Protein AF-A0A4U0Y0H0-F1 (afdb_monomer)

Solvent-accessible surface area (backbone atoms only — not comparable to full-atom values): 25071 Å² total; per-residue (Å²): 141,85,79,77,91,76,64,92,86,55,101,66,90,78,73,56,75,73,53,54,53,46,65,57,45,62,73,44,48,62,54,52,51,36,52,50,53,32,52,56,50,48,59,68,74,64,64,71,63,59,15,42,41,82,53,53,55,90,64,85,64,69,62,78,61,72,84,45,70,86,64,71,52,63,54,74,55,43,58,45,100,88,66,47,85,26,68,43,83,56,40,39,38,34,30,39,39,43,47,31,28,63,39,47,38,83,74,84,54,80,47,88,76,12,49,66,68,36,55,42,23,36,40,29,31,51,45,73,47,70,85,79,75,44,78,43,34,35,54,54,42,36,76,82,28,30,42,32,25,49,29,39,50,45,43,29,34,56,29,92,85,41,96,57,45,43,81,88,29,75,39,35,59,8,70,7,32,40,39,42,31,32,60,55,75,70,61,82,90,48,49,71,61,41,53,22,42,39,50,40,23,22,67,75,63,77,30,94,84,34,55,24,67,51,73,52,60,42,58,64,49,70,43,74,64,58,40,59,76,58,62,56,50,76,45,61,36,33,56,92,92,45,62,53,62,22,40,42,45,51,81,59,47,58,66,73,55,50,52,50,51,32,58,62,46,68,57,86,58,58,69,44,46,30,36,54,55,81,86,61,77,77,86,68,74,89,51,49,81,52,57,92,78,73,44,92,70,79,58,19,58,53,45,73,42,49,56,35,35,44,49,55,54,39,72,69,44,56,97,89,44,64,95,72,60,63,66,71,35,71,65,46,30,33,33,28,42,24,55,52,60,61,52,75,74,75,48,56,66,51,73,60,88,95,47,58,35,34,39,53,37,39,86,83,81,67,76,50,52,56,32,36,62,91,76,18,39,61,72,88,68,76,77,80,79,84,58,96,84,68,87,81,80,83,88,77,88,81,88,90,46,32,43,40,28,43,80,77,59,78,75,54,53,58,54,56,52,62,56,74,68,52,80,77,76,82,82,132

Radius of gyration: 27.37 Å; Cα contacts (8 Å, |Δi|>4): 681; chains: 1; bounding box: 68×59×104 Å

Mean predicted aligned error: 12.41 Å

Secondary structure (DSSP, 8-state):
-------TTS------HHHHHHHHHHHHHHHHHHHHHHHHHHHHHT-PPTTEEEES--SS-TTTTTT-GGGSSTTTT-B-TTSPBP-EEEEEEE-SBTTS--EE-SS--EETTEETTSS-EEEEEEEEPSSS--EEEEE--TTT-GGGGG-EEEEEEE-TTSTT--TT-HHHHTT-EEEEEEE-PPPGGGHHHHHHHHHHHHHHTT-TTPPPEEEEEEESS--HHHHHHTT--EEEEEBTTB--EEEE-GGGS-HHHHHHHHHHHT--SEEEEEEEPSSSPPP--SSSPPHHHH-----B---EEEHHHHHHHHHHS-TTS-SS--GGGG--SEEEESSPTTGGGG-SEEEETTEEEE--------SGGGS-TTT------------TT---------------B----HHHHHHHHHHHTSPPPPP-

Organism: NCBI:txid331657

Foldseek 3Di:
DDPDPDPPPDRDDDDDDVVVVVVVVVVCVLVVVLVVLLVVVCVVVVPDQFQWDWFADPDDFLCPCLVPCVQVDAQPVPADPVRHFDKDFSWFWADLEAQEAIGTHPDWDQDLAATPSHHQKFKWFWDWDDPVTDTATETDHCVNFLQNLQWDKIWIAGDPPGPRRDCPGQQNVLRHKIKIKGFFQDDCVVDPSSVSQLVSQCVVVVHNPGGRMDIFIFRNHGDPVSCVVLVWDWHWYDDPPDTATWIWRVSRDDPVNVVRVCVSRVPDGDMGMTGGDPVDQDDDPDLDDDCVQQHDFSWYAAFEEESLQQVVVLVPDPPLDDVDQRPCLVVGRTYIGRHHHPPLQPAQWDDDPPDIWGQSGHDDDDCSSQRDSVPSDRRPDPPPDDDDPDDDDPPDDDDHHGGITGDDDPVSVVSVVVVVPDDDDDDD

InterPro domains:
  IPR005302 Molybdenum cofactor sulfurase, C-terminal [PF03473] (294-388)
  IPR005302 Molybdenum cofactor sulfurase, C-terminal [PS51340] (266-428)
  IPR005303 Molybdenum cofactor sulfurase, middle domain [PF03476] (87-155)
  IPR011037 Pyruvate kinase-like, insert domain superfamily [SSF50800] (87-395)

Structure (mmCIF, N/CA/C/O backbone):
data_AF-A0A4U0Y0H0-F1
#
_entry.id   AF-A0A4U0Y0H0-F1
#
loop_
_atom_site.group_PDB
_atom_site.id
_atom_site.type_symbol
_atom_site.label_atom_id
_atom_site.label_alt_id
_atom_site.label_comp_id
_atom_site.label_asym_id
_atom_site.label_entity_id
_atom_site.label_seq_id
_atom_site.pdbx_PDB_ins_code
_atom_site.Cartn_x
_atom_site.Cartn_y
_atom_site.Cartn_z
_atom_site.occupancy
_atom_site.B_iso_or_equiv
_atom_site.auth_seq_id
_atom_site.auth_comp_id
_atom_site.auth_asym_id
_atom_site.auth_atom_id
_atom_site.pdbx_PDB_model_num
ATOM 1 N N . MET A 1 1 ? 20.384 8.726 63.652 1.00 42.34 1 MET A N 1
ATOM 2 C CA . MET A 1 1 ? 21.421 9.766 63.826 1.00 42.34 1 MET A CA 1
ATOM 3 C C . MET A 1 1 ? 22.746 9.148 63.409 1.00 42.34 1 MET A C 1
ATOM 5 O O . MET A 1 1 ? 23.097 8.113 63.955 1.00 42.34 1 MET A O 1
ATOM 9 N N . GLY A 1 2 ? 23.376 9.667 62.354 1.00 55.09 2 GLY A N 1
ATOM 10 C CA . GLY A 1 2 ? 24.455 8.973 61.629 1.00 55.09 2 GLY A CA 1
ATOM 11 C C . GLY A 1 2 ? 24.537 9.399 60.160 1.00 55.09 2 GLY A C 1
ATOM 12 O O . GLY A 1 2 ? 24.740 8.566 59.284 1.00 55.09 2 GLY A O 1
ATOM 13 N N . LEU A 1 3 ? 24.283 10.683 59.889 1.00 50.47 3 LEU A N 1
ATOM 14 C CA . LEU A 1 3 ? 24.430 11.266 58.559 1.00 50.47 3 LEU A CA 1
ATOM 15 C C . LEU A 1 3 ? 25.906 11.627 58.355 1.00 50.47 3 LEU A C 1
ATOM 17 O O . LEU A 1 3 ? 26.461 12.328 59.192 1.00 50.47 3 LEU A O 1
ATOM 21 N N . PHE A 1 4 ? 26.488 11.166 57.245 1.00 45.59 4 PHE A N 1
ATOM 22 C CA . PHE A 1 4 ? 27.805 11.540 56.709 1.00 45.59 4 PHE A CA 1
ATOM 23 C C . PHE A 1 4 ? 28.993 11.530 57.690 1.00 45.59 4 PHE A C 1
ATOM 25 O O . PHE A 1 4 ? 29.256 12.492 58.407 1.00 45.59 4 PHE A O 1
ATOM 32 N N . LYS A 1 5 ? 29.836 10.493 57.592 1.00 48.47 5 LYS A N 1
ATOM 33 C CA . LYS A 1 5 ? 31.235 10.605 58.024 1.00 48.47 5 LYS A CA 1
ATOM 34 C C . LYS A 1 5 ? 32.015 11.350 56.931 1.00 48.47 5 LYS A C 1
ATOM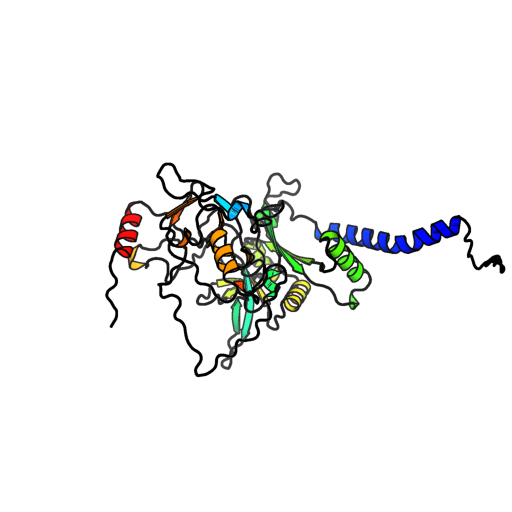 36 O O . LYS A 1 5 ? 32.388 10.759 55.923 1.00 48.47 5 LYS A O 1
ATOM 41 N N . MET A 1 6 ? 32.187 12.661 57.097 1.00 42.88 6 MET A N 1
ATOM 42 C CA . MET A 1 6 ? 33.067 13.476 56.253 1.00 42.88 6 MET A CA 1
ATOM 43 C C . MET A 1 6 ? 34.504 13.397 56.780 1.00 42.88 6 MET A C 1
ATOM 45 O O . MET A 1 6 ? 34.844 14.084 57.740 1.00 42.88 6 MET A O 1
ATOM 49 N N . ASP A 1 7 ? 35.357 12.602 56.131 1.00 45.88 7 ASP A N 1
ATOM 50 C CA . ASP A 1 7 ? 36.807 12.676 56.339 1.00 45.88 7 ASP A CA 1
ATOM 51 C C . ASP A 1 7 ? 37.369 13.889 55.577 1.00 45.88 7 ASP A C 1
ATOM 53 O O . ASP A 1 7 ? 37.647 13.844 54.380 1.00 45.88 7 ASP A O 1
ATOM 57 N N . LEU A 1 8 ? 37.521 15.009 56.288 1.00 45.78 8 LEU A N 1
ATOM 58 C CA . LEU A 1 8 ? 37.798 16.347 55.739 1.00 45.78 8 LEU A CA 1
ATOM 59 C C . LEU A 1 8 ? 39.234 16.557 55.192 1.00 45.78 8 LEU A C 1
ATOM 61 O O . LEU A 1 8 ? 39.684 17.692 55.069 1.00 45.78 8 LEU A O 1
ATOM 65 N N . ILE A 1 9 ? 39.988 15.490 54.903 1.00 51.12 9 ILE A N 1
ATOM 66 C CA . ILE A 1 9 ? 41.430 15.564 54.572 1.00 51.12 9 ILE A CA 1
ATOM 67 C C . ILE A 1 9 ? 41.729 15.154 53.117 1.00 51.12 9 ILE A C 1
ATOM 69 O O . ILE A 1 9 ? 42.721 15.592 52.536 1.00 51.12 9 ILE A O 1
ATOM 73 N N . ARG A 1 10 ? 40.852 14.370 52.481 1.00 50.75 10 ARG A N 1
ATOM 74 C CA . ARG A 1 10 ? 40.837 14.126 51.028 1.00 50.75 10 ARG A CA 1
ATOM 75 C C . ARG A 1 10 ? 39.374 14.036 50.614 1.00 50.75 10 ARG A C 1
ATOM 77 O O . ARG A 1 10 ? 38.662 13.219 51.182 1.00 50.75 10 ARG A O 1
ATOM 84 N N . GLY A 1 11 ? 38.928 14.887 49.687 1.00 50.62 11 GLY A N 1
ATOM 85 C CA . GLY A 1 11 ? 37.514 15.071 49.320 1.00 50.62 11 GLY A CA 1
ATOM 86 C C . GLY A 1 11 ? 36.878 13.878 48.597 1.00 50.62 11 GLY A C 1
ATOM 87 O O . GLY A 1 11 ? 36.464 13.997 47.448 1.00 50.62 11 GLY A O 1
ATOM 88 N N . THR A 1 12 ? 36.806 12.731 49.268 1.00 57.09 12 THR A N 1
ATOM 89 C CA . THR A 1 12 ? 36.421 11.440 48.705 1.00 57.09 12 THR A CA 1
ATOM 90 C C . THR A 1 12 ? 35.229 10.897 49.489 1.00 57.09 12 THR A C 1
ATOM 92 O O . THR A 1 12 ? 35.370 10.427 50.615 1.00 57.09 12 THR A O 1
ATOM 95 N N . LEU A 1 13 ? 34.033 10.961 48.900 1.00 55.50 13 LEU A N 1
ATOM 96 C CA . LEU A 1 13 ? 32.820 10.383 49.484 1.00 55.50 13 LEU A CA 1
ATOM 97 C C . LEU A 1 13 ? 32.899 8.849 49.463 1.00 55.50 13 LEU A C 1
ATOM 99 O O . LEU A 1 13 ? 32.596 8.211 48.455 1.00 55.50 13 LEU A O 1
ATOM 103 N N . VAL A 1 14 ? 33.284 8.253 50.591 1.00 62.38 14 VAL A N 1
ATOM 104 C CA . VAL A 1 14 ? 33.223 6.800 50.797 1.00 62.38 14 VAL A CA 1
ATOM 105 C C . VAL A 1 14 ? 31.806 6.431 51.239 1.00 62.38 14 VAL A C 1
ATOM 107 O O . VAL A 1 14 ? 31.470 6.492 52.422 1.00 62.38 14 VAL A O 1
ATOM 110 N N . LEU A 1 15 ? 30.946 6.065 50.283 1.00 63.53 15 LEU A N 1
ATOM 111 C CA . LEU A 1 15 ? 29.671 5.424 50.616 1.00 63.53 15 LEU A CA 1
ATOM 112 C C . LEU A 1 15 ? 29.944 4.033 51.209 1.00 63.53 15 LEU A C 1
ATOM 114 O O . LEU A 1 15 ? 30.923 3.379 50.856 1.00 63.53 15 LEU A O 1
ATOM 118 N N . SER A 1 16 ? 29.089 3.553 52.114 1.00 70.19 16 SER A N 1
ATOM 119 C CA . SER A 1 16 ? 29.212 2.181 52.621 1.00 70.19 16 SER A CA 1
ATOM 120 C C . SER A 1 16 ? 28.490 1.179 51.697 1.00 70.19 16 SER A C 1
ATOM 122 O O . SER A 1 16 ? 27.573 1.573 50.968 1.00 70.19 16 SER A O 1
ATOM 124 N N . PRO A 1 17 ? 28.870 -0.118 51.698 1.00 73.88 17 PRO A N 1
ATOM 125 C CA . PRO A 1 17 ? 28.434 -1.102 50.698 1.00 73.88 17 PRO A CA 1
ATOM 126 C C . PRO A 1 17 ? 26.934 -1.140 50.337 1.00 73.88 17 PRO A C 1
ATOM 128 O O . PRO A 1 17 ? 26.636 -1.154 49.140 1.00 73.88 17 PRO A O 1
ATOM 131 N N . PRO A 1 18 ? 25.966 -1.094 51.282 1.00 73.81 18 PRO A N 1
ATOM 132 C CA . PRO A 1 18 ? 24.545 -1.119 50.914 1.00 73.81 18 PRO A CA 1
ATOM 133 C C . PRO A 1 18 ? 24.091 0.131 50.141 1.00 73.81 18 PRO A C 1
ATOM 135 O O . PRO A 1 18 ? 23.157 0.053 49.343 1.00 73.81 18 PRO A O 1
ATOM 138 N N . TYR A 1 19 ? 24.761 1.275 50.316 1.00 75.00 19 TYR A N 1
ATOM 139 C CA . TYR A 1 19 ? 24.414 2.513 49.615 1.00 75.00 19 TYR A CA 1
ATOM 140 C C . TYR A 1 19 ? 24.946 2.540 48.179 1.00 75.00 19 TYR A C 1
ATOM 142 O O . TYR A 1 19 ? 24.303 3.148 47.329 1.00 75.00 19 TYR A O 1
ATOM 150 N N . TYR A 1 20 ? 26.044 1.836 47.868 1.00 76.12 20 TYR A N 1
ATOM 151 C CA . TYR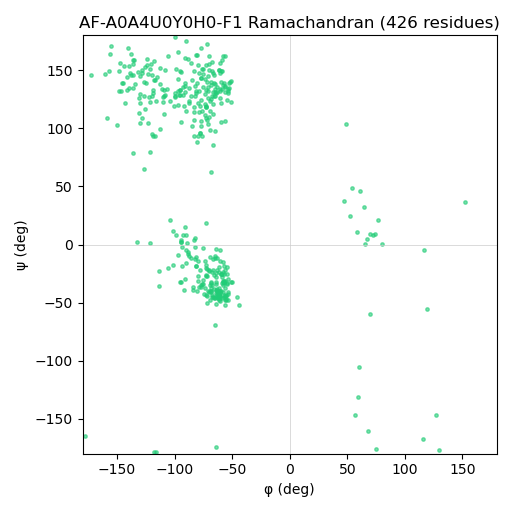 A 1 20 ? 26.448 1.609 46.473 1.00 76.12 20 TYR A CA 1
ATOM 152 C C . TYR A 1 20 ? 25.411 0.768 45.722 1.00 76.12 20 TYR A C 1
ATOM 154 O O . TYR A 1 20 ? 25.057 1.104 44.593 1.00 76.12 20 TYR A O 1
ATOM 162 N N . LEU A 1 21 ? 24.869 -0.278 46.362 1.00 74.00 21 LEU A N 1
ATOM 163 C CA . LEU A 1 21 ? 23.792 -1.079 45.775 1.00 74.00 21 LEU A CA 1
ATOM 164 C C . LEU A 1 21 ? 22.536 -0.229 45.533 1.00 74.00 21 LEU A C 1
ATOM 166 O O . LEU A 1 21 ? 21.979 -0.253 44.441 1.00 74.00 21 LEU A O 1
ATOM 170 N N . MET A 1 22 ? 22.130 0.584 46.514 1.00 76.12 22 MET A N 1
ATOM 171 C CA . MET A 1 22 ? 21.000 1.512 46.366 1.00 76.12 22 MET A CA 1
ATOM 172 C C . MET A 1 22 ? 21.241 2.538 45.246 1.00 76.12 22 MET A C 1
ATOM 174 O O . MET A 1 22 ? 20.361 2.746 44.415 1.00 76.12 22 MET A O 1
ATOM 178 N N . ALA A 1 23 ? 22.437 3.131 45.168 1.00 77.12 23 ALA A N 1
ATOM 179 C CA . ALA A 1 23 ? 22.804 4.090 44.124 1.00 77.12 23 ALA A CA 1
ATOM 180 C C . ALA A 1 23 ? 22.816 3.479 42.709 1.00 77.12 23 ALA A C 1
ATOM 182 O O . ALA A 1 23 ? 22.556 4.193 41.743 1.00 77.12 23 ALA A O 1
ATOM 183 N N . LEU A 1 24 ? 23.064 2.170 42.580 1.00 76.94 24 LEU A N 1
ATOM 184 C CA . LEU A 1 24 ? 22.928 1.423 41.324 1.00 76.94 24 LEU A CA 1
ATOM 185 C C . LEU A 1 24 ? 21.473 1.026 41.024 1.00 76.94 24 LEU A C 1
ATOM 187 O O . LEU A 1 24 ? 21.036 1.121 39.880 1.00 76.94 24 LEU A O 1
ATOM 191 N N . CYS A 1 25 ? 20.694 0.608 42.025 1.00 76.75 25 CYS A N 1
ATOM 192 C CA . CYS A 1 25 ? 19.321 0.135 41.825 1.00 76.75 25 CYS A CA 1
ATOM 193 C C . CYS A 1 25 ? 18.299 1.262 41.596 1.00 76.75 25 CYS A C 1
ATOM 195 O O . CYS A 1 25 ? 17.388 1.094 40.786 1.00 76.75 25 CYS A O 1
ATOM 197 N N . ILE A 1 26 ? 18.444 2.413 42.262 1.00 82.19 26 ILE A N 1
ATOM 198 C CA . ILE A 1 26 ? 17.537 3.568 42.124 1.00 82.19 26 ILE A CA 1
ATOM 199 C C . ILE A 1 26 ? 17.403 4.061 40.665 1.00 82.19 26 ILE A C 1
ATOM 201 O O . ILE A 1 26 ? 16.264 4.212 40.222 1.00 82.19 26 ILE A O 1
ATOM 205 N N . PRO A 1 27 ? 18.481 4.270 39.876 1.00 81.44 27 PRO A N 1
ATOM 206 C CA . PRO A 1 27 ? 18.356 4.664 38.468 1.00 81.44 27 PRO A CA 1
ATOM 207 C C . PRO A 1 27 ? 17.881 3.529 37.545 1.00 81.44 27 PRO A C 1
ATOM 209 O O . PRO A 1 27 ? 17.348 3.807 36.472 1.00 81.44 27 PRO A O 1
ATOM 212 N N . LEU A 1 28 ? 18.023 2.260 37.945 1.00 84.12 28 LEU A N 1
ATOM 213 C CA . LEU A 1 28 ? 17.515 1.115 37.179 1.00 84.12 28 LEU A CA 1
ATOM 214 C C . LEU A 1 28 ? 16.007 0.900 37.372 1.00 84.12 28 LEU A C 1
ATOM 216 O O . LEU A 1 28 ? 15.330 0.477 36.437 1.00 84.12 28 LEU A O 1
ATOM 220 N N . LEU A 1 29 ? 15.456 1.226 38.545 1.00 85.31 29 LEU A N 1
ATOM 221 C CA . LEU A 1 29 ? 14.033 1.061 38.854 1.00 85.31 29 LEU A CA 1
ATOM 222 C C . LEU A 1 29 ? 13.076 1.723 37.833 1.00 85.31 29 LEU A C 1
ATOM 224 O O . LEU A 1 29 ? 12.177 1.023 37.361 1.00 85.31 29 LEU A O 1
ATOM 228 N N . PRO A 1 30 ? 13.242 2.994 37.403 1.00 82.69 30 PRO A N 1
ATOM 229 C CA . PRO A 1 30 ? 12.393 3.568 36.358 1.00 82.69 30 PRO A CA 1
ATOM 230 C C . PRO A 1 30 ? 12.557 2.859 35.005 1.00 82.69 30 PRO A C 1
ATOM 232 O O . PRO A 1 30 ? 11.576 2.725 34.281 1.00 82.69 30 PRO A O 1
ATOM 235 N N . ILE A 1 31 ? 13.747 2.345 34.671 1.00 82.75 31 ILE A N 1
ATOM 236 C CA . ILE A 1 31 ? 13.968 1.573 33.436 1.00 82.75 31 ILE A CA 1
ATOM 237 C C . ILE A 1 31 ? 13.206 0.241 33.501 1.00 82.75 31 ILE A C 1
ATOM 239 O O . ILE A 1 31 ? 12.519 -0.115 32.546 1.00 82.75 31 ILE A O 1
ATOM 243 N N . VAL A 1 32 ? 13.252 -0.460 34.638 1.00 85.31 32 VAL A N 1
ATOM 244 C CA . VAL A 1 32 ? 12.475 -1.691 34.868 1.00 85.31 32 VAL A CA 1
ATOM 245 C C . VAL A 1 32 ? 10.971 -1.415 34.786 1.00 85.31 32 VAL A C 1
ATOM 247 O O . VAL A 1 32 ? 10.258 -2.156 34.115 1.00 85.31 32 VAL A O 1
ATOM 250 N N . VAL A 1 33 ? 10.481 -0.322 35.383 1.00 86.19 33 VAL A N 1
ATOM 251 C CA . VAL A 1 33 ? 9.067 0.083 35.276 1.00 86.19 33 VAL A CA 1
ATOM 252 C C . VAL A 1 33 ? 8.676 0.372 33.823 1.00 86.19 33 VAL A C 1
ATOM 254 O O . VAL A 1 33 ? 7.633 -0.102 33.378 1.00 86.19 33 VAL A O 1
ATOM 257 N N . LEU A 1 34 ? 9.511 1.079 33.053 1.00 82.69 34 LEU A N 1
ATOM 258 C CA . LEU A 1 34 ? 9.264 1.322 31.626 1.00 82.69 34 LEU A CA 1
ATOM 259 C C . LEU A 1 34 ? 9.235 0.012 30.821 1.00 82.69 34 LEU A C 1
ATOM 261 O O . LEU A 1 34 ? 8.354 -0.144 29.981 1.00 82.69 34 LEU A O 1
ATOM 265 N N . ILE A 1 35 ? 10.129 -0.944 31.107 1.00 81.38 35 ILE A N 1
ATOM 266 C CA . ILE A 1 35 ? 10.142 -2.280 30.482 1.00 81.38 35 ILE A CA 1
ATOM 267 C C . ILE A 1 35 ? 8.869 -3.069 30.820 1.00 81.38 35 ILE A C 1
ATOM 269 O O . ILE A 1 35 ? 8.286 -3.686 29.931 1.00 81.38 35 ILE A O 1
ATOM 273 N N . VAL A 1 36 ? 8.404 -3.038 32.073 1.00 83.44 36 VAL A N 1
ATOM 274 C CA . VAL A 1 36 ? 7.173 -3.730 32.493 1.00 83.44 36 VAL A CA 1
ATOM 275 C C . VAL A 1 36 ? 5.935 -3.094 31.856 1.00 83.44 36 VAL A C 1
ATOM 277 O O . VAL A 1 36 ? 5.096 -3.814 31.320 1.00 83.44 36 VAL A O 1
ATOM 280 N N . LEU A 1 37 ? 5.829 -1.761 31.845 1.00 80.12 37 LEU A N 1
ATOM 281 C CA . LEU A 1 37 ? 4.726 -1.052 31.183 1.00 80.12 37 LEU A CA 1
ATOM 282 C C . LEU A 1 37 ? 4.693 -1.333 29.674 1.00 80.12 37 LEU A C 1
ATOM 284 O O . LEU A 1 37 ? 3.629 -1.604 29.124 1.00 80.12 37 LEU A O 1
ATOM 288 N N . GLU A 1 38 ? 5.854 -1.330 29.020 1.00 75.88 38 GLU A N 1
ATOM 289 C CA . GLU A 1 38 ? 6.020 -1.722 27.616 1.00 75.88 38 GLU A CA 1
ATOM 290 C C . GLU A 1 38 ? 5.653 -3.199 27.381 1.00 75.88 38 GLU A C 1
ATOM 292 O O . GLU A 1 38 ? 5.023 -3.516 26.376 1.00 75.88 38 GLU A O 1
ATOM 297 N N . TYR A 1 39 ? 5.983 -4.113 28.298 1.00 76.50 39 TYR A N 1
ATOM 298 C CA . TYR A 1 39 ? 5.595 -5.524 28.199 1.00 76.50 39 TYR A CA 1
ATOM 299 C C . TYR A 1 39 ? 4.072 -5.715 28.286 1.00 76.50 39 TYR A C 1
ATOM 301 O O . TYR A 1 39 ? 3.495 -6.432 27.465 1.00 76.50 39 TYR A O 1
ATOM 309 N N . VAL A 1 40 ? 3.406 -5.040 29.232 1.00 75.88 40 VAL A N 1
ATOM 310 C CA . VAL A 1 40 ? 1.935 -5.053 29.332 1.00 75.88 40 VAL A CA 1
ATOM 311 C C . VAL A 1 40 ? 1.309 -4.462 28.068 1.00 75.88 40 VAL A C 1
ATOM 313 O O . VAL A 1 40 ? 0.449 -5.097 27.459 1.00 75.88 40 VAL A O 1
ATOM 316 N N . HIS A 1 41 ? 1.798 -3.307 27.613 1.00 70.06 41 HIS A N 1
ATOM 317 C CA . HIS A 1 41 ? 1.285 -2.635 26.422 1.00 70.06 41 HIS A CA 1
ATOM 318 C C . HIS A 1 41 ? 1.467 -3.474 25.144 1.00 70.06 41 HIS A C 1
ATOM 320 O O . HIS A 1 41 ? 0.531 -3.608 24.357 1.00 70.06 41 HIS A O 1
ATOM 326 N N . ARG A 1 42 ? 2.620 -4.141 24.971 1.00 64.88 42 ARG A N 1
ATOM 327 C CA . ARG A 1 42 ? 2.834 -5.116 23.883 1.00 64.88 42 ARG A CA 1
ATOM 328 C C . ARG A 1 42 ? 1.791 -6.221 23.887 1.00 64.88 42 ARG A C 1
ATOM 330 O O . ARG A 1 42 ? 1.317 -6.595 22.820 1.00 64.88 42 ARG A O 1
ATOM 337 N N . ARG A 1 43 ? 1.453 -6.761 25.062 1.00 64.88 43 ARG A N 1
ATOM 338 C CA . ARG A 1 43 ? 0.493 -7.864 25.179 1.00 64.88 43 ARG A CA 1
ATOM 339 C C . ARG A 1 43 ? -0.909 -7.452 24.723 1.00 64.88 43 ARG A C 1
ATOM 341 O O . ARG A 1 43 ? -1.601 -8.274 24.134 1.00 64.88 43 ARG A O 1
ATOM 348 N N . GLU A 1 44 ? -1.295 -6.197 24.948 1.00 63.16 44 GLU A N 1
ATOM 349 C CA . GLU A 1 44 ? -2.551 -5.618 24.454 1.00 63.16 44 GLU A CA 1
ATOM 350 C C . GLU A 1 44 ? -2.514 -5.372 22.933 1.00 63.16 44 GLU A C 1
ATOM 352 O O . GLU A 1 44 ? -3.453 -5.734 22.224 1.00 63.16 44 GLU A O 1
ATOM 357 N N . GLU A 1 45 ? -1.419 -4.818 22.399 1.00 62.56 45 GLU A N 1
ATOM 358 C CA . GLU A 1 45 ? -1.279 -4.536 20.960 1.00 62.56 45 GLU A CA 1
ATOM 359 C C . GLU A 1 45 ? -1.164 -5.804 20.089 1.00 62.56 45 GLU A C 1
ATOM 361 O O . GLU A 1 45 ? -1.650 -5.829 18.956 1.00 62.56 45 GLU A O 1
ATOM 366 N N . GLN A 1 46 ? -0.519 -6.862 20.597 1.00 60.41 46 GLN A N 1
ATOM 367 C CA . GLN A 1 46 ? -0.142 -8.057 19.825 1.00 60.41 46 GLN A CA 1
ATOM 368 C C . GLN A 1 46 ? -1.194 -9.179 19.793 1.00 60.41 46 GLN A C 1
ATOM 370 O O . GLN A 1 46 ? -0.901 -10.261 19.282 1.00 60.41 46 GLN A O 1
ATOM 375 N N . VAL A 1 47 ? -2.416 -8.969 20.299 1.00 73.75 47 VAL A N 1
ATOM 376 C CA . VAL A 1 47 ? -3.471 -10.003 20.263 1.00 73.75 47 VAL A CA 1
ATOM 377 C C . VAL A 1 47 ? -3.869 -10.306 18.815 1.00 73.75 47 VAL A C 1
ATOM 379 O O . VAL A 1 47 ? -4.670 -9.575 18.232 1.00 73.75 47 VAL A O 1
ATOM 382 N N . ALA A 1 48 ? -3.320 -11.370 18.227 1.00 84.62 48 ALA A N 1
ATOM 383 C CA . ALA A 1 48 ? -3.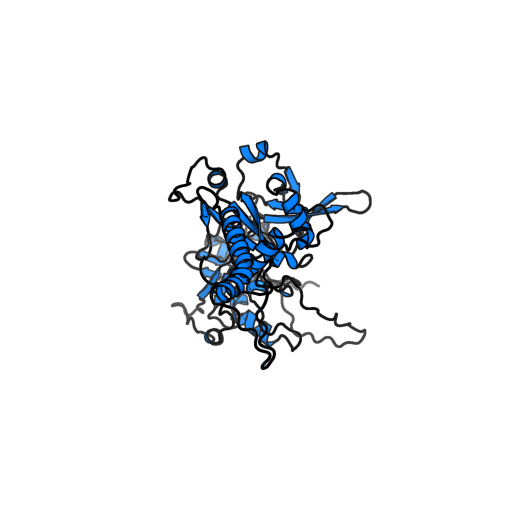607 -11.784 16.853 1.00 84.62 48 ALA A CA 1
ATOM 384 C C . ALA A 1 48 ? -5.129 -11.887 16.585 1.00 84.62 48 ALA A C 1
ATOM 386 O O . ALA A 1 48 ? -5.868 -12.339 17.464 1.00 84.62 48 ALA A O 1
ATOM 387 N N . PRO A 1 49 ? -5.628 -11.481 15.400 1.00 90.94 49 PRO A N 1
ATOM 388 C CA . PRO A 1 49 ? -7.016 -11.715 15.010 1.00 90.94 49 PRO A CA 1
ATOM 389 C C . PRO A 1 49 ? -7.371 -13.206 15.109 1.00 90.94 49 PRO A C 1
ATOM 391 O O . PRO A 1 49 ? -6.695 -14.055 14.525 1.00 90.94 49 PRO A O 1
ATOM 394 N N . ALA A 1 50 ? -8.419 -13.522 15.876 1.00 91.00 50 ALA A N 1
ATOM 395 C CA . ALA A 1 50 ? -8.816 -14.899 16.162 1.00 91.00 50 ALA A CA 1
ATOM 396 C C . ALA A 1 50 ? -9.128 -15.676 14.873 1.00 91.00 50 ALA A C 1
ATOM 398 O O . ALA A 1 50 ? -9.823 -15.175 13.987 1.00 91.00 50 ALA A O 1
ATOM 399 N N . GLY A 1 51 ? -8.596 -16.894 14.771 1.00 92.44 51 GLY A N 1
ATOM 400 C CA . GLY A 1 51 ? -8.750 -17.756 13.600 1.00 92.44 51 GLY A CA 1
ATOM 401 C C . GLY A 1 51 ? -7.962 -17.326 12.360 1.00 92.44 51 GLY A C 1
ATOM 402 O O . GLY A 1 51 ? -8.147 -17.925 11.302 1.00 92.44 51 GLY A O 1
ATOM 403 N N . CYS A 1 52 ? -7.077 -16.329 12.462 1.00 94.12 52 CYS A N 1
ATOM 404 C CA . CYS A 1 52 ? -6.242 -15.873 11.353 1.00 94.12 52 CYS A CA 1
ATOM 405 C C . CYS A 1 52 ? -4.742 -16.049 11.619 1.00 94.12 52 CYS A C 1
ATOM 407 O O . CYS A 1 52 ? -4.277 -16.080 12.758 1.00 94.12 52 CYS A O 1
ATOM 409 N N . ARG A 1 53 ? -3.974 -16.089 10.528 1.00 93.50 53 ARG A N 1
ATOM 410 C CA . ARG A 1 53 ? -2.508 -16.017 10.497 1.00 93.50 53 ARG A CA 1
ATOM 411 C C . ARG A 1 53 ? -2.062 -14.808 9.666 1.00 93.50 53 ARG A C 1
ATOM 413 O O . ARG A 1 53 ? -2.804 -14.402 8.765 1.00 93.50 53 ARG A O 1
ATOM 420 N N . PRO A 1 54 ? -0.860 -14.255 9.888 1.00 92.88 54 PRO A N 1
ATOM 421 C CA . PRO A 1 54 ? -0.351 -13.198 9.028 1.00 92.88 54 PRO A CA 1
ATOM 422 C C . PRO A 1 54 ? -0.074 -13.737 7.612 1.00 92.88 54 PRO A C 1
ATOM 424 O O . PRO A 1 54 ? 0.285 -14.904 7.411 1.00 92.88 54 PRO A O 1
ATOM 427 N N . PHE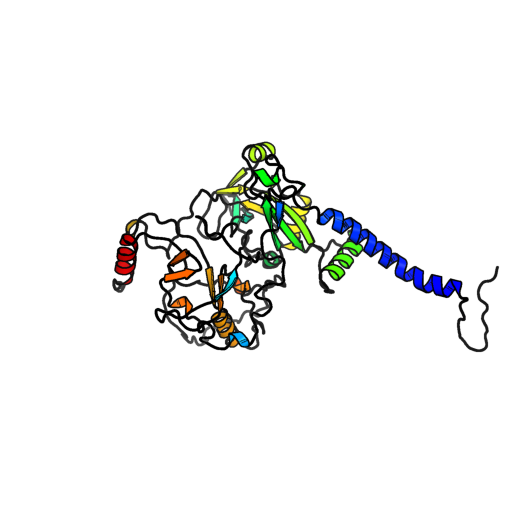 A 1 55 ? -0.256 -12.873 6.619 1.00 92.50 55 PHE A N 1
ATOM 428 C CA . PHE A 1 55 ? -0.041 -13.142 5.202 1.00 92.50 55 PHE A CA 1
ATOM 429 C C . PHE A 1 55 ? 0.900 -12.089 4.612 1.00 92.50 55 PHE A C 1
ATOM 431 O O . PHE A 1 55 ? 0.690 -10.888 4.770 1.00 92.50 55 PHE A O 1
ATOM 438 N N . GLY A 1 56 ? 1.950 -12.561 3.944 1.00 89.12 56 GLY A N 1
ATOM 439 C CA . GLY A 1 56 ? 3.063 -11.745 3.469 1.00 89.12 56 GLY A CA 1
ATOM 440 C C . GLY A 1 56 ? 4.411 -12.338 3.874 1.00 89.12 56 GLY A C 1
ATOM 441 O O . GLY A 1 56 ? 4.484 -13.422 4.456 1.00 89.12 56 GLY A O 1
ATOM 442 N N . LEU A 1 57 ? 5.488 -11.633 3.551 1.00 86.75 57 LEU A N 1
ATOM 443 C CA . LEU A 1 57 ? 6.842 -11.970 3.965 1.00 86.75 57 LEU A CA 1
ATOM 444 C C . LEU A 1 57 ? 7.053 -11.554 5.430 1.00 86.75 57 LEU A C 1
ATOM 446 O O . LEU A 1 57 ? 6.947 -10.380 5.764 1.00 86.75 57 LEU A O 1
ATOM 450 N N . MET A 1 58 ? 7.354 -12.525 6.295 1.00 77.38 58 MET A N 1
ATOM 451 C CA . MET A 1 58 ? 7.662 -12.294 7.720 1.00 77.38 58 MET A CA 1
ATOM 452 C C . MET A 1 58 ? 9.170 -12.139 7.999 1.00 77.38 58 MET A C 1
ATOM 454 O O . MET A 1 58 ? 9.572 -11.957 9.143 1.00 77.38 58 MET A O 1
ATOM 458 N N . ALA A 1 59 ? 10.001 -12.266 6.963 1.00 80.06 59 ALA A N 1
ATOM 459 C CA . ALA A 1 59 ? 11.452 -12.106 7.018 1.00 80.06 59 ALA A CA 1
ATOM 460 C C . ALA A 1 59 ? 11.872 -10.713 6.512 1.00 80.06 59 ALA A C 1
ATOM 462 O O . ALA A 1 59 ? 11.031 -9.927 6.072 1.00 80.06 59 ALA A O 1
ATOM 463 N N . ASP A 1 60 ? 13.176 -10.430 6.532 1.00 83.25 60 ASP A N 1
ATOM 464 C CA . ASP A 1 60 ? 13.750 -9.235 5.907 1.00 83.25 60 ASP A CA 1
ATOM 465 C C . ASP A 1 60 ? 13.307 -9.081 4.441 1.00 83.25 60 ASP A C 1
ATOM 467 O O . ASP A 1 60 ? 13.260 -10.054 3.684 1.00 83.25 60 ASP A O 1
ATOM 471 N N . SER A 1 61 ? 13.025 -7.837 4.040 1.00 88.44 61 SER A N 1
ATOM 472 C CA . SER A 1 61 ? 12.577 -7.505 2.683 1.00 88.44 61 SER A CA 1
ATOM 473 C C . SER A 1 61 ? 13.576 -7.955 1.619 1.00 88.44 61 SER A C 1
ATOM 475 O O . SER A 1 61 ? 14.778 -7.692 1.730 1.00 88.44 61 SER A O 1
ATOM 477 N N . ARG A 1 62 ? 13.082 -8.534 0.518 1.00 88.12 62 ARG A N 1
ATOM 478 C CA . ARG A 1 62 ? 13.926 -8.914 -0.622 1.00 88.12 62 ARG A CA 1
ATOM 479 C C . ARG A 1 62 ? 14.483 -7.711 -1.378 1.00 88.12 62 ARG A C 1
ATOM 481 O O . ARG A 1 62 ? 15.363 -7.913 -2.204 1.00 88.12 62 ARG A O 1
ATOM 488 N N . LEU A 1 63 ? 14.012 -6.487 -1.118 1.00 90.00 63 LEU A N 1
ATOM 489 C CA . LEU A 1 63 ? 14.586 -5.250 -1.665 1.00 90.00 63 LEU A CA 1
ATOM 490 C C . LEU A 1 63 ? 15.602 -4.573 -0.727 1.00 90.00 63 LEU A C 1
ATOM 492 O O . LEU A 1 63 ? 16.131 -3.518 -1.071 1.00 90.00 63 LEU A O 1
ATOM 496 N N . LYS A 1 64 ? 15.944 -5.173 0.423 1.00 89.75 64 LYS A N 1
ATOM 497 C CA . LYS A 1 64 ? 16.973 -4.643 1.343 1.00 89.75 64 LYS A CA 1
ATOM 498 C C . LYS A 1 64 ? 18.345 -4.471 0.670 1.00 89.75 64 LYS A C 1
ATOM 500 O O . LYS A 1 64 ? 19.083 -3.551 1.004 1.00 89.75 64 LYS A O 1
ATOM 505 N N . ASP A 1 65 ? 18.664 -5.323 -0.301 1.00 88.94 65 ASP A N 1
ATOM 506 C CA . ASP A 1 65 ? 19.887 -5.315 -1.112 1.00 88.94 65 ASP A CA 1
ATOM 507 C C . ASP A 1 65 ? 19.664 -4.771 -2.541 1.00 88.94 65 ASP A C 1
ATOM 509 O O . ASP A 1 65 ? 20.459 -5.046 -3.437 1.00 88.94 65 ASP A O 1
ATOM 513 N N . GLN A 1 66 ? 18.605 -3.987 -2.795 1.00 88.38 66 GLN A N 1
ATOM 514 C CA . GLN A 1 66 ? 18.303 -3.460 -4.142 1.00 88.38 66 GLN A CA 1
ATOM 515 C C . GLN A 1 66 ? 19.437 -2.612 -4.759 1.00 88.38 66 GLN A C 1
ATOM 517 O O . GLN A 1 66 ? 19.547 -2.521 -5.986 1.00 88.38 66 GLN A O 1
ATOM 522 N N . TYR A 1 67 ? 20.300 -2.041 -3.914 1.00 87.00 67 TYR A N 1
ATOM 523 C CA . TYR A 1 67 ? 21.469 -1.228 -4.273 1.00 87.00 67 TYR A CA 1
ATOM 524 C C . TYR A 1 67 ? 22.763 -2.045 -4.476 1.00 87.00 67 TYR A C 1
ATOM 526 O O . TYR A 1 67 ? 23.818 -1.467 -4.713 1.00 87.00 67 TYR A O 1
ATOM 534 N N . ASP A 1 68 ? 22.716 -3.373 -4.335 1.00 86.81 68 ASP A N 1
ATOM 535 C CA . ASP A 1 68 ? 23.903 -4.231 -4.366 1.00 86.81 68 ASP A CA 1
ATOM 536 C C . ASP A 1 68 ? 24.458 -4.424 -5.793 1.00 86.81 68 ASP A C 1
ATOM 538 O O . ASP A 1 68 ? 23.718 -4.706 -6.744 1.00 86.81 68 ASP A O 1
ATOM 542 N N . LYS A 1 69 ? 25.786 -4.326 -5.932 1.00 81.50 69 LYS A N 1
ATOM 543 C CA . LYS A 1 69 ? 26.505 -4.300 -7.217 1.00 81.50 69 LYS A CA 1
ATOM 544 C C . LYS A 1 69 ? 26.354 -5.571 -8.044 1.00 81.50 69 LYS A C 1
ATOM 546 O O . LYS A 1 69 ? 26.496 -5.545 -9.263 1.00 81.50 69 LYS A O 1
ATOM 551 N N . LYS A 1 70 ? 26.014 -6.699 -7.414 1.00 80.94 70 LYS A N 1
ATOM 552 C CA . LYS A 1 70 ? 25.744 -7.966 -8.121 1.00 80.94 70 LYS A CA 1
ATOM 553 C C . LYS A 1 70 ? 24.637 -7.849 -9.181 1.00 80.94 70 LYS A C 1
ATOM 555 O O . LYS A 1 70 ? 24.604 -8.647 -10.110 1.00 80.94 70 LYS A O 1
ATOM 560 N N . TYR A 1 71 ? 23.770 -6.843 -9.060 1.00 76.31 71 TYR A N 1
ATOM 561 C CA . TYR A 1 71 ? 22.694 -6.544 -10.001 1.00 76.31 71 TYR A CA 1
ATOM 562 C C . TYR A 1 71 ? 23.058 -5.500 -11.078 1.00 76.31 71 TYR A C 1
ATOM 564 O O . TYR A 1 71 ? 22.180 -5.136 -11.858 1.00 76.31 71 TYR A O 1
ATOM 572 N N . GLU A 1 72 ? 24.294 -4.985 -11.109 1.00 69.06 72 GLU A N 1
ATOM 573 C CA . GLU A 1 72 ? 24.785 -4.051 -12.144 1.00 69.06 72 GLU A CA 1
ATOM 574 C C . GLU A 1 72 ? 25.148 -4.769 -13.454 1.00 69.06 72 GLU A C 1
ATOM 576 O O . GLU A 1 72 ? 25.176 -4.146 -14.511 1.00 69.06 72 GLU A O 1
ATOM 581 N N . LYS A 1 73 ? 25.428 -6.079 -13.404 1.00 63.06 73 LYS A N 1
ATOM 582 C CA . LYS A 1 73 ? 25.802 -6.864 -14.586 1.00 63.06 73 LYS A CA 1
ATOM 583 C C . LYS A 1 73 ? 24.568 -7.319 -15.365 1.00 63.06 73 LYS A C 1
ATOM 585 O O . LYS A 1 73 ? 23.755 -8.101 -14.862 1.00 63.06 73 LYS A O 1
ATOM 590 N N . GLU A 1 74 ? 24.483 -6.872 -16.613 1.00 64.19 74 GLU A N 1
ATOM 591 C CA . GLU A 1 74 ? 23.504 -7.346 -17.591 1.00 64.19 74 GLU A CA 1
ATOM 592 C C . GLU A 1 74 ? 23.636 -8.857 -17.838 1.00 64.19 74 GLU A C 1
ATOM 594 O O . GLU A 1 74 ? 24.721 -9.433 -17.733 1.00 64.19 74 GLU A O 1
ATOM 599 N N . GLY A 1 75 ? 22.522 -9.517 -18.165 1.00 56.88 75 GLY A N 1
ATOM 600 C CA . GLY A 1 75 ? 22.524 -10.917 -18.600 1.00 56.88 75 GLY A CA 1
ATOM 601 C C . GLY A 1 75 ? 22.766 -11.944 -17.489 1.00 56.88 75 GLY A C 1
ATOM 602 O O . GLY A 1 75 ? 22.899 -13.130 -17.780 1.00 56.88 75 GLY A O 1
ATOM 603 N N . THR A 1 76 ? 22.768 -11.535 -16.216 1.00 55.34 76 THR A N 1
ATOM 604 C CA . THR A 1 76 ? 22.992 -12.417 -15.049 1.00 55.34 76 THR A CA 1
ATOM 605 C C . THR A 1 76 ? 22.014 -13.593 -14.943 1.00 55.34 76 THR A C 1
ATOM 607 O O . THR A 1 76 ? 22.370 -14.626 -14.382 1.00 55.34 76 THR A O 1
ATOM 610 N N . CYS A 1 77 ? 20.811 -13.481 -15.514 1.00 58.94 77 CYS A N 1
ATOM 611 C CA . CYS A 1 77 ? 19.830 -14.569 -15.569 1.00 58.94 77 CYS A CA 1
ATOM 612 C C . CYS A 1 77 ? 19.947 -15.465 -16.823 1.00 58.94 77 CYS A C 1
ATOM 614 O O . CYS A 1 77 ? 19.221 -16.455 -16.920 1.00 58.94 77 CYS A O 1
ATOM 616 N N . GLY A 1 78 ? 20.834 -15.143 -17.771 1.00 65.12 78 GLY A N 1
ATOM 617 C CA . GLY A 1 78 ? 20.982 -15.840 -19.052 1.00 65.12 78 GLY A CA 1
ATOM 618 C C . GLY A 1 78 ? 19.795 -15.659 -20.009 1.00 65.12 78 GLY A C 1
ATOM 619 O O . GLY A 1 78 ? 18.987 -14.736 -19.879 1.00 65.12 78 GLY A O 1
ATOM 620 N N . THR A 1 79 ? 19.683 -16.564 -20.978 1.00 64.62 79 THR A N 1
ATOM 621 C CA . THR A 1 79 ? 18.535 -16.685 -21.888 1.00 64.62 79 THR A CA 1
ATOM 622 C C . THR A 1 79 ? 17.672 -17.896 -21.531 1.00 64.62 79 THR A C 1
ATOM 624 O O . THR A 1 79 ? 18.077 -18.800 -20.793 1.00 64.62 79 THR A O 1
ATOM 627 N N . THR A 1 80 ? 16.440 -17.907 -22.024 1.00 64.88 80 THR A N 1
ATOM 628 C CA . THR A 1 80 ? 15.584 -19.098 -22.044 1.00 64.88 80 THR A CA 1
ATOM 629 C C . THR A 1 80 ? 16.012 -20.057 -23.174 1.00 64.88 80 THR A C 1
ATOM 631 O O . THR A 1 80 ? 16.800 -19.668 -24.040 1.00 64.88 80 THR A O 1
ATOM 634 N N . PRO A 1 81 ? 15.502 -21.307 -23.225 1.00 62.47 81 PRO A N 1
ATOM 635 C CA . PRO A 1 81 ? 15.823 -22.248 -24.307 1.00 62.47 81 PRO A CA 1
ATOM 636 C C . PRO A 1 81 ? 15.431 -21.764 -25.715 1.00 62.47 81 PRO A C 1
ATOM 638 O O . PRO A 1 81 ? 16.040 -22.178 -26.694 1.00 62.47 81 PRO A O 1
ATOM 641 N N . ASP A 1 82 ? 14.438 -20.876 -25.817 1.00 62.88 82 ASP A N 1
ATOM 642 C CA . ASP A 1 82 ? 14.017 -20.180 -27.043 1.00 62.88 82 ASP A CA 1
ATOM 643 C C . ASP A 1 82 ? 14.860 -18.928 -27.373 1.00 62.88 82 ASP A C 1
ATOM 645 O O . ASP A 1 82 ? 14.563 -18.214 -28.327 1.00 62.88 82 ASP A O 1
ATOM 649 N N . GLY A 1 83 ? 15.913 -18.648 -26.598 1.00 63.50 83 GLY A N 1
ATOM 650 C CA . GLY A 1 83 ? 16.830 -17.527 -26.815 1.00 63.50 83 GLY A CA 1
ATOM 651 C C . GLY A 1 83 ? 16.327 -16.168 -26.317 1.00 63.50 83 GLY A C 1
ATOM 652 O O . GLY A 1 83 ? 17.053 -15.182 -26.441 1.00 63.50 83 GLY A O 1
ATOM 653 N N . SER A 1 84 ? 15.127 -16.083 -25.730 1.00 65.75 84 SER A N 1
ATOM 654 C CA . SER A 1 84 ? 14.605 -14.824 -25.191 1.00 65.75 84 SER A CA 1
ATOM 655 C C . SER A 1 84 ? 15.277 -14.448 -23.852 1.00 65.75 84 SER A C 1
ATOM 657 O O . SER A 1 84 ? 15.769 -15.320 -23.124 1.00 65.75 84 SER A O 1
ATOM 659 N N . PRO A 1 85 ? 15.392 -13.144 -23.519 1.00 68.44 85 PRO A N 1
ATOM 660 C CA . PRO A 1 85 ? 16.102 -12.700 -22.320 1.00 68.44 85 PRO A CA 1
ATOM 661 C C . PRO A 1 85 ? 15.367 -13.139 -21.051 1.00 68.44 85 PRO A C 1
ATOM 663 O O . PRO A 1 85 ? 14.178 -12.862 -20.875 1.00 68.44 85 PRO A O 1
ATOM 666 N N . ARG A 1 86 ? 16.078 -13.805 -20.136 1.00 76.06 86 ARG A N 1
ATOM 667 C CA . ARG A 1 86 ? 15.493 -14.284 -18.883 1.00 76.06 86 ARG A CA 1
ATOM 668 C C . ARG A 1 86 ? 15.516 -13.185 -17.822 1.00 76.06 86 ARG A C 1
ATOM 670 O O . ARG A 1 86 ? 16.485 -12.443 -17.689 1.00 76.06 86 ARG A O 1
ATOM 677 N N . ALA A 1 87 ? 14.451 -13.122 -17.030 1.00 83.06 87 ALA A N 1
ATOM 678 C CA . ALA A 1 87 ? 14.332 -12.245 -15.872 1.00 83.06 87 ALA A CA 1
ATOM 679 C C . ALA A 1 87 ? 13.920 -13.051 -14.637 1.00 83.06 87 ALA A C 1
ATOM 681 O O . ALA A 1 87 ? 13.211 -14.054 -14.747 1.00 83.06 87 ALA A O 1
ATOM 682 N N . GLU A 1 88 ? 14.338 -12.593 -13.461 1.00 85.25 88 GLU A N 1
ATOM 683 C CA . GLU A 1 88 ? 13.966 -13.173 -12.172 1.00 85.25 88 GLU A CA 1
ATOM 684 C C . GLU A 1 88 ? 13.085 -12.202 -11.378 1.00 85.25 88 GLU A C 1
ATOM 686 O O . GLU A 1 88 ? 13.352 -11.001 -11.344 1.00 85.25 88 GLU A O 1
ATOM 691 N N . VAL A 1 89 ? 12.037 -12.717 -10.722 1.00 88.75 89 VAL A N 1
ATOM 692 C CA . VAL A 1 89 ? 11.201 -11.929 -9.804 1.00 88.75 89 VAL A CA 1
ATOM 693 C C . VAL A 1 89 ? 11.942 -11.759 -8.482 1.00 88.75 89 VAL A C 1
ATOM 695 O O . VAL A 1 89 ? 11.979 -12.659 -7.646 1.00 88.75 89 VAL A O 1
ATOM 698 N N . LYS A 1 90 ? 12.512 -10.571 -8.295 1.00 88.56 90 LYS A N 1
ATOM 699 C CA . LYS A 1 90 ? 13.283 -10.180 -7.115 1.00 88.56 90 LYS A CA 1
ATOM 700 C C . LYS A 1 90 ? 12.390 -9.860 -5.913 1.00 88.56 90 LYS A C 1
ATOM 702 O O . LYS A 1 90 ? 12.763 -10.158 -4.781 1.00 88.56 90 LYS A O 1
ATOM 707 N N . GLY A 1 91 ? 11.212 -9.281 -6.147 1.00 89.62 91 GLY A N 1
ATOM 708 C CA . GLY A 1 91 ? 10.257 -8.935 -5.092 1.00 89.62 91 GLY A CA 1
ATOM 709 C C . GLY A 1 91 ? 8.824 -8.820 -5.608 1.00 89.62 91 GLY A C 1
ATOM 710 O O . GLY A 1 91 ? 8.595 -8.451 -6.761 1.00 89.62 91 GLY A O 1
ATOM 711 N N . LEU A 1 92 ? 7.863 -9.137 -4.742 1.00 92.38 92 LEU A N 1
ATOM 712 C CA . LEU A 1 92 ? 6.432 -9.139 -5.037 1.00 92.38 92 LEU A CA 1
ATOM 713 C C . LEU A 1 92 ? 5.699 -8.375 -3.934 1.00 92.38 92 LEU A C 1
ATOM 715 O O . LEU A 1 92 ? 5.866 -8.687 -2.759 1.00 92.38 92 LEU A O 1
ATOM 719 N N . PHE A 1 93 ? 4.894 -7.384 -4.301 1.00 94.44 93 PHE A N 1
ATOM 720 C CA . PHE A 1 93 ? 4.268 -6.457 -3.365 1.00 94.44 93 PHE A CA 1
ATOM 721 C C . PHE A 1 93 ? 2.816 -6.173 -3.740 1.00 94.44 93 PHE A C 1
ATOM 723 O O . PHE A 1 93 ? 2.444 -6.092 -4.916 1.00 94.44 93 PHE A O 1
ATOM 730 N N . VAL A 1 94 ? 2.001 -5.954 -2.715 1.00 95.12 94 VAL A N 1
ATOM 731 C CA . VAL A 1 94 ? 0.642 -5.420 -2.837 1.00 95.12 94 VAL A CA 1
ATOM 732 C C . VAL A 1 94 ? 0.503 -4.165 -1.989 1.00 95.12 94 VAL A C 1
ATOM 734 O O . VAL A 1 94 ? 1.218 -3.982 -1.005 1.00 95.12 94 VAL A O 1
ATOM 737 N N . TYR A 1 95 ? -0.427 -3.295 -2.366 1.00 95.19 95 TYR A N 1
ATOM 738 C CA . TYR A 1 95 ? -0.729 -2.046 -1.668 1.00 95.19 95 TYR A CA 1
ATOM 739 C C . TYR A 1 95 ? -2.197 -2.052 -1.234 1.00 95.19 95 TYR A C 1
ATOM 741 O O . TYR A 1 95 ? -3.027 -1.473 -1.938 1.00 95.19 95 TYR A O 1
ATOM 749 N N . PRO A 1 96 ? -2.556 -2.729 -0.126 1.00 95.69 96 PRO A N 1
ATOM 750 C CA . PRO A 1 96 ? -3.954 -3.013 0.198 1.00 95.69 96 PRO A CA 1
ATOM 751 C C . PRO A 1 96 ? -4.804 -1.762 0.387 1.00 95.69 96 PRO A C 1
ATOM 753 O O . PRO A 1 96 ? -5.923 -1.690 -0.122 1.00 95.69 96 PRO A O 1
ATOM 756 N N . VAL A 1 97 ? -4.230 -0.747 1.038 1.00 96.38 97 VAL A N 1
ATOM 757 C CA . VAL A 1 97 ? -4.758 0.617 1.025 1.00 96.38 97 VAL A CA 1
ATOM 758 C C . VAL A 1 97 ? -3.963 1.441 0.015 1.00 96.38 97 VAL A C 1
ATOM 760 O O . VAL A 1 97 ? -2.730 1.510 0.057 1.00 96.38 97 VAL A O 1
ATOM 763 N N . LYS A 1 98 ? -4.678 2.085 -0.909 1.00 92.62 98 LYS A N 1
ATOM 764 C CA . LYS A 1 98 ? -4.128 3.024 -1.885 1.00 92.62 98 LYS A CA 1
ATOM 765 C C . LYS A 1 98 ? -3.303 4.100 -1.175 1.00 92.62 98 LYS A C 1
ATOM 767 O O . LYS A 1 98 ? -3.744 4.671 -0.185 1.00 92.62 98 LYS A O 1
ATOM 772 N N . SER A 1 99 ? -2.122 4.391 -1.721 1.00 90.81 99 SER A N 1
ATOM 773 C CA . SER A 1 99 ? -1.178 5.394 -1.203 1.00 90.81 99 SER A CA 1
ATOM 774 C C . SER A 1 99 ? -0.547 5.107 0.170 1.00 90.81 99 SER A C 1
ATOM 776 O O . SER A 1 99 ? 0.329 5.856 0.579 1.00 90.81 99 SER A O 1
ATOM 778 N N . CYS A 1 100 ? -0.868 3.988 0.825 1.00 95.38 100 CYS A N 1
ATOM 779 C CA . CYS A 1 100 ? -0.194 3.533 2.050 1.00 95.38 100 CYS A CA 1
ATOM 780 C C . CYS A 1 100 ? 1.017 2.626 1.762 1.00 95.38 100 CYS A C 1
ATOM 782 O O . CYS A 1 100 ? 1.268 2.286 0.602 1.00 95.38 100 CYS A O 1
ATOM 784 N N . ALA A 1 101 ? 1.768 2.226 2.790 1.00 94.38 101 ALA A N 1
ATOM 785 C CA . ALA A 1 101 ? 2.932 1.348 2.649 1.00 94.38 101 ALA A CA 1
ATOM 786 C C . ALA A 1 101 ? 2.566 -0.042 2.069 1.00 94.38 101 ALA A C 1
ATOM 788 O O . ALA A 1 101 ? 1.449 -0.528 2.293 1.00 94.38 101 ALA A O 1
ATOM 789 N N . PRO A 1 102 ? 3.490 -0.700 1.342 1.00 95.00 102 PRO A N 1
ATOM 790 C CA . PRO A 1 102 ? 3.264 -2.033 0.787 1.00 95.00 102 PRO A CA 1
ATOM 791 C C . PRO A 1 102 ? 3.218 -3.141 1.844 1.00 95.00 102 PRO A C 1
ATOM 793 O O . PRO A 1 102 ? 3.784 -3.018 2.929 1.00 95.00 102 PRO A O 1
ATOM 796 N N . VAL A 1 103 ? 2.665 -4.284 1.436 1.00 95.25 103 VAL A N 1
ATOM 797 C CA . VAL A 1 103 ? 2.939 -5.601 2.023 1.00 95.25 103 VAL A CA 1
ATOM 798 C C . VAL A 1 103 ? 3.743 -6.411 1.011 1.00 95.25 103 VAL A C 1
ATOM 800 O O . VAL A 1 103 ? 3.298 -6.610 -0.121 1.00 95.25 103 VAL A O 1
ATOM 803 N N . GLU A 1 104 ? 4.928 -6.869 1.408 1.00 95.50 104 GLU A N 1
ATOM 804 C CA . GLU A 1 104 ? 5.728 -7.797 0.605 1.00 95.50 104 GLU A CA 1
ATOM 805 C C . GLU A 1 104 ? 5.171 -9.219 0.717 1.00 95.50 104 GLU A C 1
ATOM 807 O O . GLU A 1 104 ? 4.715 -9.636 1.782 1.00 95.50 104 GLU A O 1
ATOM 812 N N . LEU A 1 105 ? 5.207 -9.978 -0.375 1.00 92.44 105 LEU A N 1
ATOM 813 C CA . LEU A 1 105 ? 4.638 -11.314 -0.489 1.00 92.44 105 LEU A CA 1
ATOM 814 C C . LEU A 1 105 ? 5.711 -12.357 -0.832 1.00 92.44 105 LEU A C 1
ATOM 816 O O . LEU A 1 105 ? 6.639 -12.103 -1.597 1.00 92.44 105 LEU A O 1
ATOM 820 N N . GLN A 1 106 ? 5.544 -13.577 -0.314 1.00 88.44 106 GLN A N 1
ATOM 821 C CA . GLN A 1 106 ? 6.316 -14.743 -0.767 1.00 88.44 106 GLN A CA 1
ATOM 822 C C . GLN A 1 106 ? 5.772 -15.317 -2.082 1.00 88.44 106 GLN A C 1
ATOM 824 O O . GLN A 1 106 ? 6.540 -15.761 -2.928 1.00 88.44 106 GLN A O 1
ATOM 829 N N . HIS A 1 107 ? 4.449 -15.297 -2.242 1.00 86.38 107 HIS A N 1
ATOM 830 C CA . HIS A 1 107 ? 3.719 -15.681 -3.444 1.00 86.38 107 HIS A CA 1
ATOM 831 C C . HIS A 1 107 ? 2.454 -14.817 -3.541 1.00 86.38 107 HIS A C 1
ATOM 833 O O . HIS A 1 107 ? 1.959 -14.323 -2.527 1.00 86.38 107 HIS A O 1
ATOM 839 N N . GLY A 1 108 ? 1.914 -14.645 -4.745 1.00 85.81 108 GLY A N 1
ATOM 840 C CA . GLY A 1 108 ? 0.703 -13.862 -4.984 1.00 85.81 108 GLY A CA 1
ATOM 841 C C . GLY A 1 108 ? -0.233 -14.582 -5.939 1.00 85.81 108 GLY A C 1
ATOM 842 O O . GLY A 1 108 ? 0.207 -15.282 -6.846 1.00 85.81 108 GLY A O 1
ATOM 843 N N . GLU A 1 109 ? -1.526 -14.409 -5.709 1.00 86.50 109 GLU A N 1
ATOM 844 C CA . GLU A 1 109 ? -2.594 -14.907 -6.569 1.00 86.50 109 GLU A CA 1
ATOM 845 C C . GLU A 1 109 ? -3.074 -13.753 -7.455 1.00 86.50 109 GLU A C 1
ATOM 847 O O . GLU A 1 109 ? -3.338 -12.661 -6.947 1.00 86.50 109 GLU A O 1
ATOM 852 N N . VAL A 1 110 ? -3.169 -13.970 -8.769 1.00 84.50 110 VAL A N 1
ATOM 853 C CA . VAL A 1 110 ? -3.759 -12.993 -9.697 1.00 84.50 110 VAL A CA 1
ATOM 854 C C . VAL A 1 110 ? -5.240 -13.320 -9.843 1.00 84.50 110 VAL A C 1
ATOM 856 O O . VAL A 1 110 ? -5.602 -14.411 -10.275 1.00 84.50 110 VAL A O 1
ATOM 859 N N . VAL A 1 111 ? -6.084 -12.366 -9.464 1.00 82.19 111 VAL A N 1
ATOM 860 C CA . VAL A 1 111 ? -7.549 -12.446 -9.472 1.00 82.19 111 VAL A CA 1
ATOM 861 C C . VAL A 1 111 ? -8.125 -11.429 -10.459 1.00 82.19 111 VAL A C 1
ATOM 863 O O . VAL A 1 111 ? -7.389 -10.678 -11.101 1.00 82.19 111 VAL A O 1
ATOM 866 N N . SER A 1 112 ? -9.454 -11.357 -10.571 1.00 74.81 112 SER A N 1
ATOM 867 C CA . SER A 1 112 ? -10.137 -10.531 -11.576 1.00 74.81 112 SER A CA 1
ATOM 868 C C . SER A 1 112 ? -9.940 -9.009 -11.454 1.00 74.81 112 SER A C 1
ATOM 870 O O . SER A 1 112 ? -10.445 -8.261 -12.290 1.00 74.81 112 SER A O 1
ATOM 872 N N . THR A 1 113 ? -9.236 -8.540 -10.422 1.00 76.25 113 THR A N 1
ATOM 873 C CA . THR A 1 113 ? -8.975 -7.122 -10.127 1.00 76.25 113 THR A CA 1
ATOM 874 C C . THR A 1 113 ? -7.482 -6.766 -10.068 1.00 76.25 113 THR A C 1
ATOM 876 O O . THR A 1 113 ? -7.155 -5.602 -9.844 1.00 76.25 113 THR A O 1
ATOM 879 N N . GLY A 1 114 ? -6.568 -7.718 -10.308 1.00 82.31 114 GLY A N 1
ATOM 880 C CA . GLY A 1 114 ? -5.118 -7.537 -10.134 1.00 82.31 114 GLY A CA 1
ATOM 881 C C . GLY A 1 114 ? -4.514 -8.629 -9.249 1.00 82.31 114 GLY A C 1
ATOM 882 O O . GLY A 1 114 ? -4.988 -9.764 -9.247 1.00 82.31 114 GLY A O 1
ATOM 883 N N . LEU A 1 115 ? -3.480 -8.306 -8.467 1.00 87.19 115 LEU A N 1
ATOM 884 C CA . LEU A 1 115 ? -3.067 -9.185 -7.366 1.00 87.19 115 LEU A CA 1
ATOM 885 C C . LEU A 1 115 ? -4.133 -9.187 -6.265 1.00 87.19 115 LEU A C 1
ATOM 887 O O . LEU A 1 115 ? -4.680 -8.144 -5.904 1.00 87.19 115 LEU A O 1
ATOM 891 N N . ARG A 1 116 ? -4.392 -10.357 -5.680 1.00 88.62 116 ARG A N 1
ATOM 892 C CA . ARG A 1 116 ? -5.280 -10.497 -4.525 1.00 88.62 116 ARG A CA 1
ATOM 893 C C . ARG A 1 116 ? -4.810 -9.593 -3.380 1.00 88.62 116 ARG A C 1
ATOM 895 O O . ARG A 1 116 ? -3.622 -9.544 -3.069 1.00 88.62 116 ARG A O 1
ATOM 902 N N . PHE A 1 117 ? -5.765 -8.905 -2.754 1.00 92.38 117 PHE A N 1
ATOM 903 C CA . PHE A 1 117 ? -5.558 -7.872 -1.730 1.00 92.38 117 PHE A CA 1
ATOM 904 C C . PHE A 1 117 ? -4.884 -6.570 -2.200 1.00 92.38 117 PHE A C 1
ATOM 906 O O . PHE A 1 117 ? -4.647 -5.708 -1.361 1.00 92.38 117 PHE A O 1
ATOM 913 N N . ASP A 1 118 ? -4.592 -6.364 -3.487 1.00 92.25 118 ASP A N 1
ATOM 914 C CA . ASP A 1 118 ? -4.024 -5.097 -3.967 1.00 92.25 118 ASP A CA 1
ATOM 915 C C . ASP A 1 118 ? -5.102 -4.017 -4.170 1.00 92.25 118 ASP A C 1
ATOM 917 O O . ASP A 1 118 ? -6.135 -4.261 -4.788 1.00 92.25 118 ASP A O 1
ATOM 921 N N . ARG A 1 119 ? -4.853 -2.808 -3.647 1.00 90.94 119 ARG A N 1
ATOM 922 C CA . ARG A 1 119 ? -5.615 -1.563 -3.886 1.00 90.94 119 ARG A CA 1
ATOM 923 C C . ARG A 1 119 ? -7.135 -1.650 -3.651 1.00 90.94 119 ARG A C 1
ATOM 925 O O . ARG A 1 119 ? -7.883 -0.826 -4.175 1.00 90.94 119 ARG A O 1
ATOM 932 N N . GLN A 1 120 ? -7.583 -2.589 -2.814 1.00 92.00 120 GLN A N 1
ATOM 933 C CA . GLN A 1 120 ? -8.998 -2.795 -2.473 1.00 92.00 120 GLN A CA 1
ATOM 934 C C . GLN A 1 120 ? -9.579 -1.729 -1.530 1.00 92.00 120 GLN A C 1
ATOM 936 O O . GLN A 1 120 ? -10.796 -1.641 -1.360 1.00 92.00 120 GLN A O 1
ATOM 941 N N . PHE A 1 121 ? -8.725 -0.926 -0.897 1.00 95.50 121 PHE A N 1
ATOM 942 C CA . PHE A 1 121 ? -9.137 0.155 -0.012 1.00 95.50 121 PHE A CA 1
ATOM 943 C C . PHE A 1 121 ? -8.521 1.489 -0.438 1.00 95.50 121 PHE A C 1
ATOM 945 O O . PHE A 1 121 ? -7.424 1.539 -0.995 1.00 95.50 121 PHE A O 1
ATOM 952 N N . SER A 1 122 ? -9.194 2.591 -0.123 1.00 95.69 122 SER A N 1
ATOM 953 C CA . SER A 1 122 ? -8.659 3.946 -0.266 1.00 95.69 122 SER A CA 1
ATOM 954 C C . SER A 1 122 ? -9.186 4.821 0.855 1.00 95.69 122 SER A C 1
ATOM 956 O O . SER A 1 122 ? -10.370 4.772 1.173 1.00 95.69 122 SER A O 1
ATOM 958 N N . PHE A 1 123 ? -8.337 5.674 1.419 1.00 96.81 123 PHE A N 1
ATOM 959 C CA . PHE A 1 123 ? -8.838 6.796 2.202 1.00 96.81 123 PHE A CA 1
ATOM 960 C C . PHE A 1 123 ? -9.497 7.828 1.279 1.00 96.81 123 PHE A C 1
ATOM 962 O O . PHE A 1 123 ? -9.095 7.981 0.119 1.00 96.81 123 PHE A O 1
ATOM 969 N N . ALA A 1 124 ? -10.494 8.541 1.795 1.00 96.50 124 ALA A N 1
ATOM 970 C CA . ALA A 1 124 ? -11.135 9.664 1.122 1.00 96.50 124 ALA A CA 1
ATOM 971 C C . ALA A 1 124 ? -11.431 10.799 2.099 1.00 96.50 124 ALA A C 1
ATOM 973 O O . ALA A 1 124 ? -11.632 10.575 3.294 1.00 96.50 124 ALA A O 1
ATOM 974 N N . GLN A 1 125 ? -11.495 12.011 1.556 1.00 95.44 125 GLN A N 1
ATOM 975 C CA . GLN A 1 125 ? -11.968 13.195 2.255 1.00 95.44 125 GLN A CA 1
ATOM 976 C C . GLN A 1 125 ? -13.230 13.753 1.594 1.00 95.44 125 GLN A C 1
ATOM 978 O O . GLN A 1 125 ? -13.347 13.743 0.367 1.00 95.44 125 GLN A O 1
ATOM 983 N N . LEU A 1 126 ? -14.176 14.233 2.399 1.00 95.12 126 LEU A N 1
ATOM 984 C CA . LEU A 1 126 ? -15.393 14.876 1.919 1.00 95.12 126 LEU A CA 1
ATOM 985 C C . LEU A 1 126 ? -15.085 16.341 1.606 1.00 95.12 126 LEU A C 1
ATOM 987 O O . LEU A 1 126 ? -14.772 17.115 2.510 1.00 95.12 126 LEU A O 1
ATOM 991 N N . VAL A 1 127 ? -15.163 16.715 0.331 1.00 92.88 127 VAL A N 1
ATOM 992 C CA . VAL A 1 127 ? -14.890 18.079 -0.136 1.00 92.88 127 VAL A CA 1
ATOM 993 C C . VAL A 1 127 ? -16.196 18.739 -0.565 1.00 92.88 127 VAL A C 1
ATOM 995 O O . VAL A 1 127 ? -16.986 18.147 -1.302 1.00 92.88 127 VAL A O 1
ATOM 998 N N . SER A 1 128 ? -16.406 19.973 -0.110 1.00 91.06 128 SER A N 1
ATOM 999 C CA . SER A 1 128 ? -17.564 20.806 -0.449 1.00 91.06 128 SER A CA 1
ATOM 1000 C C . SER A 1 128 ? -17.230 21.750 -1.608 1.00 91.06 128 SER A C 1
ATOM 1002 O O . SER A 1 128 ? -16.195 22.417 -1.581 1.00 91.06 128 SER A O 1
ATOM 1004 N N . SER A 1 129 ? -18.097 21.839 -2.618 1.00 85.75 129 SER A N 1
ATOM 1005 C CA . SER A 1 129 ? -17.959 22.810 -3.711 1.00 85.75 129 SER A CA 1
ATOM 1006 C C . SER A 1 129 ? -18.458 24.210 -3.332 1.00 85.75 129 SER A C 1
ATOM 1008 O O . SER A 1 129 ? -19.240 24.387 -2.396 1.00 85.75 129 SER A O 1
ATOM 1010 N N . LYS A 1 130 ? -18.055 25.215 -4.125 1.00 80.62 130 LYS A N 1
ATOM 1011 C CA . LYS A 1 130 ? -18.729 26.526 -4.166 1.00 80.62 130 LYS A CA 1
ATOM 1012 C C . LYS A 1 130 ? -20.211 26.360 -4.575 1.00 80.62 130 LYS A C 1
ATOM 1014 O O . LYS A 1 130 ? -20.531 25.336 -5.182 1.00 80.62 130 LYS A O 1
ATOM 1019 N N . PRO A 1 131 ? -21.096 27.334 -4.266 1.00 74.62 131 PRO A N 1
ATOM 1020 C CA . PRO A 1 131 ? -22.534 27.235 -4.525 1.00 74.62 131 PRO A CA 1
ATOM 1021 C C . PRO A 1 131 ? -22.897 26.865 -5.981 1.00 74.62 131 PRO A C 1
ATOM 1023 O O . PRO A 1 131 ? -22.286 27.420 -6.895 1.00 74.62 131 PRO A O 1
ATOM 1026 N N . PRO A 1 132 ? -23.900 25.989 -6.212 1.00 80.38 132 PRO A N 1
ATOM 1027 C CA . PRO A 1 132 ? -24.650 25.228 -5.208 1.00 80.38 132 PRO A CA 1
ATOM 1028 C C . PRO A 1 132 ? -23.744 24.230 -4.471 1.00 80.38 132 PRO A C 1
ATOM 1030 O O . PRO A 1 132 ? -22.939 23.534 -5.086 1.00 80.38 132 PRO A O 1
ATOM 1033 N N . VAL A 1 133 ? -23.848 24.190 -3.140 1.00 83.12 133 VAL A N 1
ATOM 1034 C CA . VAL A 1 133 ? -22.944 23.389 -2.303 1.00 83.12 133 VAL A CA 1
ATOM 1035 C C . VAL A 1 133 ? -23.235 21.910 -2.527 1.00 83.12 133 VAL A C 1
ATOM 1037 O O . VAL A 1 133 ? -24.313 21.424 -2.197 1.00 83.12 133 VAL A O 1
ATOM 1040 N N . GLN A 1 134 ? -22.259 21.199 -3.081 1.00 87.38 134 GLN A N 1
ATOM 1041 C CA . GLN A 1 134 ? -22.283 19.752 -3.244 1.00 87.38 134 GLN A CA 1
ATOM 1042 C C . GLN A 1 134 ? -21.120 19.154 -2.461 1.00 87.38 134 GLN A C 1
ATOM 1044 O O . GLN A 1 134 ? -19.983 19.625 -2.558 1.00 87.38 134 GLN A O 1
ATOM 1049 N N . HIS A 1 135 ? -21.400 18.106 -1.693 1.00 90.44 135 HIS A N 1
ATOM 1050 C CA . HIS A 1 135 ? -20.386 17.336 -0.986 1.00 90.44 135 HIS A CA 1
ATOM 1051 C C . HIS A 1 135 ? -20.019 16.108 -1.822 1.00 90.44 135 HIS A C 1
ATOM 1053 O O . HIS A 1 135 ? -20.900 15.360 -2.242 1.00 90.44 135 HIS A O 1
ATOM 1059 N N . ARG A 1 136 ? -18.724 15.885 -2.063 1.00 92.94 136 ARG A N 1
ATOM 1060 C CA . ARG A 1 136 ? -18.228 14.694 -2.769 1.00 92.94 136 ARG A CA 1
ATOM 1061 C C . ARG A 1 136 ? -17.002 14.128 -2.070 1.00 92.94 136 ARG A C 1
ATOM 1063 O O . ARG A 1 136 ? -16.076 14.867 -1.740 1.00 92.94 136 ARG A O 1
ATOM 1070 N N . TRP A 1 137 ? -16.972 12.810 -1.900 1.00 95.69 137 TRP A N 1
ATOM 1071 C CA . TRP A 1 137 ? -15.777 12.102 -1.457 1.00 95.69 137 TRP A CA 1
ATOM 1072 C C . TRP A 1 137 ? -14.726 12.097 -2.564 1.00 95.69 137 TRP A C 1
ATOM 1074 O O . TRP A 1 137 ? -14.994 11.674 -3.688 1.00 95.69 137 TRP A O 1
ATOM 1084 N N . ILE A 1 138 ? -13.519 12.550 -2.245 1.00 94.06 138 ILE A N 1
ATOM 1085 C CA . ILE A 1 138 ? -12.360 12.538 -3.139 1.00 94.06 138 ILE A CA 1
ATOM 1086 C C . ILE A 1 138 ? -11.281 11.679 -2.483 1.00 94.06 138 ILE A C 1
ATOM 1088 O O . ILE A 1 138 ? -10.988 11.855 -1.298 1.00 94.06 138 ILE A O 1
ATOM 1092 N N . CYS A 1 139 ? -10.710 10.728 -3.229 1.00 93.69 139 CYS A N 1
ATOM 1093 C CA . CYS A 1 139 ? -9.673 9.849 -2.699 1.00 93.69 139 CYS A CA 1
ATOM 1094 C C . CYS A 1 139 ? -8.451 10.656 -2.242 1.00 93.69 139 CYS A C 1
ATOM 1096 O O . CYS A 1 139 ? -7.951 11.506 -2.978 1.00 93.69 139 CYS A O 1
ATOM 1098 N N . VAL A 1 140 ? -7.941 10.354 -1.052 1.00 92.75 140 VAL A N 1
ATOM 1099 C CA . VAL A 1 140 ? -6.710 10.960 -0.536 1.00 92.75 140 VAL A CA 1
ATOM 1100 C C . VAL A 1 140 ? -5.520 10.268 -1.198 1.00 92.75 140 VAL A C 1
ATOM 1102 O O . VAL A 1 140 ? -5.485 9.037 -1.273 1.00 92.75 140 VAL A O 1
ATOM 1105 N N . THR A 1 141 ? -4.553 11.036 -1.708 1.00 89.00 141 THR A N 1
ATOM 1106 C CA . THR A 1 141 ? -3.361 10.474 -2.365 1.00 89.00 141 THR A CA 1
ATOM 1107 C C . THR A 1 141 ? -2.064 10.908 -1.696 1.00 89.00 141 THR A C 1
ATOM 1109 O O . THR A 1 141 ? -1.966 11.994 -1.139 1.00 89.00 141 THR A O 1
ATOM 1112 N N . GLU A 1 142 ? -1.043 10.058 -1.795 1.00 86.75 142 GLU A N 1
ATOM 1113 C CA . GLU A 1 142 ? 0.321 10.272 -1.274 1.00 86.75 142 GLU A CA 1
ATOM 1114 C C . GLU A 1 142 ? 0.966 11.573 -1.780 1.00 86.75 142 GLU A C 1
ATOM 1116 O O . GLU A 1 142 ? 1.788 12.149 -1.091 1.00 86.75 142 GLU A O 1
ATOM 1121 N N . ARG A 1 143 ? 0.540 12.076 -2.946 1.00 82.00 143 ARG A N 1
ATOM 1122 C CA . ARG A 1 143 ? 0.990 13.360 -3.522 1.00 82.00 143 ARG A CA 1
ATOM 1123 C C . ARG A 1 143 ? 0.425 14.584 -2.799 1.00 82.00 143 ARG A C 1
ATOM 1125 O O . ARG A 1 143 ? 0.980 15.665 -2.883 1.00 82.00 143 ARG A O 1
ATOM 1132 N N . GLU A 1 144 ? -0.745 14.433 -2.187 1.00 85.44 144 GLU A N 1
ATOM 1133 C CA . GLU A 1 144 ? -1.410 15.492 -1.421 1.00 85.44 144 GLU A CA 1
ATOM 1134 C C . GLU A 1 144 ? -1.067 15.361 0.068 1.00 85.44 144 GLU A C 1
ATOM 1136 O O . GLU A 1 144 ? -0.961 16.357 0.774 1.00 85.44 144 GLU A O 1
ATOM 1141 N N . PHE A 1 145 ? -0.869 14.123 0.536 1.00 90.75 145 PHE A N 1
ATOM 1142 C CA . PHE A 1 145 ? -0.569 13.795 1.927 1.00 90.75 145 PHE A CA 1
ATOM 1143 C C . PHE A 1 145 ? 0.567 12.752 1.999 1.00 90.75 145 PHE A C 1
ATOM 1145 O O . PHE A 1 145 ? 0.299 11.565 2.220 1.00 90.75 145 PHE A O 1
ATOM 1152 N N . PRO A 1 146 ? 1.842 13.171 1.839 1.00 89.06 146 PRO A N 1
ATOM 1153 C CA . PRO A 1 146 ? 3.020 12.289 1.816 1.00 89.06 146 PRO A CA 1
ATOM 1154 C C . PRO A 1 146 ? 3.156 11.349 3.021 1.00 89.06 146 PRO A C 1
ATOM 1156 O O . PRO A 1 146 ? 3.608 10.211 2.886 1.00 89.06 146 PRO A O 1
ATOM 1159 N N . ARG A 1 147 ? 2.658 11.757 4.197 1.00 91.06 147 ARG A N 1
ATOM 1160 C CA . ARG A 1 147 ? 2.646 10.922 5.413 1.00 91.06 147 ARG A CA 1
ATOM 1161 C C . ARG A 1 147 ? 1.771 9.665 5.305 1.00 91.06 147 ARG A C 1
ATOM 1163 O O . ARG A 1 147 ? 1.906 8.784 6.151 1.00 91.06 147 ARG A O 1
ATOM 1170 N N . LEU A 1 148 ? 0.949 9.515 4.257 1.00 93.12 148 LEU A N 1
ATOM 1171 C CA . LEU A 1 148 ? 0.295 8.239 3.935 1.00 93.12 148 LEU A CA 1
ATOM 1172 C C . LEU A 1 148 ? 1.307 7.104 3.723 1.00 93.12 148 LEU A C 1
ATOM 1174 O O . LEU A 1 148 ? 1.006 5.972 4.097 1.00 93.12 148 LEU A O 1
ATOM 1178 N N . ALA A 1 149 ? 2.515 7.394 3.225 1.00 91.50 149 ALA A N 1
ATOM 1179 C CA . ALA A 1 149 ? 3.582 6.405 3.072 1.00 91.50 149 ALA A CA 1
ATOM 1180 C C . ALA A 1 149 ? 3.979 5.732 4.403 1.00 91.50 149 ALA A C 1
ATOM 1182 O O . ALA A 1 149 ? 4.378 4.570 4.417 1.00 91.50 149 ALA A O 1
ATOM 1183 N N . LEU A 1 150 ? 3.803 6.431 5.532 1.00 92.38 150 LEU A N 1
ATOM 1184 C CA . LEU A 1 150 ? 4.091 5.919 6.876 1.00 92.38 150 LEU A CA 1
ATOM 1185 C C . LEU A 1 150 ? 2.967 5.045 7.453 1.00 92.38 150 LEU A C 1
ATOM 1187 O O . LEU A 1 150 ? 3.163 4.403 8.487 1.00 92.38 150 LEU A O 1
ATOM 1191 N N . VAL A 1 151 ? 1.792 5.014 6.814 1.00 95.06 151 VAL A N 1
ATOM 1192 C CA . VAL A 1 151 ? 0.678 4.148 7.210 1.00 95.06 151 VAL A CA 1
ATOM 1193 C C . VAL A 1 151 ? 0.986 2.731 6.735 1.00 95.06 151 VAL A C 1
ATOM 1195 O O . VAL A 1 151 ? 0.922 2.419 5.544 1.00 95.06 151 VAL A O 1
ATOM 1198 N N . LYS A 1 152 ? 1.344 1.868 7.679 1.00 94.12 152 LYS A N 1
ATOM 1199 C CA . LYS A 1 152 ? 1.675 0.463 7.460 1.00 94.12 152 LYS A CA 1
ATOM 1200 C C . LYS A 1 152 ? 0.416 -0.387 7.406 1.00 94.12 152 LYS A C 1
ATOM 1202 O O . LYS A 1 152 ? -0.594 -0.102 8.048 1.00 94.12 152 LYS A O 1
ATOM 1207 N N . THR A 1 153 ? 0.492 -1.457 6.628 1.00 94.38 153 THR A N 1
ATOM 1208 C CA . THR A 1 153 ? -0.586 -2.432 6.488 1.00 94.38 153 THR A CA 1
ATOM 1209 C C . THR A 1 153 ? -0.042 -3.836 6.731 1.00 94.38 153 THR A C 1
ATOM 1211 O O . THR A 1 153 ? 1.123 -4.118 6.459 1.00 94.38 153 THR A O 1
ATOM 1214 N N . GLN A 1 154 ? -0.870 -4.714 7.287 1.00 94.25 154 GLN A N 1
ATOM 1215 C CA . GLN A 1 154 ? -0.601 -6.144 7.409 1.00 94.25 154 GLN A CA 1
ATOM 1216 C C . GLN A 1 154 ? -1.853 -6.905 6.992 1.00 94.25 154 GLN A C 1
ATOM 1218 O O . GLN A 1 154 ? -2.966 -6.533 7.369 1.00 94.25 154 GLN A O 1
ATOM 1223 N N . LEU A 1 155 ? -1.675 -7.983 6.239 1.00 95.31 155 LEU A N 1
ATOM 1224 C CA . LEU A 1 155 ? -2.763 -8.859 5.824 1.00 95.31 155 LEU A CA 1
ATOM 1225 C C . LEU A 1 155 ? -2.851 -10.030 6.803 1.00 95.31 155 LEU A C 1
ATOM 1227 O O . LEU A 1 155 ? -1.835 -10.642 7.122 1.00 95.31 155 LEU A O 1
ATOM 1231 N N . TRP A 1 156 ? -4.054 -10.352 7.267 1.00 95.56 156 TRP A N 1
ATOM 1232 C CA . TRP A 1 156 ? -4.315 -11.501 8.130 1.00 95.56 156 TRP A CA 1
ATOM 1233 C C . TRP A 1 156 ? -5.410 -12.351 7.501 1.00 95.56 156 TRP A C 1
ATOM 1235 O O . TRP A 1 156 ? -6.532 -11.886 7.326 1.00 95.56 156 TRP A O 1
ATOM 1245 N N . VAL A 1 157 ? -5.078 -13.586 7.131 1.00 95.31 157 VAL A N 1
ATOM 1246 C CA . VAL A 1 157 ? -5.979 -14.503 6.415 1.00 95.31 157 VAL A CA 1
ATOM 1247 C C . VAL A 1 157 ? -6.433 -15.637 7.336 1.00 95.31 157 VAL A C 1
ATOM 1249 O O . VAL A 1 157 ? -5.666 -16.016 8.225 1.00 95.31 157 VAL A O 1
ATOM 1252 N N . PRO A 1 158 ? -7.637 -16.205 7.148 1.00 96.12 158 PRO A N 1
ATOM 1253 C CA . PRO A 1 158 ? -8.111 -17.329 7.944 1.00 96.12 158 PRO A CA 1
ATOM 1254 C C . PRO A 1 158 ? -7.158 -18.526 7.869 1.00 96.12 158 PRO A C 1
ATOM 1256 O O . PRO A 1 158 ? -6.642 -18.856 6.799 1.00 96.12 158 PRO A O 1
ATOM 1259 N N . ASP A 1 159 ? -6.942 -19.182 9.005 1.00 94.81 159 ASP A N 1
ATOM 1260 C CA . ASP A 1 159 ? -6.137 -20.397 9.107 1.00 94.81 159 ASP A CA 1
ATOM 1261 C C . ASP A 1 159 ? -6.902 -21.484 9.873 1.00 94.81 159 ASP A C 1
ATOM 1263 O O . ASP A 1 159 ? -6.969 -21.419 11.103 1.00 94.81 159 ASP A O 1
ATOM 1267 N N . PRO A 1 160 ? -7.434 -22.509 9.178 1.00 94.25 160 PRO A N 1
ATOM 1268 C CA . PRO A 1 160 ? -8.090 -23.656 9.807 1.00 94.25 160 PRO A CA 1
ATOM 1269 C C . PRO A 1 160 ? -7.211 -24.437 10.795 1.00 94.25 160 PRO A C 1
ATOM 1271 O O . PRO A 1 160 ? -7.735 -25.239 11.560 1.00 94.25 160 PRO A O 1
ATOM 1274 N N . LYS A 1 161 ? -5.884 -24.235 10.786 1.00 94.12 161 LYS A N 1
ATOM 1275 C CA . LYS A 1 161 ? -4.947 -24.855 11.738 1.00 94.12 161 LYS A CA 1
ATOM 1276 C C . LYS A 1 161 ? -4.756 -24.043 13.024 1.00 94.12 161 LYS A C 1
ATOM 1278 O O . LYS A 1 161 ? -4.090 -24.519 13.942 1.00 94.12 161 LYS A O 1
ATOM 1283 N N . SER A 1 162 ? -5.289 -22.822 13.097 1.00 91.75 162 SER A N 1
ATOM 1284 C CA . SER A 1 162 ? -5.156 -21.966 14.278 1.00 91.75 162 SER A CA 1
ATOM 1285 C C . SER A 1 162 ? -6.002 -22.502 15.442 1.00 91.75 162 SER A C 1
ATOM 1287 O O . SER A 1 162 ? -7.180 -22.796 15.241 1.00 91.75 162 SER A O 1
ATOM 1289 N N . PRO A 1 163 ? -5.483 -22.552 16.686 1.00 91.38 163 PRO A N 1
ATOM 1290 C CA . PRO A 1 163 ? -6.258 -22.996 17.850 1.00 91.38 163 PRO A CA 1
ATOM 1291 C C . PRO A 1 163 ? -7.411 -22.045 18.214 1.00 91.38 163 PRO A C 1
ATOM 1293 O O . PRO A 1 163 ? -8.263 -22.398 19.021 1.00 91.38 163 PRO A O 1
ATOM 1296 N N . THR A 1 164 ? -7.445 -20.838 17.636 1.00 92.38 164 THR A N 1
ATOM 1297 C CA . THR A 1 164 ? -8.549 -19.873 17.786 1.00 92.38 164 THR A CA 1
ATOM 1298 C C . THR A 1 164 ? -9.489 -19.854 16.575 1.00 92.38 164 THR A C 1
ATOM 1300 O O . THR A 1 164 ? -10.302 -18.940 16.443 1.00 92.38 164 THR A O 1
ATOM 1303 N N . TYR A 1 165 ? -9.371 -20.824 15.660 1.00 94.44 165 TYR A N 1
ATOM 1304 C CA . TYR A 1 165 ? -10.221 -20.908 14.478 1.00 94.44 165 TYR A CA 1
ATOM 1305 C C . TYR A 1 165 ? -11.658 -21.301 14.828 1.00 94.44 165 TYR A C 1
ATOM 1307 O O . TYR A 1 165 ? -11.914 -22.282 15.520 1.00 94.44 165 TYR A O 1
ATOM 1315 N N . SER A 1 166 ? -12.603 -20.551 14.271 1.00 94.06 166 SER A N 1
ATOM 1316 C CA . SER A 1 166 ? -14.019 -20.894 14.218 1.00 94.06 166 SER A CA 1
ATOM 1317 C C . SER A 1 166 ? -14.546 -20.466 12.856 1.00 94.06 166 SER A C 1
ATOM 1319 O O . SER A 1 166 ? -14.294 -19.334 12.441 1.00 94.06 166 SER A O 1
ATOM 1321 N N . ALA A 1 167 ? -15.288 -21.338 12.170 1.00 92.50 167 ALA A N 1
ATOM 1322 C CA . ALA A 1 167 ? -15.952 -20.993 10.910 1.00 92.50 167 ALA A CA 1
ATOM 1323 C C . ALA A 1 167 ? -16.931 -19.816 11.092 1.00 92.50 167 ALA A C 1
ATOM 1325 O O . ALA A 1 167 ? -17.037 -18.946 10.230 1.00 92.50 167 ALA A O 1
ATOM 1326 N N . GLU A 1 168 ? -17.554 -19.737 12.272 1.00 92.12 168 GLU A N 1
ATOM 1327 C CA . GLU A 1 168 ? -18.453 -18.650 12.652 1.00 92.12 168 GLU A CA 1
ATOM 1328 C C . GLU A 1 168 ? -17.719 -17.396 13.163 1.00 92.12 168 GLU A C 1
ATOM 1330 O O . GLU A 1 168 ? -18.352 -16.383 13.463 1.00 92.12 168 GLU A O 1
ATOM 1335 N N . GLY A 1 169 ? -16.386 -17.440 13.251 1.00 90.81 169 GLY A N 1
ATOM 1336 C CA . GLY A 1 169 ? -15.559 -16.341 13.731 1.00 90.81 169 GLY A CA 1
ATOM 1337 C C . GLY A 1 169 ? -15.649 -15.103 12.839 1.00 90.81 169 GLY A C 1
ATOM 1338 O O . GLY A 1 169 ? -15.544 -15.186 11.617 1.00 90.81 169 GLY A O 1
ATOM 1339 N N . GLU A 1 170 ? -15.771 -13.936 13.471 1.00 91.06 170 GLU A N 1
ATOM 1340 C CA . GLU A 1 170 ? -15.908 -12.615 12.844 1.00 91.06 170 GLU A CA 1
ATOM 1341 C C . GLU A 1 170 ? -14.948 -12.389 11.654 1.00 91.06 170 GLU A C 1
ATOM 1343 O O . GLU A 1 170 ? -15.364 -12.023 10.549 1.00 91.06 170 GLU A O 1
ATOM 1348 N N . TRP A 1 171 ? -13.655 -12.635 11.875 1.00 93.56 171 TRP A N 1
ATOM 1349 C CA . TRP A 1 171 ? -12.605 -12.451 10.872 1.00 93.56 171 TRP A CA 1
ATOM 1350 C C . TRP A 1 171 ? -12.597 -13.561 9.819 1.00 93.56 171 TRP A C 1
ATOM 1352 O O . TRP A 1 171 ? -12.280 -13.298 8.663 1.00 93.56 171 TRP A O 1
ATOM 1362 N N . VAL A 1 172 ? -13.000 -14.781 10.187 1.00 94.19 172 VAL A N 1
ATOM 1363 C CA . VAL A 1 172 ? -13.078 -15.929 9.273 1.00 94.19 172 VAL A CA 1
ATOM 1364 C C . VAL A 1 172 ? -14.200 -15.729 8.255 1.00 94.19 172 VAL A C 1
ATOM 1366 O O . VAL A 1 172 ? -13.938 -15.813 7.055 1.00 94.19 172 VAL A O 1
ATOM 1369 N N . LYS A 1 173 ? -15.402 -15.337 8.708 1.00 94.50 173 LYS A N 1
ATOM 1370 C CA . LYS A 1 173 ? -16.523 -14.942 7.832 1.00 94.50 173 LYS A CA 1
ATOM 1371 C C . LYS A 1 173 ? -16.168 -13.790 6.895 1.00 94.50 173 LYS A C 1
ATOM 1373 O O . LYS A 1 173 ? -16.672 -13.735 5.780 1.00 94.50 173 LYS A O 1
ATOM 1378 N N . SER A 1 174 ? -15.295 -12.888 7.343 1.00 93.00 174 SER A N 1
ATOM 1379 C CA . SER A 1 174 ? -14.870 -11.715 6.572 1.00 93.00 174 SER A CA 1
ATOM 1380 C C . SER A 1 174 ? -13.755 -12.003 5.551 1.00 93.00 174 SER A C 1
ATOM 1382 O O . SER A 1 174 ? -13.192 -11.072 4.975 1.00 93.00 174 SER A O 1
ATOM 1384 N N . GLY A 1 175 ? -13.364 -13.274 5.370 1.00 93.12 175 GLY A N 1
ATOM 1385 C CA . GLY A 1 175 ? -12.233 -13.674 4.523 1.00 93.12 175 GLY A CA 1
ATOM 1386 C C . GLY A 1 175 ? -10.856 -13.284 5.080 1.00 93.12 175 GLY A C 1
ATOM 1387 O O . GLY A 1 175 ? -9.853 -13.426 4.379 1.00 93.12 175 GLY A O 1
ATOM 1388 N N . GLY A 1 176 ? -10.802 -12.808 6.328 1.00 95.00 176 GLY A N 1
ATOM 1389 C CA . GLY A 1 176 ? -9.647 -12.222 7.006 1.00 95.00 176 GLY A CA 1
ATOM 1390 C C . GLY A 1 176 ? -9.844 -10.744 7.369 1.00 95.00 176 GLY A C 1
ATOM 1391 O O . GLY A 1 176 ? -10.946 -10.192 7.300 1.00 95.00 176 GLY A O 1
ATOM 1392 N N . CYS A 1 177 ? -8.751 -10.081 7.743 1.00 95.25 177 CYS A N 1
ATOM 1393 C CA . CYS A 1 177 ? -8.722 -8.643 7.998 1.00 95.25 177 CYS A CA 1
ATOM 1394 C C . CYS A 1 177 ? -7.408 -7.992 7.562 1.00 95.25 177 CYS A C 1
ATOM 1396 O O . CYS A 1 177 ? -6.338 -8.605 7.594 1.00 95.25 177 CYS A O 1
ATOM 1398 N N . ILE A 1 178 ? -7.481 -6.701 7.251 1.00 95.69 178 ILE A N 1
ATOM 1399 C CA . ILE A 1 178 ? -6.315 -5.827 7.201 1.00 95.69 178 ILE A CA 1
ATOM 1400 C C . ILE A 1 178 ? -6.117 -5.173 8.571 1.00 95.69 178 ILE A C 1
ATOM 1402 O O . ILE A 1 178 ? -7.044 -4.623 9.168 1.00 95.69 178 ILE A O 1
ATOM 1406 N N . VAL A 1 179 ? -4.887 -5.227 9.068 1.00 94.69 179 VAL A N 1
ATOM 1407 C CA . VAL A 1 179 ? -4.449 -4.487 10.252 1.00 94.69 179 VAL A CA 1
ATOM 1408 C C . VAL A 1 179 ? -3.685 -3.265 9.754 1.00 94.69 179 VAL A C 1
ATOM 1410 O O . VAL A 1 179 ? -2.700 -3.402 9.027 1.00 94.69 179 VAL A O 1
ATOM 1413 N N . ILE A 1 180 ? -4.170 -2.073 10.092 1.00 95.38 180 ILE A N 1
ATOM 1414 C CA . ILE A 1 180 ? -3.605 -0.792 9.660 1.00 95.38 180 ILE A CA 1
ATOM 1415 C C . ILE A 1 180 ? -2.938 -0.148 10.869 1.00 95.38 180 ILE A C 1
ATOM 1417 O O . ILE A 1 180 ? -3.566 -0.027 11.923 1.00 95.38 180 ILE A O 1
ATOM 1421 N N . SER A 1 181 ? -1.684 0.274 10.721 1.00 93.06 181 SER A N 1
ATOM 1422 C CA . SER A 1 181 ? -0.941 0.971 11.768 1.00 93.06 181 SER A CA 1
ATOM 1423 C C . SER A 1 181 ? -0.249 2.228 11.253 1.00 93.06 181 SER A C 1
ATOM 1425 O O . SER A 1 181 ? 0.109 2.322 10.082 1.00 93.06 181 SER A O 1
ATOM 1427 N N . PHE A 1 182 ? -0.106 3.238 12.106 1.00 92.88 182 PHE A N 1
ATOM 1428 C CA . PHE A 1 182 ? 0.495 4.518 11.731 1.00 92.88 182 PHE A CA 1
ATOM 1429 C C . PHE A 1 182 ? 1.239 5.159 12.910 1.00 92.88 182 PHE A C 1
ATOM 1431 O O . PHE A 1 182 ? 0.829 4.970 14.060 1.00 92.88 182 PHE A O 1
ATOM 1438 N N . PRO A 1 183 ? 2.307 5.936 12.654 1.00 89.62 183 PRO A N 1
ATOM 1439 C CA . PRO A 1 183 ? 3.009 6.672 13.698 1.00 89.62 183 PRO A CA 1
ATOM 1440 C C . PRO A 1 183 ? 2.128 7.770 14.304 1.00 89.62 183 PRO A C 1
ATOM 1442 O O . PRO A 1 183 ? 1.508 8.566 13.591 1.00 89.62 183 PRO A O 1
ATOM 1445 N N . PHE A 1 184 ? 2.083 7.812 15.633 1.00 86.56 184 PHE A N 1
ATOM 1446 C CA . PHE A 1 184 ? 1.463 8.893 16.390 1.00 86.56 184 PHE A CA 1
ATOM 1447 C C . PHE A 1 184 ? 2.174 9.048 17.736 1.00 86.56 184 PHE A C 1
ATOM 1449 O O . PHE A 1 184 ? 1.930 8.280 18.669 1.00 86.56 184 PHE A O 1
ATOM 1456 N N . SER A 1 185 ? 3.025 10.066 17.863 1.00 72.31 185 SER A N 1
ATOM 1457 C CA . SER A 1 185 ? 3.491 10.536 19.166 1.00 72.31 185 SER A CA 1
ATOM 1458 C C . SER A 1 185 ? 2.355 11.288 19.878 1.00 72.31 185 SER A C 1
ATOM 1460 O O . SER A 1 185 ? 1.909 12.309 19.353 1.00 72.31 185 SER A O 1
ATOM 1462 N N . PRO A 1 186 ? 1.874 10.842 21.052 1.00 66.88 186 PRO A N 1
ATOM 1463 C CA . PRO A 1 186 ? 1.020 11.682 21.883 1.00 66.88 186 PRO A CA 1
ATOM 1464 C C . PRO A 1 186 ? 1.807 12.894 22.390 1.00 66.88 186 PRO A C 1
ATOM 1466 O O . PRO A 1 186 ? 2.994 12.777 22.706 1.00 66.88 186 PRO A O 1
ATOM 1469 N N . ASP A 1 187 ? 1.129 14.032 22.528 1.00 61.59 187 ASP A N 1
ATOM 1470 C CA . ASP A 1 187 ? 1.690 15.205 23.197 1.00 61.59 187 ASP A CA 1
ATOM 1471 C C . ASP A 1 187 ? 2.097 14.873 24.646 1.00 61.59 187 ASP A C 1
ATOM 1473 O O . ASP A 1 187 ? 1.631 13.900 25.250 1.00 61.59 187 ASP A O 1
ATOM 1477 N N . TRP A 1 188 ? 2.937 15.724 25.245 1.00 55.28 188 TRP A N 1
ATOM 1478 C CA . TRP A 1 188 ? 3.453 15.558 26.616 1.00 55.28 188 TRP A CA 1
ATOM 1479 C C . TRP A 1 188 ? 2.352 15.379 27.689 1.00 55.28 188 TRP A C 1
ATOM 1481 O O . TRP A 1 188 ? 2.596 14.809 28.754 1.00 55.28 188 TRP A O 1
ATOM 1491 N N . SER A 1 189 ? 1.110 15.772 27.383 1.00 53.88 189 SER A N 1
ATOM 1492 C CA . SER A 1 189 ? -0.096 15.510 28.184 1.00 53.88 189 SER A CA 1
ATOM 1493 C C . SER A 1 189 ? -0.378 14.022 28.460 1.00 53.88 189 SER A C 1
ATOM 1495 O O . SER A 1 189 ? -1.099 13.710 29.406 1.00 53.88 189 SER A O 1
ATOM 1497 N N . GLY A 1 190 ? 0.201 13.087 27.695 1.00 58.81 190 GLY A N 1
ATOM 1498 C CA . GLY A 1 190 ? 0.047 11.641 27.907 1.00 58.81 190 GLY A CA 1
ATOM 1499 C C . GLY A 1 190 ? 0.837 11.049 29.091 1.00 58.81 190 GLY A C 1
ATOM 1500 O O . GLY A 1 190 ? 0.716 9.850 29.367 1.00 58.81 190 GLY A O 1
ATOM 1501 N N . GLY A 1 191 ? 1.645 11.856 29.789 1.00 70.06 191 GLY A N 1
ATOM 1502 C CA . GLY A 1 191 ? 2.336 11.481 31.029 1.00 70.06 191 GLY A CA 1
ATOM 1503 C C . GLY A 1 191 ? 3.243 10.246 30.911 1.00 70.06 191 GLY A C 1
ATOM 1504 O O . GLY A 1 191 ? 3.831 9.968 29.866 1.00 70.06 191 GLY A O 1
ATOM 1505 N N . VAL A 1 192 ? 3.345 9.460 31.991 1.00 68.31 192 VAL A N 1
ATOM 1506 C CA . VAL A 1 192 ? 4.245 8.286 32.064 1.00 68.31 192 VAL A CA 1
ATOM 1507 C C . VAL A 1 192 ? 3.955 7.251 30.966 1.00 68.31 192 VAL A C 1
ATOM 1509 O O . VAL A 1 192 ? 4.885 6.626 30.460 1.00 68.31 192 VAL A O 1
ATOM 1512 N N . LYS A 1 193 ? 2.694 7.102 30.528 1.00 69.44 193 LYS A N 1
ATOM 1513 C CA . LYS A 1 193 ? 2.326 6.175 29.442 1.00 69.44 193 LYS A CA 1
ATOM 1514 C C . LYS A 1 193 ? 2.871 6.620 28.078 1.00 69.44 193 LYS A C 1
ATOM 1516 O O . LYS A 1 193 ? 3.308 5.767 27.313 1.00 69.44 193 LYS A O 1
ATOM 1521 N N . ALA A 1 194 ? 2.899 7.925 27.792 1.00 71.75 194 ALA A N 1
ATOM 1522 C CA . ALA A 1 194 ? 3.518 8.468 26.577 1.00 71.75 194 ALA A CA 1
ATOM 1523 C C . ALA A 1 194 ? 5.042 8.264 26.557 1.00 71.75 194 ALA A C 1
ATOM 1525 O O . ALA A 1 194 ? 5.618 7.932 25.519 1.00 71.75 194 ALA A O 1
ATOM 1526 N N . ILE A 1 195 ? 5.693 8.412 27.715 1.00 71.56 195 ILE A N 1
ATOM 1527 C CA . ILE A 1 195 ? 7.130 8.149 27.869 1.00 71.56 195 ILE A CA 1
ATOM 1528 C C . ILE A 1 195 ? 7.415 6.651 27.677 1.00 71.56 195 ILE A C 1
ATOM 1530 O O . ILE A 1 195 ? 8.321 6.300 26.923 1.00 71.56 195 ILE A O 1
ATOM 1534 N N . ALA A 1 196 ? 6.609 5.770 28.282 1.00 73.25 196 ALA A N 1
ATOM 1535 C CA . ALA A 1 196 ? 6.735 4.317 28.148 1.00 73.25 196 ALA A CA 1
ATOM 1536 C C . ALA A 1 196 ? 6.574 3.833 26.700 1.00 73.25 196 ALA A C 1
ATOM 1538 O O . ALA A 1 196 ? 7.437 3.108 26.210 1.00 73.25 196 ALA A O 1
ATOM 1539 N N . SER A 1 197 ? 5.533 4.270 25.982 1.00 72.44 197 SER A N 1
ATOM 1540 C CA . SER A 1 197 ? 5.324 3.874 24.583 1.00 72.44 197 SER A CA 1
ATOM 1541 C C . SER A 1 197 ? 6.390 4.446 23.642 1.00 72.44 197 SER A C 1
ATOM 1543 O O . SER A 1 197 ? 6.836 3.754 22.727 1.00 72.44 197 SER A O 1
ATOM 1545 N N . SER A 1 198 ? 6.881 5.664 23.897 1.00 74.31 198 SER A N 1
ATOM 1546 C CA . SER A 1 198 ? 7.988 6.262 23.135 1.00 74.31 198 SER A CA 1
ATOM 1547 C C . SER A 1 198 ? 9.324 5.551 23.385 1.00 74.31 198 SER A C 1
ATOM 1549 O O . SER A 1 198 ? 10.095 5.335 22.452 1.00 74.31 198 SER A O 1
ATOM 1551 N N . PHE A 1 199 ? 9.609 5.154 24.628 1.00 75.12 199 PHE A N 1
ATOM 1552 C CA . PHE A 1 199 ? 10.776 4.336 24.971 1.00 75.12 199 PHE A CA 1
ATOM 1553 C C . PHE A 1 199 ? 10.677 2.939 24.339 1.00 75.12 199 PHE A C 1
ATOM 1555 O O . PHE A 1 199 ? 11.618 2.481 23.689 1.00 75.12 199 PHE A O 1
ATOM 1562 N N . GLY A 1 200 ? 9.503 2.312 24.444 1.00 73.31 200 GLY A N 1
ATOM 1563 C CA . GLY A 1 200 ? 9.176 1.040 23.810 1.00 73.31 200 GLY A CA 1
ATOM 1564 C C . GLY A 1 200 ? 9.382 1.063 22.298 1.00 73.31 200 GLY A C 1
ATOM 1565 O O . GLY A 1 200 ? 10.071 0.199 21.761 1.00 73.31 200 GLY A O 1
ATOM 1566 N N . ALA A 1 201 ? 8.885 2.092 21.605 1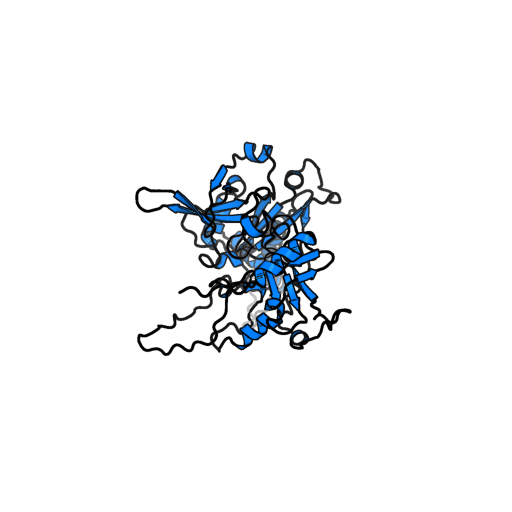.00 72.94 201 ALA A N 1
ATOM 1567 C CA . ALA A 1 201 ? 9.082 2.267 20.166 1.00 72.94 201 ALA A CA 1
ATOM 1568 C C . ALA A 1 201 ? 10.570 2.317 19.777 1.00 72.94 201 ALA A C 1
ATOM 1570 O O . ALA A 1 201 ? 10.979 1.617 18.847 1.00 72.94 201 ALA A O 1
ATOM 1571 N N . LYS A 1 202 ? 11.389 3.075 20.521 1.00 79.44 202 LYS A N 1
ATOM 1572 C CA . LYS A 1 202 ? 12.843 3.193 20.298 1.00 79.44 202 LYS A CA 1
ATOM 1573 C C . LYS A 1 202 ? 13.574 1.872 20.513 1.00 79.44 202 LYS A C 1
ATOM 1575 O O . LYS A 1 202 ? 14.446 1.529 19.716 1.00 79.44 202 LYS A O 1
ATOM 1580 N N . LEU A 1 203 ? 13.169 1.104 21.526 1.00 74.69 203 LEU A N 1
ATOM 1581 C CA . LEU A 1 203 ? 13.695 -0.235 21.791 1.00 74.69 203 LEU A CA 1
ATOM 1582 C C . LEU A 1 203 ? 13.260 -1.254 20.717 1.00 74.69 203 LEU A C 1
ATOM 1584 O O . LEU A 1 203 ? 14.071 -2.067 20.288 1.00 74.69 203 LEU A O 1
ATOM 1588 N N . ARG A 1 204 ? 12.003 -1.198 20.245 1.00 69.75 204 ARG A N 1
ATOM 1589 C CA . ARG A 1 204 ? 11.454 -2.079 19.188 1.00 69.75 204 ARG A CA 1
ATOM 1590 C C . ARG A 1 204 ? 12.108 -1.854 17.827 1.00 69.75 204 ARG A C 1
ATOM 1592 O O . ARG A 1 204 ? 12.401 -2.815 17.130 1.00 69.75 204 ARG A O 1
ATOM 1599 N N . GLN A 1 205 ? 12.261 -0.594 17.424 1.00 67.25 205 GLN A N 1
ATOM 1600 C CA . GLN A 1 205 ? 12.686 -0.206 16.072 1.00 67.25 205 GLN A CA 1
ATOM 1601 C C . GLN A 1 205 ? 14.188 0.126 16.001 1.00 67.25 205 GLN A C 1
ATOM 1603 O O . GLN A 1 205 ? 14.650 0.651 14.988 1.00 67.25 205 GLN A O 1
ATOM 1608 N N . THR A 1 206 ? 14.938 -0.124 17.085 1.00 63.84 206 THR A N 1
ATOM 1609 C CA . THR A 1 206 ? 16.389 0.124 17.210 1.00 63.84 206 THR A CA 1
ATOM 1610 C C . THR A 1 206 ? 16.819 1.511 16.711 1.00 63.84 206 THR A C 1
ATOM 1612 O O . THR A 1 206 ? 17.852 1.668 16.065 1.00 63.84 206 THR A O 1
ATOM 1615 N N . SER A 1 207 ? 15.993 2.530 16.963 1.00 66.31 207 SER A N 1
ATOM 1616 C CA . SER A 1 207 ? 16.148 3.868 16.388 1.00 66.31 207 SER A CA 1
ATOM 1617 C C . SER A 1 207 ? 15.678 4.939 17.360 1.00 66.31 207 SER A C 1
ATOM 1619 O O . SER A 1 207 ? 14.575 4.875 17.894 1.00 66.31 207 SER A O 1
ATOM 1621 N N . ILE A 1 208 ? 16.495 5.979 17.543 1.00 59.44 208 ILE A N 1
ATOM 1622 C CA . ILE A 1 208 ? 16.193 7.122 18.420 1.00 59.44 208 ILE A CA 1
ATOM 1623 C C . ILE A 1 208 ? 14.974 7.920 17.911 1.00 59.44 208 ILE A C 1
ATOM 1625 O O . ILE A 1 208 ? 14.286 8.559 18.710 1.00 59.44 208 ILE A O 1
ATOM 162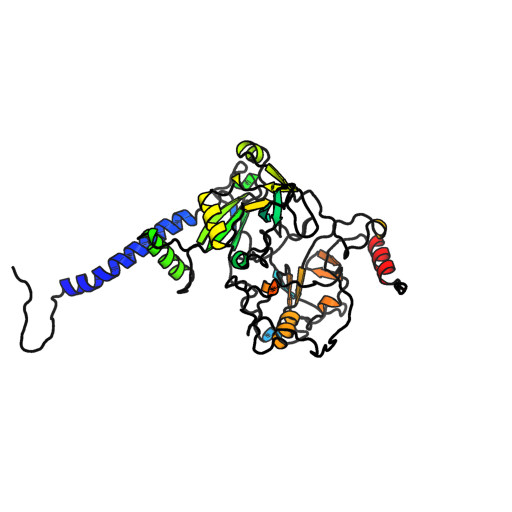9 N N . ARG A 1 209 ? 14.685 7.851 16.601 1.00 64.94 209 ARG A N 1
ATOM 1630 C CA . ARG A 1 209 ? 13.565 8.533 15.922 1.00 64.94 209 ARG A CA 1
ATOM 1631 C C . ARG A 1 209 ? 12.289 7.683 15.815 1.00 64.94 209 ARG A C 1
ATOM 1633 O O . ARG A 1 209 ? 11.365 8.065 15.111 1.00 64.94 209 ARG A O 1
ATOM 1640 N N . ALA A 1 210 ? 12.242 6.520 16.459 1.00 66.81 210 ALA A N 1
ATOM 1641 C CA . ALA A 1 210 ? 11.082 5.641 16.398 1.00 66.81 210 ALA A CA 1
ATOM 1642 C C . ALA A 1 210 ? 9.861 6.243 17.109 1.00 66.81 210 ALA A C 1
ATOM 1644 O O . ALA A 1 210 ? 9.920 6.549 18.302 1.00 66.81 210 ALA A O 1
ATOM 1645 N N . GLU A 1 211 ? 8.741 6.342 16.394 1.00 72.31 211 GLU A N 1
ATOM 1646 C CA . GLU A 1 211 ? 7.457 6.775 16.950 1.00 72.31 211 GLU A CA 1
ATOM 1647 C C . GLU A 1 211 ? 6.570 5.570 17.318 1.00 72.31 211 GLU A C 1
ATOM 1649 O O . GLU A 1 211 ? 6.550 4.568 16.578 1.00 72.31 211 GLU A O 1
ATOM 1654 N N . PRO A 1 212 ? 5.816 5.644 18.436 1.00 78.69 212 PRO A N 1
ATOM 1655 C CA . PRO A 1 212 ? 4.812 4.640 18.771 1.00 78.69 212 PRO A CA 1
ATOM 1656 C C . PRO A 1 212 ? 3.736 4.570 17.680 1.00 78.69 212 PRO A C 1
ATOM 1658 O O . PRO A 1 212 ? 3.437 5.555 17.002 1.00 78.69 212 PRO A O 1
ATOM 1661 N N . GLN A 1 213 ? 3.196 3.370 17.471 1.00 84.31 213 GLN A N 1
ATOM 1662 C CA . GLN A 1 213 ? 2.282 3.069 16.372 1.00 84.31 213 GLN A CA 1
ATOM 1663 C C . GLN A 1 213 ? 0.876 2.856 16.924 1.00 84.31 213 GLN A C 1
ATOM 1665 O O . GLN A 1 213 ? 0.688 2.022 17.801 1.00 84.31 213 GLN A O 1
ATOM 1670 N N . ILE A 1 214 ? -0.123 3.547 16.385 1.00 88.62 214 ILE A N 1
ATOM 1671 C CA . ILE A 1 214 ? -1.526 3.242 16.683 1.00 88.62 214 ILE A CA 1
ATOM 1672 C C . ILE A 1 214 ? -2.036 2.269 15.634 1.00 88.62 214 ILE A C 1
ATOM 1674 O O . ILE A 1 214 ? -1.785 2.459 14.448 1.00 88.62 214 ILE A O 1
ATOM 1678 N N . THR A 1 215 ? -2.751 1.236 16.079 1.00 90.75 215 THR A N 1
ATOM 1679 C CA . THR A 1 215 ? -3.203 0.126 15.237 1.00 90.75 215 THR A CA 1
ATOM 1680 C C . THR A 1 215 ? -4.717 -0.058 15.332 1.00 90.75 215 THR A C 1
ATOM 1682 O O . THR A 1 215 ? -5.284 0.009 16.420 1.00 90.75 215 THR A O 1
ATOM 1685 N N . PHE A 1 216 ? -5.371 -0.328 14.202 1.00 93.44 216 PHE A N 1
ATOM 1686 C CA . PHE A 1 216 ? -6.781 -0.727 14.119 1.00 93.44 216 PHE A CA 1
ATOM 1687 C C . PHE A 1 216 ? -6.979 -1.812 13.048 1.00 93.44 216 PHE A C 1
ATOM 1689 O O . PHE A 1 216 ? -6.055 -2.139 12.300 1.00 93.44 216 PHE A O 1
ATOM 1696 N N . ARG A 1 217 ? -8.167 -2.427 13.009 1.00 94.38 217 ARG A N 1
ATOM 1697 C CA . ARG A 1 217 ? -8.467 -3.596 12.164 1.00 94.38 217 ARG A CA 1
ATOM 1698 C C . ARG A 1 217 ? -9.701 -3.331 11.327 1.00 94.38 217 ARG A C 1
ATOM 1700 O O . ARG A 1 217 ? -10.663 -2.775 11.837 1.00 94.38 217 ARG A O 1
ATOM 1707 N N . ILE A 1 218 ? -9.666 -3.760 10.074 1.00 95.81 218 ILE A N 1
ATOM 1708 C CA . ILE A 1 218 ? -10.771 -3.641 9.125 1.00 95.81 218 ILE A CA 1
ATOM 1709 C C . ILE A 1 218 ? -10.986 -5.030 8.501 1.00 95.81 218 ILE A C 1
ATOM 1711 O O . ILE A 1 218 ? -10.004 -5.636 8.061 1.00 95.81 218 ILE A O 1
ATOM 1715 N N . PRO A 1 219 ? -12.215 -5.575 8.461 1.00 95.56 219 PRO A N 1
ATOM 1716 C CA . PRO A 1 219 ? -12.492 -6.829 7.752 1.00 95.56 219 PRO A CA 1
ATOM 1717 C C . PRO A 1 219 ? -12.125 -6.694 6.267 1.00 95.56 219 PRO A C 1
ATOM 1719 O O . PRO A 1 219 ? -12.242 -5.597 5.718 1.00 95.56 219 PRO A O 1
ATOM 1722 N N . PHE A 1 220 ? -11.706 -7.778 5.600 1.00 93.25 220 PHE A N 1
ATOM 1723 C CA . PHE A 1 220 ? -11.572 -7.720 4.140 1.00 93.25 220 PHE A CA 1
ATOM 1724 C C . PHE A 1 220 ? -12.947 -7.526 3.511 1.00 93.25 220 PHE A C 1
ATOM 1726 O O . PHE A 1 220 ? -13.229 -6.434 3.037 1.00 93.25 220 PHE A O 1
ATOM 1733 N N . ASP A 1 221 ? -13.819 -8.527 3.576 1.00 91.69 221 ASP A N 1
ATOM 1734 C CA . ASP A 1 221 ? -15.158 -8.475 2.992 1.00 91.69 221 ASP A CA 1
ATOM 1735 C C . ASP A 1 221 ? -16.210 -8.650 4.098 1.00 91.69 221 ASP A C 1
ATOM 1737 O O . ASP A 1 221 ? -16.485 -9.778 4.502 1.00 91.69 221 ASP A O 1
ATOM 1741 N N . PRO A 1 222 ? -16.770 -7.559 4.661 1.00 92.69 222 PRO A N 1
ATOM 1742 C CA . PRO A 1 222 ? -17.714 -7.666 5.769 1.00 92.69 222 PRO A CA 1
ATOM 1743 C C . PRO A 1 222 ? -18.996 -8.407 5.336 1.00 92.69 222 PRO A C 1
ATOM 1745 O O . PRO A 1 222 ? -19.594 -8.048 4.319 1.00 92.69 222 PRO A O 1
ATOM 1748 N N . PRO A 1 223 ? -19.465 -9.418 6.094 1.00 92.38 223 PRO A N 1
ATOM 1749 C CA . PRO A 1 223 ? -20.674 -10.158 5.745 1.00 92.38 223 PRO A CA 1
ATOM 1750 C C . PRO A 1 223 ? -21.929 -9.280 5.863 1.00 92.38 223 PRO A C 1
ATOM 1752 O O . PRO A 1 223 ? -21.967 -8.312 6.625 1.00 92.38 223 PRO A O 1
ATOM 1755 N N . ARG A 1 224 ? -22.995 -9.654 5.139 1.00 91.19 224 ARG A N 1
ATOM 1756 C CA . ARG A 1 224 ? -24.254 -8.882 5.051 1.00 91.19 224 ARG A CA 1
ATOM 1757 C C . ARG A 1 224 ? -24.879 -8.557 6.410 1.00 91.19 224 ARG A C 1
ATOM 1759 O O . ARG A 1 224 ? -25.484 -7.498 6.552 1.00 91.19 224 ARG A O 1
ATOM 1766 N N . ASP A 1 225 ? -24.725 -9.435 7.394 1.00 92.62 225 ASP A N 1
ATOM 1767 C CA . ASP A 1 225 ? -25.287 -9.237 8.733 1.00 92.62 225 ASP A CA 1
ATOM 1768 C C . ASP A 1 225 ? -24.518 -8.155 9.501 1.00 92.62 225 ASP A C 1
ATOM 1770 O O . ASP A 1 225 ? -25.136 -7.230 10.019 1.00 92.62 225 ASP A O 1
ATOM 1774 N N . ARG A 1 226 ? -23.177 -8.169 9.435 1.00 92.94 226 ARG A N 1
ATOM 1775 C CA . ARG A 1 226 ? -22.304 -7.108 9.974 1.00 92.94 226 ARG A CA 1
ATOM 1776 C C . ARG A 1 226 ? -22.560 -5.761 9.292 1.00 92.94 226 ARG A C 1
ATOM 1778 O O . ARG A 1 226 ? -22.571 -4.728 9.957 1.00 92.94 226 ARG A O 1
ATOM 1785 N N . ILE A 1 227 ? -22.782 -5.772 7.972 1.00 92.56 227 ILE A N 1
ATOM 1786 C CA . ILE A 1 227 ? -23.126 -4.574 7.187 1.00 92.56 227 ILE A CA 1
ATOM 1787 C C . ILE A 1 227 ? -24.391 -3.900 7.741 1.00 92.56 227 ILE A C 1
ATOM 1789 O O . ILE A 1 227 ? -24.414 -2.678 7.890 1.00 92.56 227 ILE A O 1
ATOM 1793 N N . LYS A 1 228 ? -25.415 -4.694 8.086 1.00 92.88 228 LYS A N 1
ATOM 1794 C CA . LYS A 1 228 ? -26.657 -4.208 8.706 1.00 92.88 228 LYS A CA 1
ATOM 1795 C C . LYS A 1 228 ? -26.448 -3.781 10.159 1.00 92.88 228 LYS A C 1
ATOM 1797 O O . LYS A 1 228 ? -26.841 -2.679 10.515 1.00 92.88 228 LYS A O 1
ATOM 1802 N N . GLU A 1 229 ? -25.825 -4.634 10.971 1.00 94.19 229 GLU A N 1
ATOM 1803 C CA . GLU A 1 229 ? -25.604 -4.427 12.410 1.00 94.19 229 GLU A CA 1
ATOM 1804 C C . GLU A 1 229 ? -24.856 -3.120 12.700 1.00 94.19 229 GLU A C 1
ATOM 1806 O O . GLU A 1 229 ? -25.250 -2.357 13.578 1.00 94.19 229 GLU A O 1
ATOM 1811 N N . LYS A 1 230 ? -23.804 -2.834 11.924 1.00 92.88 230 LYS A N 1
ATOM 1812 C CA . LYS A 1 230 ? -22.987 -1.622 12.073 1.00 92.88 230 LYS A CA 1
ATOM 1813 C C . LYS A 1 230 ? -23.405 -0.457 11.170 1.00 92.88 230 LYS A C 1
ATOM 1815 O O . LYS A 1 230 ? -22.750 0.581 11.198 1.00 92.88 230 LYS A O 1
ATOM 1820 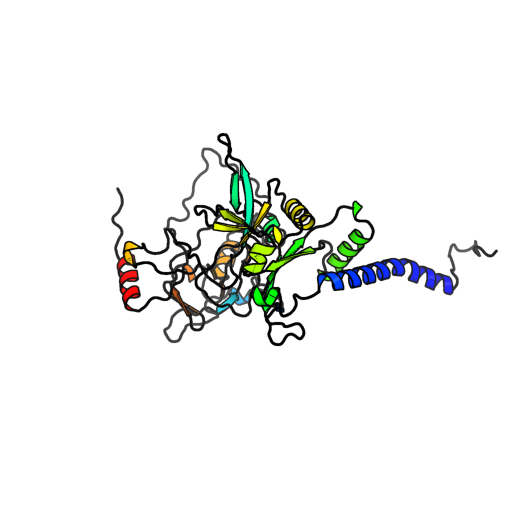N N . GLY A 1 231 ? -24.468 -0.610 10.377 1.00 93.38 231 GLY A N 1
ATOM 1821 C CA . GLY A 1 231 ? -25.045 0.471 9.571 1.00 93.38 231 GLY A CA 1
ATOM 1822 C C . GLY A 1 231 ? -24.099 1.070 8.522 1.00 93.38 231 GLY A C 1
ATOM 1823 O O . GLY A 1 231 ? -24.001 2.291 8.416 1.00 93.38 231 GLY A O 1
ATOM 1824 N N . TYR A 1 232 ? -23.389 0.238 7.755 1.00 93.81 232 TYR A N 1
ATOM 1825 C CA . TYR A 1 232 ? -22.495 0.733 6.700 1.00 93.81 232 TYR A CA 1
ATOM 1826 C C . TYR A 1 232 ? -23.278 1.422 5.567 1.00 93.81 232 TYR A C 1
ATOM 1828 O O . TYR A 1 232 ? -24.285 0.897 5.087 1.00 93.81 232 TYR A O 1
ATOM 1836 N N . SER A 1 233 ? -22.756 2.542 5.061 1.00 94.06 233 SER A N 1
ATOM 1837 C CA . SER A 1 233 ? -23.228 3.199 3.836 1.00 94.06 233 SER A CA 1
ATOM 1838 C C . SER A 1 233 ? -22.406 2.784 2.609 1.00 94.06 233 SER A C 1
ATOM 1840 O O . SER A 1 233 ? -21.202 2.539 2.697 1.00 94.06 233 SER A O 1
ATOM 1842 N N . THR A 1 234 ? -23.044 2.757 1.437 1.00 94.06 234 THR A N 1
ATOM 1843 C CA . THR A 1 234 ? -22.354 2.718 0.136 1.00 94.06 234 THR A CA 1
ATOM 1844 C C . THR A 1 234 ? -22.439 4.102 -0.486 1.00 94.06 234 THR A C 1
ATOM 1846 O O . THR A 1 234 ? -23.534 4.631 -0.665 1.00 94.06 234 THR A O 1
ATOM 1849 N N . GLU A 1 235 ? -21.298 4.696 -0.822 1.00 94.19 235 GLU A N 1
ATOM 1850 C CA . GLU A 1 235 ? -21.215 6.072 -1.318 1.00 94.19 235 GLU A CA 1
ATOM 1851 C C . GLU A 1 235 ? -20.278 6.155 -2.528 1.00 94.19 235 GLU A C 1
ATOM 1853 O O . GLU A 1 235 ? -19.438 5.280 -2.753 1.00 94.19 235 GLU A O 1
ATOM 1858 N N . ARG A 1 236 ? -20.422 7.206 -3.342 1.00 92.44 236 ARG A N 1
ATOM 1859 C CA . ARG A 1 236 ? -19.559 7.422 -4.510 1.00 92.44 236 ARG A CA 1
ATOM 1860 C C . ARG A 1 236 ? -18.313 8.202 -4.122 1.00 92.44 236 ARG A C 1
ATOM 1862 O O . ARG A 1 236 ? -18.403 9.315 -3.606 1.00 92.44 236 ARG A O 1
ATOM 1869 N N . MET A 1 237 ? -17.154 7.618 -4.410 1.00 92.12 237 MET A N 1
ATOM 1870 C CA . MET A 1 237 ? -15.843 8.200 -4.138 1.00 92.12 237 MET A CA 1
ATOM 1871 C C . MET A 1 237 ? -15.115 8.459 -5.454 1.00 92.12 237 MET A C 1
ATOM 1873 O O . MET A 1 237 ? -14.850 7.537 -6.220 1.00 92.12 237 MET A O 1
ATOM 1877 N N . LYS A 1 238 ? -14.710 9.707 -5.690 1.00 91.19 238 LYS A N 1
ATOM 1878 C CA . LYS A 1 238 ? -13.912 10.077 -6.856 1.00 91.19 238 LYS A CA 1
ATOM 1879 C C . LYS A 1 238 ? -12.473 9.583 -6.730 1.00 91.19 238 LYS A C 1
ATOM 1881 O O . LYS A 1 238 ? -11.736 10.029 -5.850 1.00 91.19 238 LYS A O 1
ATOM 1886 N N . ILE A 1 239 ? -12.057 8.727 -7.663 1.00 84.81 239 ILE A N 1
ATOM 1887 C CA . ILE A 1 239 ? -10.685 8.252 -7.855 1.00 84.81 239 ILE A CA 1
ATOM 1888 C C . ILE A 1 239 ? -10.183 8.708 -9.233 1.00 84.81 239 ILE A C 1
ATOM 1890 O O . ILE A 1 239 ? -10.342 8.021 -10.245 1.00 84.81 239 ILE A O 1
ATOM 1894 N N . PHE A 1 240 ? -9.507 9.858 -9.266 1.00 82.12 240 PHE A N 1
ATOM 1895 C CA . PHE A 1 240 ? -9.054 10.524 -10.495 1.00 82.12 240 PHE A CA 1
ATOM 1896 C C . PHE A 1 240 ? -10.219 10.898 -11.435 1.00 82.12 240 PHE A C 1
ATOM 1898 O O . PHE A 1 240 ? -10.916 11.876 -11.166 1.00 82.12 240 PHE A O 1
ATOM 1905 N N . ALA A 1 241 ? -10.406 10.159 -12.533 1.00 79.00 241 ALA A N 1
ATOM 1906 C CA . ALA A 1 241 ? -11.477 10.360 -13.510 1.00 79.00 241 ALA A CA 1
ATOM 1907 C C . ALA A 1 241 ? -12.724 9.504 -13.226 1.00 79.00 241 ALA A C 1
ATOM 1909 O O . ALA A 1 241 ? -13.797 9.837 -13.717 1.00 79.00 241 ALA A O 1
ATOM 1910 N N . ASP A 1 242 ? -12.591 8.451 -12.414 1.00 80.94 242 ASP A N 1
ATOM 1911 C CA . ASP A 1 242 ? -13.673 7.507 -12.129 1.00 80.94 242 ASP A CA 1
ATOM 1912 C C . ASP A 1 242 ? -14.335 7.840 -10.786 1.00 80.94 242 ASP A C 1
ATOM 1914 O O . ASP A 1 242 ? -13.677 8.336 -9.870 1.00 80.94 242 ASP A O 1
ATOM 1918 N N . GLU A 1 243 ? -15.623 7.532 -10.636 1.00 88.00 243 GLU A N 1
ATOM 1919 C CA . GLU A 1 243 ? -16.379 7.732 -9.388 1.00 88.00 243 GLU A CA 1
ATOM 1920 C C . GLU A 1 243 ? -17.079 6.426 -8.951 1.00 88.00 243 GLU A C 1
ATOM 1922 O O . GLU A 1 243 ? -18.310 6.347 -8.980 1.00 88.00 243 GLU A O 1
ATOM 1927 N N . PRO A 1 244 ? -16.319 5.363 -8.601 1.00 87.56 244 PRO A N 1
ATOM 1928 C CA . PRO A 1 244 ? -16.891 4.095 -8.159 1.00 87.56 244 PRO A CA 1
ATOM 1929 C C . PRO A 1 244 ? -17.719 4.231 -6.877 1.00 87.56 244 PRO A C 1
ATOM 1931 O O . PRO A 1 244 ? -17.431 5.037 -5.988 1.00 87.56 244 PRO A O 1
ATOM 1934 N N . GLU A 1 245 ? -18.720 3.363 -6.768 1.00 91.12 245 GLU A N 1
ATOM 1935 C CA . GLU A 1 245 ? -19.413 3.083 -5.513 1.00 91.12 245 GLU A CA 1
ATOM 1936 C C . GLU A 1 245 ? -18.514 2.237 -4.613 1.00 91.12 245 GLU A C 1
ATOM 1938 O O . GLU A 1 245 ? -17.968 1.216 -5.039 1.00 91.12 245 GLU A O 1
ATOM 1943 N N . ALA A 1 246 ? -18.358 2.678 -3.371 1.00 93.38 246 ALA A N 1
ATOM 1944 C CA . ALA A 1 246 ? -17.491 2.066 -2.383 1.00 93.38 246 ALA A CA 1
ATOM 1945 C C . ALA A 1 246 ? -18.195 2.017 -1.020 1.00 93.38 246 ALA A C 1
ATOM 1947 O O . ALA A 1 246 ? -18.961 2.913 -0.663 1.00 93.38 246 ALA A O 1
ATOM 1948 N N . LEU A 1 247 ? -17.923 0.964 -0.255 1.00 95.19 247 LEU A N 1
ATOM 1949 C CA . LEU A 1 247 ? -18.456 0.778 1.089 1.00 95.19 247 LEU A CA 1
ATOM 1950 C C . LEU A 1 247 ? -17.675 1.668 2.068 1.00 95.19 247 LEU A C 1
ATOM 1952 O O . LEU A 1 247 ? -16.445 1.589 2.139 1.00 95.19 247 LEU A O 1
ATOM 1956 N N . ASN A 1 248 ? -18.378 2.524 2.805 1.00 96.19 248 ASN A N 1
ATOM 1957 C CA . ASN A 1 248 ? -17.806 3.410 3.813 1.00 96.19 248 ASN A CA 1
ATOM 1958 C C . ASN A 1 248 ? -17.475 2.603 5.077 1.00 96.19 248 ASN A C 1
ATOM 1960 O O . ASN A 1 248 ? -18.367 2.107 5.761 1.00 96.19 248 ASN A O 1
ATOM 1964 N N . MET A 1 249 ? -16.190 2.490 5.413 1.00 96.00 249 MET A N 1
ATOM 1965 C CA . MET A 1 249 ? -15.707 1.672 6.533 1.00 96.00 249 MET A CA 1
ATOM 1966 C C . MET A 1 249 ? -15.615 2.459 7.856 1.00 96.00 249 MET A C 1
ATOM 1968 O O . MET A 1 249 ? -14.956 2.004 8.789 1.00 96.00 249 MET A O 1
ATOM 1972 N N . SER A 1 250 ? -16.242 3.638 7.961 1.00 95.00 250 SER A N 1
ATOM 1973 C CA . SER A 1 250 ? -16.178 4.496 9.162 1.00 95.00 250 SER A CA 1
ATOM 1974 C C . SER A 1 250 ? -16.633 3.787 10.441 1.00 95.00 250 SER A C 1
ATOM 1976 O O . SER A 1 250 ? -15.991 3.950 11.476 1.00 95.00 250 SER A O 1
ATOM 1978 N N . ALA A 1 251 ? -17.659 2.935 10.363 1.00 94.25 251 ALA A N 1
ATOM 1979 C CA . ALA A 1 251 ? -18.165 2.143 11.488 1.00 94.25 251 ALA A CA 1
ATOM 1980 C C . ALA A 1 251 ? -17.165 1.096 12.039 1.00 94.25 251 ALA A C 1
ATOM 1982 O O . ALA A 1 251 ? -17.384 0.526 13.109 1.00 94.25 251 ALA A O 1
ATOM 1983 N N . GLU A 1 252 ? -16.057 0.836 11.335 1.00 94.88 252 GLU A N 1
ATOM 1984 C CA . GLU A 1 252 ? -14.965 -0.033 11.797 1.00 94.88 252 GLU A CA 1
ATOM 1985 C C . GLU A 1 252 ? -13.794 0.736 12.427 1.00 94.88 252 GLU A C 1
ATOM 1987 O O . GLU A 1 252 ? -12.904 0.122 13.014 1.00 94.88 252 GLU A O 1
ATOM 1992 N N . ILE A 1 253 ? -13.770 2.070 12.331 1.00 95.06 253 ILE A N 1
ATOM 1993 C CA . ILE A 1 253 ? -12.673 2.892 12.852 1.00 95.06 253 ILE A CA 1
ATOM 1994 C C . ILE A 1 253 ? -13.156 3.665 14.084 1.00 95.06 253 ILE A C 1
ATOM 1996 O O . ILE A 1 253 ? -13.951 4.595 13.947 1.00 95.06 253 ILE A O 1
ATOM 2000 N N . PRO A 1 254 ? -12.641 3.365 15.292 1.00 94.19 254 PRO A N 1
ATOM 2001 C CA . PRO A 1 254 ? -12.931 4.160 16.479 1.00 94.19 254 PRO A CA 1
ATOM 2002 C C . PRO A 1 254 ? -12.625 5.646 16.249 1.00 94.19 254 PRO A C 1
ATOM 2004 O O . PRO A 1 254 ? -11.532 6.001 15.799 1.00 94.19 254 PRO A O 1
ATOM 2007 N N . ALA A 1 255 ? -13.574 6.528 16.575 1.00 93.44 255 ALA A N 1
ATOM 2008 C CA . ALA A 1 255 ? -13.489 7.957 16.251 1.00 93.44 255 ALA A CA 1
ATOM 2009 C C . ALA A 1 255 ? -12.221 8.639 16.809 1.00 93.44 255 ALA A C 1
ATOM 2011 O O . ALA A 1 255 ? -11.645 9.518 16.168 1.00 93.44 255 ALA A O 1
ATOM 2012 N N . ASN A 1 256 ? -11.732 8.189 17.969 1.00 92.69 256 ASN A N 1
ATOM 2013 C CA . ASN A 1 256 ? -10.477 8.649 18.565 1.00 92.69 256 ASN A CA 1
ATOM 2014 C C . ASN A 1 256 ? -9.228 8.223 17.766 1.00 92.69 256 ASN A C 1
ATOM 2016 O O . ASN A 1 256 ? -8.252 8.966 17.732 1.00 92.69 256 ASN A O 1
ATOM 2020 N N . ILE A 1 257 ? -9.236 7.052 17.121 1.00 92.81 257 ILE A N 1
ATOM 2021 C CA . ILE A 1 257 ? -8.162 6.598 16.226 1.00 92.81 257 ILE A CA 1
ATOM 2022 C C . ILE A 1 257 ? -8.239 7.364 14.904 1.00 92.81 257 ILE A C 1
ATOM 2024 O O . ILE A 1 257 ? -7.215 7.848 14.424 1.00 92.81 257 ILE A O 1
ATOM 2028 N N . LEU A 1 258 ? -9.445 7.547 14.359 1.00 94.38 258 LEU A N 1
ATOM 2029 C CA . LEU A 1 258 ? -9.669 8.299 13.124 1.00 94.38 258 LEU A CA 1
ATOM 2030 C C . LEU A 1 258 ? -9.208 9.761 13.251 1.00 94.38 258 LEU A C 1
ATOM 2032 O O . LEU A 1 258 ? -8.536 10.270 12.357 1.00 94.38 258 LEU A O 1
ATOM 2036 N N . ALA A 1 259 ? -9.489 10.411 14.386 1.00 92.81 259 ALA A N 1
ATOM 2037 C CA . ALA A 1 259 ? -9.016 11.764 14.685 1.00 92.81 259 ALA A CA 1
ATOM 2038 C C . ALA A 1 259 ? -7.480 11.854 14.763 1.00 92.81 259 ALA A C 1
ATOM 2040 O O . ALA A 1 259 ? -6.889 12.790 14.22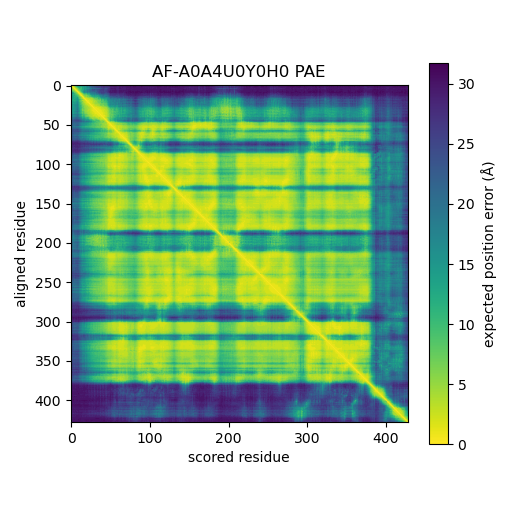5 1.00 92.81 259 ALA A O 1
ATOM 2041 N N . LYS A 1 260 ? -6.819 10.862 15.375 1.00 93.00 260 LYS A N 1
ATOM 2042 C CA . LYS A 1 260 ? -5.349 10.796 15.442 1.00 93.00 260 LYS A CA 1
ATOM 2043 C C . LYS A 1 260 ? -4.715 10.541 14.078 1.00 93.00 260 LYS A C 1
ATOM 2045 O O . LYS A 1 260 ? -3.732 11.191 13.750 1.00 93.00 260 LYS A O 1
ATOM 2050 N N . LEU A 1 261 ? -5.296 9.660 13.262 1.00 94.25 261 LEU A N 1
ATOM 2051 C CA . LEU A 1 261 ? -4.847 9.431 11.887 1.00 94.25 261 LEU A CA 1
ATOM 2052 C C . LEU A 1 261 ? -5.002 10.701 11.041 1.00 94.25 261 LEU A C 1
ATOM 2054 O O . LEU A 1 261 ? -4.068 11.105 10.354 1.00 94.25 261 LEU A O 1
ATOM 2058 N N . LYS A 1 262 ? -6.154 11.371 11.146 1.00 93.94 262 LYS A N 1
ATOM 2059 C CA . LYS A 1 262 ? -6.427 12.662 10.504 1.00 93.94 262 LYS A CA 1
ATOM 2060 C C . LYS A 1 262 ? -5.380 13.722 10.885 1.00 93.94 262 LYS A C 1
ATOM 2062 O O . LYS A 1 262 ? -4.872 14.403 9.997 1.00 93.94 262 LYS A O 1
ATOM 2067 N N . TYR A 1 263 ? -5.010 13.803 12.167 1.00 91.75 263 TYR A N 1
ATOM 2068 C CA . TYR A 1 263 ? -3.930 14.665 12.661 1.00 91.75 263 TYR A CA 1
ATOM 2069 C C . TYR A 1 263 ? -2.554 14.270 12.098 1.00 91.75 263 TYR A C 1
ATOM 2071 O O . TYR A 1 263 ? -1.882 15.118 11.518 1.00 91.75 263 TYR A O 1
ATOM 2079 N N . THR A 1 264 ? -2.158 12.990 12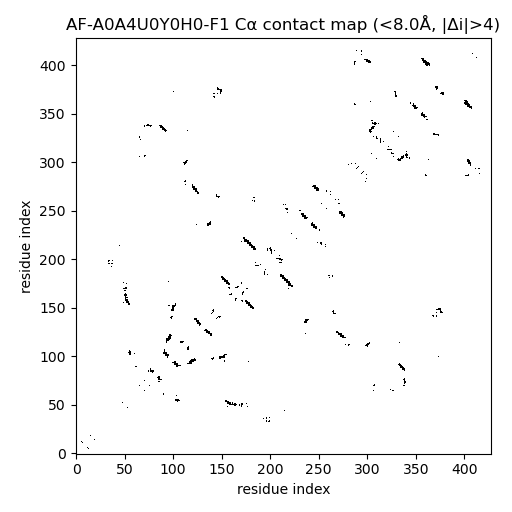.181 1.00 90.31 264 THR A N 1
ATOM 2080 C CA . THR A 1 264 ? -0.892 12.482 11.613 1.00 90.31 264 THR A CA 1
ATOM 2081 C C . THR A 1 264 ? -0.760 12.823 10.130 1.00 90.31 264 THR A C 1
ATOM 2083 O O . THR A 1 264 ? 0.326 13.189 9.684 1.00 90.31 264 THR A O 1
ATOM 2086 N N . LEU A 1 265 ? -1.847 12.716 9.361 1.00 91.50 265 LEU A N 1
ATOM 2087 C CA . LEU A 1 265 ? -1.850 13.000 7.927 1.00 91.50 265 LEU A CA 1
ATOM 2088 C C . LEU A 1 265 ? -1.963 14.493 7.587 1.00 91.50 265 LEU A C 1
ATOM 2090 O O . LEU A 1 265 ? -1.630 14.857 6.467 1.00 91.50 265 LEU A O 1
ATOM 2094 N N . GLY A 1 266 ? -2.417 15.352 8.505 1.00 90.69 266 GLY A N 1
ATOM 2095 C CA . GLY A 1 266 ? -2.673 16.772 8.229 1.00 90.69 266 GLY A CA 1
ATOM 2096 C C . GLY A 1 266 ? -3.966 17.043 7.444 1.00 90.69 266 GLY A C 1
ATOM 2097 O O . GLY A 1 266 ? -4.102 18.092 6.818 1.00 90.69 266 GLY A O 1
ATOM 2098 N N . VAL A 1 267 ? -4.930 16.116 7.456 1.00 91.56 267 VAL A N 1
ATOM 2099 C CA . VAL A 1 267 ? -6.216 16.285 6.757 1.00 91.56 267 VAL A CA 1
ATOM 2100 C C . VAL A 1 267 ? -7.159 17.142 7.610 1.00 91.56 267 VAL A C 1
ATOM 2102 O O . VAL A 1 267 ? -7.382 16.849 8.781 1.00 91.56 267 VAL A O 1
ATOM 2105 N N . SER A 1 268 ? -7.772 18.183 7.041 1.00 89.75 268 SER A N 1
ATOM 2106 C CA . SER A 1 268 ? -8.719 19.067 7.752 1.00 89.75 268 SER A CA 1
ATOM 2107 C C . SER A 1 268 ? -10.192 18.667 7.580 1.00 89.75 268 SER A C 1
ATOM 2109 O O . SER A 1 268 ? -10.988 18.813 8.510 1.00 89.75 268 SER A O 1
ATOM 2111 N N . ASN A 1 269 ? -10.549 18.100 6.427 1.00 93.19 269 ASN A N 1
ATOM 2112 C CA . ASN A 1 269 ? -11.911 17.699 6.054 1.00 93.19 269 ASN A CA 1
ATOM 2113 C C . ASN A 1 269 ? -12.422 16.460 6.821 1.00 93.19 269 ASN A C 1
ATOM 2115 O O . ASN A 1 269 ? -11.676 15.801 7.554 1.00 93.19 269 ASN A O 1
ATOM 2119 N N . THR A 1 270 ? -13.703 16.112 6.667 1.00 94.12 270 THR A N 1
ATOM 2120 C CA . THR A 1 270 ? -14.213 14.792 7.088 1.00 94.12 270 THR A CA 1
ATOM 2121 C C . THR A 1 270 ? -13.469 13.713 6.305 1.00 94.12 270 THR A C 1
ATOM 2123 O O . THR A 1 270 ? -13.322 13.836 5.094 1.00 94.12 270 THR A O 1
ATOM 2126 N N . PHE A 1 271 ? -12.973 12.683 6.987 1.00 95.19 271 PHE A N 1
ATOM 2127 C CA . PHE A 1 271 ? -12.022 11.715 6.440 1.00 95.19 271 PHE A CA 1
ATOM 2128 C C . PHE A 1 271 ? -12.379 10.310 6.920 1.00 95.19 271 PHE A C 1
ATOM 2130 O O . PHE A 1 271 ? -12.653 10.133 8.104 1.00 95.19 271 PHE A O 1
ATOM 2137 N N . THR A 1 272 ? -12.374 9.322 6.025 1.00 96.50 272 THR A N 1
ATOM 2138 C CA . THR A 1 272 ? -12.620 7.909 6.362 1.00 96.50 272 THR A CA 1
ATOM 2139 C C . THR A 1 272 ? -11.984 6.969 5.333 1.00 96.50 272 THR A C 1
ATOM 2141 O O . THR A 1 272 ? -11.478 7.402 4.294 1.00 96.50 272 THR A O 1
ATOM 2144 N N . LEU A 1 273 ? -11.986 5.672 5.637 1.00 97.19 273 LEU A N 1
ATOM 2145 C CA . LEU A 1 273 ? -11.578 4.598 4.739 1.00 97.19 273 LEU A CA 1
ATOM 2146 C C . LEU A 1 273 ? -12.783 4.085 3.940 1.00 97.19 273 LEU A C 1
ATOM 2148 O O . LEU A 1 273 ? -13.860 3.870 4.494 1.00 97.19 273 LEU A O 1
ATOM 2152 N N . PHE A 1 274 ? -12.570 3.814 2.658 1.00 97.00 274 PHE A N 1
ATOM 2153 C CA . PHE A 1 274 ? -13.527 3.174 1.762 1.00 97.00 274 PHE A CA 1
ATOM 2154 C C . PHE A 1 274 ? -12.975 1.844 1.244 1.00 97.00 274 PHE A C 1
ATOM 2156 O O . PHE A 1 274 ? -11.787 1.753 0.923 1.00 97.00 274 PHE A O 1
ATOM 2163 N N . ARG A 1 275 ? -13.840 0.832 1.118 1.00 94.69 275 ARG A N 1
ATOM 2164 C CA . ARG A 1 275 ? -13.575 -0.411 0.376 1.00 94.69 275 ARG A CA 1
ATOM 2165 C C . ARG A 1 275 ? -14.225 -0.332 -1.000 1.00 94.69 275 ARG A C 1
ATOM 2167 O O . ARG A 1 275 ? -15.425 -0.083 -1.084 1.00 94.69 275 ARG A O 1
ATOM 2174 N N . VAL A 1 276 ? -13.468 -0.583 -2.067 1.00 89.56 276 VAL A N 1
ATOM 2175 C CA . VAL A 1 276 ? -14.070 -0.766 -3.398 1.00 89.56 276 VAL A CA 1
ATOM 2176 C C . VAL A 1 276 ? -14.688 -2.157 -3.518 1.00 89.56 276 VAL A C 1
ATOM 2178 O O . VAL A 1 276 ? -14.161 -3.134 -2.987 1.00 89.56 276 VAL A O 1
ATOM 2181 N N . ASP A 1 277 ? -15.811 -2.233 -4.221 1.00 82.56 277 ASP A N 1
ATOM 2182 C CA . ASP A 1 277 ? -16.469 -3.488 -4.574 1.00 82.56 277 ASP A CA 1
ATOM 2183 C C . ASP A 1 277 ? -15.589 -4.286 -5.560 1.00 82.56 277 ASP A C 1
ATOM 2185 O O . ASP A 1 277 ? -15.247 -3.784 -6.631 1.00 82.56 277 ASP A O 1
ATOM 2189 N N . ASN A 1 278 ? -15.192 -5.510 -5.190 1.00 73.12 278 ASN A N 1
ATOM 2190 C CA . ASN A 1 278 ? -14.353 -6.373 -6.033 1.00 73.12 278 ASN A CA 1
ATOM 2191 C C . ASN A 1 278 ? -15.145 -7.138 -7.106 1.00 73.12 278 ASN A C 1
ATOM 2193 O O . ASN A 1 278 ? -14.538 -7.647 -8.050 1.00 73.12 278 ASN A O 1
ATOM 2197 N N . GLU A 1 279 ? -16.468 -7.265 -6.960 1.00 75.38 279 GLU A N 1
ATOM 2198 C CA . GLU A 1 279 ? -17.325 -7.917 -7.957 1.00 75.38 279 GLU A CA 1
ATOM 2199 C C . GLU A 1 279 ? -17.533 -6.985 -9.162 1.00 75.38 279 GLU A C 1
ATOM 2201 O O . GLU A 1 279 ? -17.565 -7.427 -10.317 1.00 75.38 279 GLU A O 1
ATOM 2206 N N . LYS A 1 280 ? -17.584 -5.669 -8.908 1.00 74.31 280 LYS A N 1
ATOM 2207 C CA . LYS A 1 280 ? -17.620 -4.627 -9.942 1.00 74.31 280 LYS A CA 1
ATOM 2208 C C . LYS A 1 280 ? -16.257 -4.480 -10.627 1.00 74.31 280 LYS A C 1
ATOM 2210 O O . LYS A 1 280 ? -15.296 -3.940 -10.084 1.00 74.31 280 LYS A O 1
ATOM 2215 N N . ARG A 1 281 ? -16.189 -4.913 -11.888 1.00 66.44 281 ARG A N 1
ATOM 2216 C CA . ARG A 1 281 ? -15.020 -4.697 -12.755 1.00 66.44 281 ARG A CA 1
ATOM 2217 C C . ARG A 1 281 ? -14.877 -3.212 -13.093 1.00 66.44 281 ARG A C 1
ATOM 2219 O O . ARG A 1 281 ? -15.858 -2.555 -13.428 1.00 66.44 281 ARG A O 1
ATOM 2226 N N . ARG A 1 282 ? -13.644 -2.703 -13.059 1.00 65.88 282 ARG A N 1
ATOM 2227 C CA . ARG A 1 282 ? -13.304 -1.362 -13.551 1.00 65.88 282 ARG A CA 1
ATOM 2228 C C . ARG A 1 282 ? -13.019 -1.424 -15.048 1.00 65.88 282 ARG A C 1
ATOM 2230 O O . ARG A 1 282 ? -12.165 -2.202 -15.468 1.00 65.88 282 ARG A O 1
ATOM 2237 N N . ASP A 1 283 ? -13.675 -0.573 -15.827 1.00 64.12 283 ASP A N 1
ATOM 2238 C CA . ASP A 1 283 ? -13.325 -0.378 -17.233 1.00 64.12 283 ASP A CA 1
ATOM 2239 C C . ASP A 1 283 ? -11.928 0.262 -17.342 1.00 64.12 283 ASP A C 1
ATOM 2241 O O . ASP A 1 283 ? -11.643 1.287 -16.717 1.00 64.12 283 ASP A O 1
ATOM 2245 N N . LEU A 1 284 ? -11.035 -0.345 -18.130 1.00 59.31 284 LEU A N 1
ATOM 2246 C CA . LEU A 1 284 ? -9.738 0.252 -18.448 1.00 59.31 284 LEU A CA 1
ATOM 2247 C C . LEU A 1 284 ? -9.853 1.099 -19.713 1.00 59.31 284 LEU A C 1
ATOM 2249 O O . LEU A 1 284 ? -10.050 0.586 -20.811 1.00 59.31 284 LEU A O 1
ATOM 2253 N N . PHE A 1 285 ? -9.660 2.405 -19.563 1.00 54.81 285 PHE A N 1
ATOM 2254 C CA . PHE A 1 285 ? -9.630 3.343 -20.680 1.00 54.81 285 PHE A CA 1
ATOM 2255 C C . PHE A 1 285 ? -8.206 3.540 -21.227 1.00 54.81 285 PHE A C 1
ATOM 2257 O O . PHE A 1 285 ? -7.209 3.321 -20.534 1.00 54.81 285 PHE A O 1
ATOM 2264 N N . ARG A 1 286 ? -8.113 4.045 -22.465 1.00 61.41 286 ARG A N 1
ATOM 2265 C CA . ARG A 1 286 ? -6.884 4.442 -23.192 1.00 61.41 286 ARG A CA 1
ATOM 2266 C C . ARG A 1 286 ? -5.955 3.300 -23.621 1.00 61.41 286 ARG A C 1
ATOM 2268 O O . ARG A 1 286 ? -5.641 3.208 -24.799 1.00 61.41 286 ARG A O 1
ATOM 2275 N N . CYS A 1 287 ? -5.452 2.515 -22.669 1.00 54.44 287 CYS A N 1
ATOM 2276 C CA . CYS A 1 287 ? -4.321 1.596 -22.871 1.00 54.44 287 CYS A CA 1
ATOM 2277 C C . CYS A 1 287 ? -4.727 0.127 -23.059 1.00 54.44 287 CYS A C 1
ATOM 2279 O O . CYS A 1 287 ? -3.947 -0.663 -23.590 1.00 54.44 287 CYS A O 1
ATOM 2281 N N . ALA A 1 288 ? -5.953 -0.235 -22.676 1.00 55.59 288 ALA A N 1
ATOM 2282 C CA . ALA A 1 288 ? -6.592 -1.442 -23.183 1.00 55.59 288 ALA A CA 1
ATOM 2283 C C . ALA A 1 288 ? -7.143 -1.173 -24.603 1.00 55.59 288 ALA A C 1
ATOM 2285 O O . ALA A 1 288 ? -7.564 -0.042 -24.870 1.00 55.59 288 ALA A O 1
ATOM 2286 N N . PRO A 1 289 ? -7.163 -2.171 -25.509 1.00 54.09 289 PRO A N 1
ATOM 2287 C CA . PRO A 1 289 ? -7.840 -2.046 -26.800 1.00 54.09 289 PRO A CA 1
ATOM 2288 C C . PRO A 1 289 ? -9.331 -1.782 -26.608 1.00 54.09 289 PRO A C 1
ATOM 2290 O O . PRO A 1 289 ? -9.900 -2.100 -25.559 1.00 54.09 289 PRO A O 1
ATOM 2293 N N . ARG A 1 290 ? -9.973 -1.184 -27.609 1.00 58.72 290 ARG A N 1
ATOM 2294 C CA . ARG A 1 290 ? -11.346 -0.713 -27.440 1.00 58.72 290 ARG A CA 1
ATOM 2295 C C . ARG A 1 290 ? -12.340 -1.877 -27.399 1.00 58.72 290 ARG A C 1
ATOM 2297 O O . ARG A 1 290 ? -12.120 -2.952 -27.961 1.00 58.72 290 ARG A O 1
ATOM 2304 N N . LYS A 1 291 ? -13.480 -1.644 -26.747 1.00 60.69 291 LYS A N 1
ATOM 2305 C CA . LYS A 1 291 ? -14.570 -2.624 -26.595 1.00 60.69 291 LYS A CA 1
ATOM 2306 C C . LYS A 1 291 ? -15.101 -3.122 -27.949 1.00 60.69 291 LYS A C 1
ATOM 2308 O O . LYS A 1 291 ? -15.464 -4.287 -28.068 1.00 60.69 291 LYS A O 1
ATOM 2313 N N . ASP A 1 292 ? -15.129 -2.248 -28.949 1.00 62.59 292 ASP A N 1
ATOM 2314 C CA . ASP A 1 292 ? -15.487 -2.511 -30.348 1.00 62.59 292 ASP A CA 1
ATOM 2315 C C . ASP A 1 292 ? -14.449 -3.361 -31.107 1.00 62.59 292 ASP A C 1
ATOM 2317 O O . ASP A 1 292 ? -14.800 -4.031 -32.075 1.00 62.59 292 ASP A O 1
ATOM 2321 N N . GLU A 1 293 ? -13.196 -3.398 -30.650 1.00 58.47 293 GLU A N 1
ATOM 2322 C CA . GLU A 1 293 ? -12.090 -4.081 -31.332 1.00 58.47 293 GLU A CA 1
ATOM 2323 C C . GLU A 1 293 ? -11.904 -5.540 -30.871 1.00 58.47 293 GLU A C 1
ATOM 2325 O O . GLU A 1 293 ? -11.624 -6.421 -31.689 1.00 58.47 293 GLU A O 1
ATOM 2330 N N . ILE A 1 294 ? -12.059 -5.813 -29.566 1.00 54.06 294 ILE A N 1
ATOM 2331 C CA . ILE A 1 294 ? -11.797 -7.141 -28.962 1.00 54.06 294 ILE A CA 1
ATOM 2332 C C . ILE A 1 294 ? -12.900 -7.659 -28.018 1.00 54.06 294 ILE A C 1
ATOM 2334 O O . ILE A 1 294 ? -12.753 -8.740 -27.440 1.00 54.06 294 ILE A O 1
ATOM 2338 N N . GLY A 1 295 ? -14.000 -6.917 -27.856 1.00 47.78 295 GLY A N 1
ATOM 2339 C CA . GLY A 1 295 ? -15.028 -7.189 -26.848 1.00 47.78 295 GLY A CA 1
ATOM 2340 C C . GLY A 1 295 ? -14.601 -6.796 -25.426 1.00 47.78 295 GLY A C 1
ATOM 2341 O O . GLY A 1 295 ? -13.526 -6.246 -25.198 1.00 47.78 295 GLY A O 1
ATOM 2342 N N . TYR A 1 296 ? -15.449 -7.087 -24.436 1.00 45.44 296 TYR A N 1
ATOM 2343 C CA . TYR A 1 296 ? -15.086 -6.920 -23.026 1.00 45.44 296 TYR A CA 1
ATOM 2344 C C . TYR A 1 296 ? -14.066 -7.984 -22.603 1.00 45.44 296 TYR A C 1
ATOM 2346 O O . TYR A 1 296 ? -14.441 -9.125 -22.327 1.00 45.44 296 TYR A O 1
ATOM 2354 N N . GLN A 1 297 ? -12.794 -7.606 -22.471 1.00 51.50 297 GLN A N 1
ATOM 2355 C CA . GLN A 1 297 ? -11.829 -8.399 -21.710 1.00 51.50 297 GLN A CA 1
ATOM 2356 C C . GLN A 1 297 ? -11.686 -7.835 -20.289 1.00 51.50 297 GLN A C 1
ATOM 2358 O O . GLN A 1 297 ? -11.522 -6.625 -20.131 1.00 51.50 297 GLN A O 1
ATOM 2363 N N . PRO A 1 298 ? -11.746 -8.674 -19.238 1.00 50.12 298 PRO A N 1
ATOM 2364 C CA . PRO A 1 298 ? -11.338 -8.264 -17.905 1.00 50.12 298 PRO A CA 1
ATOM 2365 C C . PRO A 1 298 ? -9.810 -8.191 -17.884 1.00 50.12 298 PRO A C 1
ATOM 2367 O O . PRO A 1 298 ? -9.128 -9.205 -18.023 1.00 50.12 298 PRO A O 1
ATOM 2370 N N . VAL A 1 299 ? -9.280 -6.978 -17.764 1.00 55.34 299 VAL A N 1
ATOM 2371 C CA . VAL A 1 299 ? -7.841 -6.727 -17.824 1.00 55.34 299 VAL A CA 1
ATOM 2372 C C . VAL A 1 299 ? -7.338 -6.321 -16.442 1.00 55.34 299 VAL A C 1
ATOM 2374 O O . VAL A 1 299 ? -7.874 -5.417 -15.804 1.00 55.34 299 VAL A O 1
ATOM 2377 N N . TYR A 1 300 ? -6.315 -7.021 -15.968 1.00 64.06 300 TYR A N 1
ATOM 2378 C CA . TYR A 1 300 ? -5.842 -6.984 -14.592 1.00 64.06 300 TYR A CA 1
ATOM 2379 C C . TYR A 1 300 ? -4.655 -6.020 -14.463 1.00 64.06 300 TYR A C 1
ATOM 2381 O O . TYR A 1 300 ? -3.630 -6.216 -15.129 1.00 64.06 300 TYR A O 1
ATOM 2389 N N . PRO A 1 301 ? -4.756 -4.966 -13.632 1.00 71.06 301 PRO A N 1
ATOM 2390 C CA . PRO A 1 301 ? -3.672 -4.014 -13.447 1.00 71.06 301 PRO A CA 1
ATOM 2391 C C . PRO A 1 301 ? -2.537 -4.661 -12.645 1.00 71.06 301 PRO A C 1
ATOM 2393 O O . PRO A 1 301 ? -2.639 -4.858 -11.435 1.00 71.06 301 PRO A O 1
ATOM 2396 N N . LEU A 1 302 ? -1.434 -4.967 -13.327 1.00 80.81 302 LEU A N 1
ATOM 2397 C CA . LEU A 1 302 ? -0.175 -5.393 -12.721 1.00 80.81 302 LEU A CA 1
ATOM 2398 C C . LEU A 1 302 ? 0.916 -4.414 -13.148 1.00 80.81 302 LEU A C 1
ATOM 2400 O O . LEU A 1 302 ? 1.157 -4.233 -14.339 1.00 80.81 302 LEU A O 1
ATOM 2404 N N . HIS A 1 303 ? 1.583 -3.789 -12.180 1.00 85.69 303 HIS A N 1
ATOM 2405 C CA . HIS A 1 303 ? 2.749 -2.946 -12.439 1.00 85.69 303 HIS A CA 1
ATOM 2406 C C . HIS A 1 303 ? 4.024 -3.787 -12.258 1.00 85.69 303 HIS A C 1
ATOM 2408 O O . HIS A 1 303 ? 4.178 -4.475 -11.245 1.00 85.69 303 HIS A O 1
ATOM 2414 N N . LEU A 1 304 ? 4.897 -3.742 -13.265 1.00 86.62 304 LEU A N 1
ATOM 2415 C CA . LEU A 1 304 ? 6.204 -4.395 -13.332 1.00 86.62 304 LEU A CA 1
ATOM 2416 C C . LEU A 1 304 ? 7.291 -3.313 -13.399 1.00 86.62 304 LEU A C 1
ATOM 2418 O O . LEU A 1 304 ? 7.078 -2.286 -14.043 1.00 86.62 304 LEU A O 1
ATOM 2422 N N . LEU A 1 305 ? 8.441 -3.547 -12.764 1.00 86.94 305 LEU A N 1
ATOM 2423 C CA . LEU A 1 305 ? 9.584 -2.632 -12.796 1.00 86.94 305 LEU A CA 1
ATOM 2424 C C . LEU A 1 305 ? 10.910 -3.397 -12.714 1.00 86.94 305 LEU A C 1
ATOM 2426 O O . LEU A 1 305 ? 11.076 -4.247 -11.837 1.00 86.94 305 LEU A O 1
ATOM 2430 N N . ASN A 1 306 ? 11.868 -3.077 -13.582 1.00 88.00 306 ASN A N 1
ATOM 2431 C CA . ASN A 1 306 ? 13.225 -3.609 -13.488 1.00 88.00 306 ASN A CA 1
ATOM 2432 C C . ASN A 1 306 ? 14.094 -2.738 -12.572 1.00 88.00 306 ASN A C 1
ATOM 2434 O O . ASN A 1 306 ? 14.107 -1.510 -12.676 1.00 88.00 306 ASN A O 1
ATOM 2438 N N . LEU A 1 307 ? 14.854 -3.372 -11.675 1.00 87.88 307 LEU A N 1
ATOM 2439 C CA . LEU A 1 307 ? 15.787 -2.655 -10.804 1.00 87.88 307 LEU A CA 1
ATOM 2440 C C . LEU A 1 307 ? 16.966 -2.039 -11.577 1.00 87.88 307 LEU A C 1
ATOM 2442 O O . LEU A 1 307 ? 17.528 -1.054 -11.107 1.00 87.88 307 LEU A O 1
ATOM 2446 N N . ALA A 1 308 ? 17.319 -2.557 -12.762 1.00 84.69 308 ALA A N 1
ATOM 2447 C CA . ALA A 1 308 ? 18.306 -1.909 -13.630 1.00 84.69 308 ALA A CA 1
ATOM 2448 C C . ALA A 1 308 ? 17.820 -0.522 -14.093 1.00 84.69 308 ALA A C 1
ATOM 2450 O O . ALA A 1 308 ? 18.553 0.455 -13.965 1.00 84.69 308 ALA A O 1
ATOM 2451 N N . SER A 1 309 ? 16.553 -0.413 -14.510 1.00 85.31 309 SER A N 1
ATOM 2452 C CA . SER A 1 309 ? 15.901 0.851 -14.889 1.00 85.31 309 SER A CA 1
ATOM 2453 C C . SER A 1 309 ? 15.875 1.860 -13.735 1.00 85.31 309 SER A C 1
ATOM 2455 O O . SER A 1 309 ? 16.129 3.043 -13.937 1.00 85.31 309 SER A O 1
ATOM 2457 N N . VAL A 1 310 ? 15.622 1.403 -12.501 1.00 84.44 310 VAL A N 1
ATOM 2458 C CA . VAL A 1 310 ? 15.664 2.269 -11.305 1.00 84.44 310 VAL A CA 1
ATOM 2459 C C . VAL A 1 310 ? 17.068 2.829 -11.063 1.00 84.44 310 VAL A C 1
ATOM 2461 O O . VAL A 1 310 ? 17.195 4.002 -10.714 1.00 84.44 310 VAL A O 1
ATOM 2464 N N . ARG A 1 311 ? 18.123 2.027 -11.264 1.00 82.69 311 ARG A N 1
ATOM 2465 C CA . ARG A 1 311 ? 19.515 2.478 -11.089 1.00 82.69 311 ARG A CA 1
ATOM 2466 C C . ARG A 1 311 ? 19.991 3.404 -12.200 1.00 82.69 311 ARG A C 1
ATOM 2468 O O . ARG A 1 311 ? 20.698 4.355 -11.893 1.00 82.69 311 ARG A O 1
ATOM 2475 N N . ASP A 1 312 ? 19.591 3.166 -13.447 1.00 83.44 312 ASP A N 1
ATOM 2476 C CA . ASP A 1 312 ? 19.861 4.101 -14.545 1.00 83.44 312 ASP A CA 1
ATOM 2477 C C . ASP A 1 312 ? 19.192 5.464 -14.291 1.00 83.44 312 ASP A C 1
ATOM 2479 O O . ASP A 1 312 ? 19.847 6.499 -14.381 1.00 83.44 312 ASP A O 1
ATOM 2483 N N . VAL A 1 313 ? 17.922 5.478 -13.866 1.00 81.69 313 VAL A N 1
ATOM 2484 C CA . VAL A 1 313 ? 17.267 6.728 -13.454 1.00 81.69 313 VAL A CA 1
ATOM 2485 C C . VAL A 1 313 ? 18.040 7.378 -12.306 1.00 81.69 313 VAL A C 1
ATOM 2487 O O . VAL A 1 313 ? 18.318 8.570 -12.373 1.00 81.69 313 VAL A O 1
ATOM 2490 N N . ALA A 1 314 ? 18.435 6.609 -11.284 1.00 80.12 314 ALA A N 1
ATOM 2491 C CA . ALA A 1 314 ? 19.191 7.120 -10.141 1.00 80.12 314 ALA A CA 1
ATOM 2492 C C . ALA A 1 314 ? 20.558 7.715 -10.524 1.00 80.12 314 ALA A C 1
ATOM 2494 O O . ALA A 1 314 ? 20.943 8.727 -9.949 1.00 80.12 314 ALA A O 1
ATOM 2495 N N . SER A 1 315 ? 21.276 7.134 -11.494 1.00 79.50 315 SER A N 1
ATOM 2496 C CA . SER A 1 315 ? 22.580 7.645 -11.948 1.00 79.50 315 SER A CA 1
ATOM 2497 C C . SER A 1 315 ? 22.472 8.964 -12.719 1.00 79.50 315 SER A C 1
ATOM 2499 O O . SER A 1 315 ? 23.431 9.734 -12.756 1.00 79.50 315 SER A O 1
ATOM 2501 N N . LYS A 1 316 ? 21.295 9.241 -13.293 1.00 79.19 316 LYS A N 1
ATOM 2502 C CA . LYS A 1 316 ? 20.948 10.493 -13.983 1.00 79.19 316 LYS A CA 1
ATOM 2503 C C . LYS A 1 316 ? 20.396 11.568 -13.041 1.00 79.19 316 LYS A C 1
ATOM 2505 O O . LYS A 1 316 ? 20.255 12.719 -13.451 1.00 79.19 316 LYS A O 1
ATOM 2510 N N . LEU A 1 317 ? 20.095 11.232 -11.783 1.00 71.06 317 LEU A N 1
ATOM 2511 C CA . LEU A 1 317 ? 19.746 12.232 -10.778 1.00 71.06 317 LEU A CA 1
ATOM 2512 C C . LEU A 1 317 ? 21.012 12.996 -10.374 1.00 71.06 317 LEU A C 1
ATOM 2514 O O . LEU A 1 317 ? 21.965 12.421 -9.852 1.00 71.06 317 LEU A O 1
ATOM 2518 N N . GLY A 1 318 ? 21.011 14.308 -10.620 1.00 65.62 318 GLY A N 1
ATOM 2519 C CA . GLY A 1 318 ? 22.110 15.200 -10.250 1.00 65.62 318 GLY A CA 1
ATOM 2520 C C . GLY A 1 318 ? 22.325 15.314 -8.729 1.00 65.62 318 GLY A C 1
ATOM 2521 O O . GLY A 1 318 ? 21.642 14.657 -7.942 1.00 65.62 318 GLY A O 1
ATOM 2522 N N . PRO A 1 319 ? 23.235 16.195 -8.270 1.00 60.94 319 PRO A N 1
ATOM 2523 C CA . PRO A 1 319 ? 23.620 16.301 -6.854 1.00 60.94 319 PRO A CA 1
ATOM 2524 C C . PRO A 1 319 ? 22.474 16.669 -5.890 1.00 60.94 319 PRO A C 1
ATOM 2526 O O . PRO A 1 319 ? 22.628 16.523 -4.680 1.00 60.94 319 PRO A O 1
ATOM 2529 N N . THR A 1 320 ? 21.336 17.136 -6.411 1.00 58.34 320 THR A N 1
ATOM 2530 C CA . THR A 1 320 ? 20.095 17.441 -5.680 1.00 58.34 320 THR A CA 1
ATOM 2531 C C . THR A 1 320 ? 19.171 16.230 -5.484 1.00 58.34 320 THR A C 1
ATOM 2533 O O . THR A 1 320 ? 18.210 16.314 -4.722 1.00 58.34 320 THR A O 1
ATOM 2536 N N . GLY A 1 321 ? 19.430 15.106 -6.157 1.00 60.22 321 GLY A N 1
ATOM 2537 C CA . GLY A 1 321 ? 18.623 13.892 -6.058 1.00 60.22 321 GLY A CA 1
ATOM 2538 C C . GLY A 1 321 ? 18.938 13.022 -4.830 1.00 60.22 321 GLY A C 1
ATOM 2539 O O . GLY A 1 321 ? 20.003 13.144 -4.216 1.00 60.22 321 GLY A O 1
ATOM 2540 N N . PRO A 1 322 ? 18.037 12.093 -4.455 1.00 65.25 322 PRO A N 1
ATOM 2541 C CA . PRO A 1 322 ? 18.330 11.080 -3.447 1.00 65.25 322 PRO A CA 1
ATOM 2542 C C . PRO A 1 322 ? 19.516 10.206 -3.881 1.00 65.25 322 PRO A C 1
ATOM 2544 O O . PRO A 1 322 ? 19.437 9.513 -4.891 1.00 65.25 322 PRO A O 1
ATOM 2547 N N . ARG A 1 323 ? 20.584 10.170 -3.066 1.00 64.00 323 ARG A N 1
ATOM 2548 C CA . ARG A 1 323 ? 21.793 9.347 -3.314 1.00 64.00 323 ARG A CA 1
ATOM 2549 C C . ARG A 1 323 ? 21.491 7.874 -3.613 1.00 64.00 323 ARG A C 1
ATOM 2551 O O . ARG A 1 323 ? 22.236 7.246 -4.350 1.00 64.00 323 ARG A O 1
ATOM 2558 N N . ASN A 1 324 ? 20.424 7.343 -3.015 1.00 76.00 324 ASN A N 1
ATOM 2559 C CA . ASN A 1 324 ? 19.898 6.004 -3.249 1.00 76.00 324 ASN A CA 1
ATOM 2560 C C . ASN A 1 324 ? 18.398 6.132 -3.544 1.00 76.00 324 ASN A C 1
ATOM 2562 O O . ASN A 1 324 ? 17.615 6.451 -2.647 1.00 76.00 324 ASN A O 1
ATOM 2566 N N . LEU A 1 325 ? 17.995 5.910 -4.796 1.00 81.25 325 LEU A N 1
ATOM 2567 C CA . LEU A 1 325 ? 16.592 5.958 -5.203 1.00 81.25 325 LEU A CA 1
ATOM 2568 C C . LEU A 1 325 ? 15.905 4.620 -4.896 1.00 81.25 325 LEU A C 1
ATOM 2570 O O . LEU A 1 325 ? 16.146 3.627 -5.577 1.00 81.25 325 LEU A O 1
ATOM 2574 N N . ASP A 1 326 ? 15.044 4.598 -3.880 1.00 88.06 326 ASP A N 1
ATOM 2575 C CA . ASP A 1 326 ? 14.303 3.388 -3.503 1.00 88.06 326 ASP A CA 1
ATOM 2576 C C . ASP A 1 326 ? 13.261 3.008 -4.566 1.00 88.06 326 ASP A C 1
ATOM 2578 O O . ASP A 1 326 ? 12.361 3.792 -4.883 1.00 88.06 326 ASP A O 1
ATOM 2582 N N . ALA A 1 327 ? 13.335 1.782 -5.086 1.00 88.75 327 ALA A N 1
ATOM 2583 C CA . ALA A 1 327 ? 12.397 1.253 -6.067 1.00 88.75 327 ALA A CA 1
ATOM 2584 C C . ALA A 1 327 ? 10.938 1.252 -5.562 1.00 88.75 327 ALA A C 1
ATOM 2586 O O . ALA A 1 327 ? 10.010 1.376 -6.369 1.00 88.75 327 ALA A O 1
ATOM 2587 N N . LEU A 1 328 ? 10.708 1.200 -4.242 1.00 91.06 328 LEU A N 1
ATOM 2588 C CA . LEU A 1 328 ? 9.368 1.268 -3.650 1.00 91.06 328 LEU A CA 1
ATOM 2589 C C . LEU A 1 328 ? 8.631 2.585 -3.953 1.00 91.06 328 LEU A C 1
ATOM 2591 O O . LEU A 1 328 ? 7.398 2.575 -4.013 1.00 91.06 328 LEU A O 1
ATOM 2595 N N . ARG A 1 329 ? 9.355 3.677 -4.249 1.00 86.12 329 ARG A N 1
ATOM 2596 C CA . ARG A 1 329 ? 8.806 4.978 -4.696 1.00 86.12 329 ARG A CA 1
ATOM 2597 C C . ARG A 1 329 ? 7.933 4.863 -5.947 1.00 86.12 329 ARG A C 1
ATOM 2599 O O . ARG A 1 329 ? 6.968 5.600 -6.118 1.00 86.12 329 ARG A O 1
ATOM 2606 N N . PHE A 1 330 ? 8.235 3.907 -6.824 1.00 85.56 330 PHE A N 1
ATOM 2607 C CA . PHE A 1 330 ? 7.480 3.678 -8.058 1.00 85.56 330 PHE A CA 1
ATOM 2608 C C . PHE A 1 330 ? 6.211 2.846 -7.845 1.00 85.56 330 PHE A C 1
ATOM 2610 O O . PHE A 1 330 ? 5.366 2.774 -8.739 1.00 85.56 330 PHE A O 1
ATOM 2617 N N . ARG A 1 331 ? 6.061 2.228 -6.668 1.00 90.00 331 ARG A N 1
ATOM 2618 C CA . ARG A 1 331 ? 4.907 1.415 -6.265 1.00 90.00 331 ARG A CA 1
ATOM 2619 C C . ARG A 1 331 ? 4.570 0.293 -7.255 1.00 90.00 331 ARG A C 1
ATOM 2621 O O . ARG A 1 331 ? 3.425 0.146 -7.703 1.00 90.00 331 ARG A O 1
ATOM 2628 N N . SER A 1 332 ? 5.592 -0.471 -7.643 1.00 90.31 332 SER A N 1
ATOM 2629 C CA . SER A 1 332 ? 5.450 -1.677 -8.467 1.00 90.31 332 SER A CA 1
ATOM 2630 C C . SER A 1 332 ? 4.904 -2.854 -7.679 1.00 90.31 332 SER A C 1
ATOM 2632 O O . SER A 1 332 ? 5.164 -2.990 -6.487 1.00 90.31 332 SER A O 1
ATOM 2634 N N . ASN A 1 333 ? 4.133 -3.702 -8.355 1.00 92.31 333 ASN A N 1
ATOM 2635 C CA . ASN A 1 333 ? 3.674 -4.958 -7.780 1.00 92.31 333 ASN A CA 1
ATOM 2636 C C . ASN A 1 333 ? 4.732 -6.047 -7.951 1.00 92.31 333 ASN A C 1
ATOM 2638 O O . ASN A 1 333 ? 4.921 -6.860 -7.056 1.00 92.31 333 ASN A O 1
ATOM 2642 N N . ILE A 1 334 ? 5.439 -6.048 -9.080 1.00 90.50 334 ILE A N 1
ATOM 2643 C CA . ILE A 1 334 ? 6.489 -7.014 -9.397 1.00 90.50 334 ILE A CA 1
ATOM 2644 C C . ILE A 1 334 ? 7.780 -6.234 -9.660 1.00 90.50 334 ILE A C 1
ATOM 2646 O O . ILE A 1 334 ? 7.799 -5.313 -10.481 1.00 90.50 334 ILE A O 1
ATOM 2650 N N . TYR A 1 335 ? 8.856 -6.604 -8.969 1.00 89.25 335 TYR A N 1
ATOM 2651 C CA . TYR A 1 335 ? 10.207 -6.095 -9.209 1.00 89.25 335 TYR A CA 1
ATOM 2652 C C . TYR A 1 335 ? 11.070 -7.215 -9.778 1.00 89.25 335 TYR A C 1
ATOM 2654 O O . TYR A 1 335 ? 11.053 -8.330 -9.249 1.00 89.25 335 TYR A O 1
ATOM 2662 N N . ILE A 1 336 ? 11.822 -6.923 -10.839 1.00 88.12 336 ILE A N 1
ATOM 2663 C CA . ILE A 1 336 ? 12.659 -7.905 -11.540 1.00 88.12 336 ILE A CA 1
ATOM 2664 C C . ILE A 1 336 ? 14.132 -7.500 -11.620 1.00 88.12 336 ILE A C 1
ATOM 2666 O O . ILE A 1 336 ? 14.484 -6.326 -11.493 1.00 88.12 336 ILE A O 1
ATOM 2670 N N . THR A 1 337 ? 14.978 -8.502 -11.850 1.00 86.88 337 THR A N 1
ATOM 2671 C CA . THR A 1 337 ? 16.421 -8.385 -12.111 1.00 86.88 337 THR A CA 1
ATOM 2672 C C . THR A 1 337 ? 16.839 -9.301 -13.265 1.00 86.88 337 THR A C 1
ATOM 2674 O O . THR A 1 337 ? 16.137 -10.268 -13.564 1.00 86.88 337 THR A O 1
ATOM 2677 N N . GLY A 1 338 ? 17.983 -9.007 -13.897 1.00 83.31 338 GLY A N 1
ATOM 2678 C CA . GLY A 1 338 ? 18.585 -9.810 -14.974 1.00 83.31 338 GLY A CA 1
ATOM 2679 C C . GLY A 1 338 ? 18.724 -9.057 -16.308 1.00 83.31 338 GLY A C 1
ATOM 2680 O O . GLY A 1 338 ? 19.842 -8.957 -16.819 1.00 83.31 338 GLY A O 1
ATOM 2681 N N . PRO A 1 339 ? 17.629 -8.506 -16.869 1.00 84.62 339 PRO A N 1
ATOM 2682 C CA . PRO A 1 339 ? 17.668 -7.707 -18.093 1.00 84.62 339 PRO A CA 1
ATOM 2683 C C . PRO A 1 339 ? 18.339 -6.340 -17.908 1.00 84.62 339 PRO A C 1
ATOM 2685 O O . PRO A 1 339 ? 18.300 -5.761 -16.819 1.00 84.62 339 PRO A O 1
ATOM 2688 N N . ALA A 1 340 ? 18.866 -5.802 -19.011 1.00 85.44 340 ALA A N 1
ATOM 2689 C CA . ALA A 1 340 ? 19.355 -4.427 -19.128 1.00 85.44 340 ALA A CA 1
ATOM 2690 C C . ALA A 1 340 ? 18.284 -3.382 -18.754 1.00 85.44 340 ALA A C 1
ATOM 2692 O O . ALA A 1 340 ? 17.084 -3.679 -18.731 1.00 85.44 340 ALA A O 1
ATOM 2693 N N . ALA A 1 341 ? 18.712 -2.149 -18.469 1.00 84.25 341 ALA A N 1
ATOM 2694 C CA . ALA A 1 341 ? 17.803 -1.051 -18.143 1.00 84.25 341 ALA A CA 1
ATOM 2695 C C . ALA A 1 341 ? 16.770 -0.822 -19.265 1.00 84.25 341 ALA A C 1
ATOM 2697 O O . ALA A 1 341 ? 17.096 -0.856 -20.449 1.00 84.25 341 ALA A O 1
ATOM 2698 N N . PHE A 1 342 ? 15.511 -0.618 -18.873 1.00 83.19 342 PHE A N 1
ATOM 2699 C CA . PHE A 1 342 ? 14.339 -0.426 -19.738 1.00 83.19 342 PHE A CA 1
ATOM 2700 C C . PHE A 1 342 ? 14.033 -1.565 -20.722 1.00 83.19 342 PHE A C 1
ATOM 2702 O O . PHE A 1 342 ? 13.154 -1.414 -21.571 1.00 83.19 342 PHE A O 1
ATOM 2709 N N . ALA A 1 343 ? 14.679 -2.733 -20.614 1.00 84.44 343 ALA A N 1
ATOM 2710 C CA . ALA A 1 343 ? 14.363 -3.877 -21.468 1.00 84.44 343 ALA A CA 1
ATOM 2711 C C . ALA A 1 343 ? 12.867 -4.251 -21.405 1.00 84.44 343 ALA A C 1
ATOM 2713 O O . ALA A 1 343 ? 12.282 -4.625 -22.424 1.00 84.44 343 ALA A O 1
ATOM 2714 N N . GLU A 1 344 ? 12.232 -4.081 -20.239 1.00 82.06 344 GLU A N 1
ATOM 2715 C CA . GLU A 1 344 ? 10.809 -4.336 -20.005 1.00 82.06 344 GLU A CA 1
ATOM 2716 C C . GLU A 1 344 ? 9.858 -3.496 -20.877 1.00 82.06 344 GLU A C 1
ATOM 2718 O O . GLU A 1 344 ? 8.754 -3.951 -21.182 1.00 82.06 344 GLU A O 1
ATOM 2723 N N . ASP A 1 345 ? 10.287 -2.318 -21.342 1.00 82.81 345 ASP A N 1
ATOM 2724 C CA . ASP A 1 345 ? 9.478 -1.413 -22.170 1.00 82.81 345 ASP A CA 1
ATOM 2725 C C . ASP A 1 345 ? 9.288 -1.917 -23.612 1.00 82.81 345 ASP A C 1
ATOM 2727 O O . ASP A 1 345 ? 8.400 -1.439 -24.324 1.00 82.81 345 ASP A O 1
ATOM 2731 N N . SER A 1 346 ? 10.128 -2.862 -24.049 1.00 81.38 346 SER A N 1
ATOM 2732 C CA . SER A 1 346 ? 10.076 -3.494 -25.377 1.00 81.38 346 SER A CA 1
ATOM 2733 C C . SER A 1 346 ? 9.196 -4.749 -25.420 1.00 81.38 346 SER A C 1
ATOM 2735 O O . SER A 1 346 ? 8.833 -5.238 -26.496 1.00 81.38 346 SER A O 1
ATOM 2737 N N . TRP A 1 347 ? 8.862 -5.302 -24.252 1.00 81.75 347 TRP A N 1
ATOM 2738 C CA . TRP A 1 347 ? 8.184 -6.586 -24.142 1.00 81.75 347 TRP A CA 1
ATOM 2739 C C . TRP A 1 347 ? 6.729 -6.487 -24.612 1.00 81.75 347 TRP A C 1
ATOM 2741 O O . TRP A 1 347 ? 6.052 -5.483 -24.415 1.00 81.75 347 TRP A O 1
ATOM 2751 N N . LYS A 1 348 ? 6.229 -7.558 -25.242 1.00 79.06 348 LYS A N 1
ATOM 2752 C CA . LYS A 1 348 ? 4.829 -7.665 -25.708 1.00 79.06 348 LYS A CA 1
ATOM 2753 C C . LYS A 1 348 ? 4.047 -8.735 -24.942 1.00 79.06 348 LYS A C 1
ATOM 2755 O O . LYS A 1 348 ? 2.861 -8.565 -24.666 1.00 79.06 348 LYS A O 1
ATOM 2760 N N . ARG A 1 349 ? 4.711 -9.835 -24.582 1.00 76.81 349 ARG A N 1
ATOM 2761 C CA . ARG A 1 349 ? 4.195 -10.953 -23.781 1.00 76.81 349 ARG A CA 1
ATOM 2762 C C . ARG A 1 349 ? 5.289 -11.432 -22.842 1.00 76.81 349 ARG A C 1
ATOM 2764 O O . ARG A 1 349 ? 6.451 -11.455 -23.232 1.00 76.81 349 ARG A O 1
ATOM 2771 N N . ILE A 1 350 ? 4.901 -11.837 -21.640 1.00 78.00 350 ILE A N 1
ATOM 2772 C CA . ILE A 1 350 ? 5.786 -12.415 -20.626 1.00 78.00 350 ILE A CA 1
ATOM 2773 C C . ILE A 1 350 ? 5.120 -13.628 -19.980 1.00 78.00 350 ILE A C 1
ATOM 2775 O O . ILE A 1 350 ? 3.892 -13.729 -19.937 1.00 78.00 350 ILE A O 1
ATOM 2779 N N . ARG A 1 351 ? 5.927 -14.542 -19.442 1.00 79.19 351 ARG A N 1
ATOM 2780 C CA . ARG A 1 351 ? 5.462 -15.679 -18.640 1.00 79.19 351 ARG A CA 1
ATOM 2781 C C . ARG A 1 351 ? 6.068 -15.582 -17.245 1.00 79.19 351 ARG A C 1
ATOM 2783 O O . ARG A 1 351 ? 7.279 -15.438 -17.119 1.00 79.19 351 ARG A O 1
ATOM 2790 N N . ILE A 1 352 ? 5.233 -15.655 -16.212 1.00 78.94 352 ILE A N 1
ATOM 2791 C CA . ILE A 1 352 ? 5.657 -15.640 -14.805 1.00 78.94 352 ILE A CA 1
ATOM 2792 C C . ILE A 1 352 ? 4.956 -16.803 -14.102 1.00 78.94 352 ILE A C 1
ATOM 2794 O O . ILE A 1 352 ? 3.729 -16.817 -13.972 1.00 78.94 352 ILE A O 1
ATOM 2798 N N . GLY A 1 353 ? 5.738 -17.800 -13.678 1.00 77.50 353 GLY A N 1
ATOM 2799 C CA . GLY A 1 353 ? 5.203 -19.080 -13.211 1.00 77.50 353 GLY A CA 1
ATOM 2800 C C . GLY A 1 353 ? 4.386 -19.771 -14.309 1.00 77.50 353 GLY A C 1
ATOM 2801 O O . GLY A 1 353 ? 4.822 -19.854 -15.456 1.00 77.50 353 GLY A O 1
ATOM 2802 N N . SER A 1 354 ? 3.184 -20.233 -13.963 1.00 72.56 354 SER A N 1
ATOM 2803 C CA . SER A 1 354 ? 2.207 -20.791 -14.910 1.00 72.56 354 SER A CA 1
ATOM 2804 C C . SER A 1 354 ? 1.420 -19.730 -15.696 1.00 72.56 354 SER A C 1
ATOM 2806 O O . SER A 1 354 ? 0.779 -20.060 -16.692 1.00 72.56 354 SER A O 1
ATOM 2808 N N . GLY A 1 355 ? 1.454 -18.459 -15.278 1.00 69.31 355 GLY A N 1
ATOM 2809 C CA . GLY A 1 355 ? 0.699 -17.378 -15.911 1.00 69.31 355 GLY A CA 1
ATOM 2810 C C . GLY A 1 355 ? 1.405 -16.807 -17.141 1.00 69.31 355 GLY A C 1
ATOM 2811 O O . GLY A 1 355 ? 2.606 -16.533 -17.108 1.00 69.31 355 GLY A O 1
ATOM 2812 N N . THR A 1 356 ? 0.649 -16.574 -18.215 1.00 73.06 356 THR A N 1
ATOM 2813 C CA . THR A 1 356 ? 1.090 -15.769 -19.366 1.00 73.06 356 THR A CA 1
ATOM 2814 C C . THR A 1 356 ? 0.369 -14.427 -19.326 1.00 73.06 356 THR A C 1
ATOM 2816 O O . THR A 1 356 ? -0.838 -14.387 -19.109 1.00 73.06 356 THR A O 1
ATOM 2819 N N . TYR A 1 357 ? 1.108 -13.340 -19.528 1.00 74.44 357 TYR A N 1
ATOM 2820 C CA . TYR A 1 357 ? 0.619 -11.970 -19.410 1.00 74.44 357 TYR A CA 1
ATOM 2821 C C . TYR A 1 357 ? 1.003 -11.173 -20.650 1.00 74.44 357 TYR A C 1
ATOM 2823 O O . TYR A 1 357 ? 2.093 -11.338 -21.204 1.00 74.44 357 TYR A O 1
ATOM 2831 N N . HIS A 1 358 ? 0.124 -10.268 -21.058 1.00 73.75 358 HIS A N 1
ATOM 2832 C CA . HIS A 1 358 ? 0.402 -9.316 -22.122 1.00 73.75 358 HIS A CA 1
ATOM 2833 C C . HIS A 1 358 ? 0.942 -8.034 -21.500 1.00 73.75 358 HIS A C 1
ATOM 2835 O O . HIS A 1 358 ? 0.347 -7.467 -20.582 1.00 73.75 358 HIS A O 1
ATOM 2841 N N . VAL A 1 359 ? 2.080 -7.573 -22.007 1.00 72.50 359 VAL A N 1
ATOM 2842 C CA . VAL A 1 359 ? 2.572 -6.233 -21.712 1.00 72.50 359 VAL A CA 1
ATOM 2843 C C . VAL A 1 359 ? 1.779 -5.327 -22.626 1.00 72.50 359 VAL A C 1
ATOM 2845 O O . VAL A 1 359 ? 2.092 -5.178 -23.807 1.00 72.50 359 VAL A O 1
ATOM 2848 N N . ALA A 1 360 ? 0.675 -4.794 -22.103 1.00 67.31 360 ALA A N 1
ATOM 2849 C CA . ALA A 1 360 ? -0.124 -3.884 -22.896 1.00 67.31 360 ALA A CA 1
ATOM 2850 C C . ALA A 1 360 ? 0.768 -2.723 -23.366 1.00 67.31 360 ALA A C 1
ATOM 2852 O O . ALA A 1 360 ? 0.792 -2.468 -24.579 1.00 67.31 360 ALA A O 1
ATOM 2853 N N . CYS A 1 361 ? 1.482 -2.053 -22.438 1.00 64.38 361 CYS A N 1
ATOM 2854 C CA . CYS A 1 361 ? 2.273 -0.839 -22.685 1.00 64.38 361 CYS A CA 1
ATOM 2855 C C . CYS A 1 361 ? 3.057 -0.297 -21.383 1.00 64.38 361 CYS A C 1
ATOM 2857 O O . CYS A 1 361 ? 3.195 -1.101 -20.478 1.00 64.38 361 CYS A O 1
ATOM 2859 N N . ARG A 1 362 ? 3.622 0.945 -21.213 1.00 68.75 362 ARG A N 1
ATOM 2860 C CA . ARG A 1 362 ? 4.574 1.444 -20.111 1.00 68.75 362 ARG A CA 1
ATOM 2861 C C . ARG A 1 362 ? 4.006 2.232 -18.872 1.00 68.75 362 ARG A C 1
ATOM 2863 O O . ARG A 1 362 ? 2.933 2.759 -18.935 1.00 68.75 362 ARG A O 1
ATOM 2870 N N . THR A 1 363 ? 4.648 2.487 -17.719 1.00 66.81 363 THR A N 1
ATOM 2871 C CA . THR A 1 363 ? 3.952 3.302 -16.647 1.00 66.81 363 THR A CA 1
ATOM 2872 C C . THR A 1 363 ? 4.256 4.810 -16.668 1.00 66.81 363 THR A C 1
ATOM 2874 O O . THR A 1 363 ? 5.304 5.225 -16.174 1.00 66.81 363 THR A O 1
ATOM 2877 N N . ALA A 1 364 ? 3.315 5.650 -17.134 1.00 65.31 364 ALA A N 1
ATOM 2878 C CA . ALA A 1 364 ? 3.456 7.113 -17.046 1.00 65.31 364 ALA A CA 1
ATOM 2879 C C . ALA A 1 364 ? 3.471 7.588 -15.582 1.00 65.31 364 ALA A C 1
ATOM 2881 O O . ALA A 1 364 ? 2.624 7.203 -14.767 1.00 65.31 364 ALA A O 1
ATOM 2882 N N . ARG A 1 365 ? 4.455 8.424 -15.238 1.00 66.19 365 ARG A N 1
ATOM 2883 C CA . ARG A 1 365 ? 4.707 8.865 -13.863 1.00 66.19 365 ARG A CA 1
ATOM 2884 C C . ARG A 1 365 ? 4.011 10.196 -13.568 1.00 66.19 365 ARG A C 1
ATOM 2886 O O . ARG A 1 365 ? 3.833 11.042 -14.433 1.00 66.19 365 ARG A O 1
ATOM 2893 N N . CYS A 1 366 ? 3.612 10.358 -12.313 1.00 68.75 366 CYS A N 1
ATOM 2894 C CA . CYS A 1 366 ? 3.215 11.634 -11.715 1.00 68.75 366 CYS A CA 1
ATOM 2895 C C . CYS A 1 366 ? 4.192 11.939 -10.568 1.00 68.75 366 CYS A C 1
ATOM 2897 O O . CYS A 1 366 ? 5.061 11.113 -10.316 1.00 68.75 366 CYS A O 1
ATOM 2899 N N . GLY A 1 367 ? 4.039 13.047 -9.834 1.00 67.19 367 GLY A N 1
ATOM 2900 C CA . GLY A 1 367 ? 4.970 13.430 -8.752 1.00 67.19 367 GLY A CA 1
ATOM 2901 C C . GLY A 1 367 ? 5.113 12.449 -7.573 1.00 67.19 367 GLY A C 1
ATOM 2902 O O . GLY A 1 367 ? 5.962 12.659 -6.721 1.00 67.19 367 GLY A O 1
ATOM 2903 N N . LEU A 1 368 ? 4.334 11.361 -7.519 1.00 72.81 368 LEU A N 1
ATOM 2904 C CA . LEU A 1 368 ? 4.344 10.408 -6.402 1.00 72.81 368 LEU A CA 1
ATOM 2905 C C . LEU A 1 368 ? 5.740 9.841 -6.042 1.00 72.81 368 LEU A C 1
ATOM 2907 O O . LEU A 1 368 ? 6.019 9.778 -4.849 1.00 72.81 368 LEU A O 1
ATOM 2911 N N . PRO A 1 369 ? 6.634 9.459 -6.983 1.00 79.44 369 PRO A N 1
ATOM 2912 C CA . PRO A 1 369 ? 7.955 8.920 -6.640 1.00 79.44 369 PRO A CA 1
ATOM 2913 C C . PRO A 1 369 ? 8.883 9.899 -5.903 1.00 79.44 369 PRO A C 1
ATOM 2915 O O . PRO A 1 369 ? 9.913 9.472 -5.373 1.00 79.44 369 PRO A O 1
ATOM 2918 N N . ASN A 1 370 ? 8.531 11.189 -5.845 1.00 77.31 370 ASN A N 1
ATOM 2919 C CA . ASN A 1 370 ? 9.263 12.186 -5.068 1.00 77.31 370 ASN A CA 1
ATOM 2920 C C . ASN A 1 370 ? 9.116 11.929 -3.559 1.00 77.31 370 ASN A C 1
ATOM 2922 O O . ASN A 1 370 ? 10.076 12.139 -2.816 1.00 77.31 370 ASN A O 1
ATOM 2926 N N . VAL A 1 371 ? 7.972 11.394 -3.113 1.00 78.81 371 VAL A N 1
ATOM 2927 C CA . VAL A 1 371 ? 7.741 11.026 -1.710 1.00 78.81 371 VAL A CA 1
ATOM 2928 C C . VAL A 1 371 ? 8.677 9.893 -1.302 1.00 78.81 371 VAL A C 1
ATOM 2930 O O . VAL A 1 371 ? 8.758 8.853 -1.955 1.00 78.81 371 VAL A O 1
ATOM 2933 N N . ASP A 1 372 ? 9.398 10.093 -0.206 1.00 83.19 372 ASP A N 1
ATOM 2934 C CA . ASP A 1 372 ? 10.241 9.074 0.402 1.00 83.19 372 ASP A CA 1
ATOM 2935 C C . ASP A 1 372 ? 9.408 8.080 1.240 1.00 83.19 372 ASP A C 1
ATOM 2937 O O . ASP A 1 372 ? 8.764 8.505 2.204 1.00 83.19 372 ASP A O 1
ATOM 2941 N N . PRO A 1 373 ? 9.432 6.762 0.948 1.00 82.94 373 PRO A N 1
ATOM 2942 C CA . PRO A 1 373 ? 8.595 5.790 1.652 1.00 82.94 373 PRO A CA 1
ATOM 2943 C C . PRO A 1 373 ? 8.940 5.598 3.136 1.00 82.94 373 PRO A C 1
ATOM 2945 O O . PRO A 1 373 ? 8.104 5.117 3.898 1.00 82.94 373 PRO A O 1
ATOM 2948 N N . ALA A 1 374 ? 10.165 5.936 3.555 1.00 84.75 374 ALA A N 1
ATOM 2949 C CA . ALA A 1 374 ? 10.635 5.744 4.924 1.00 84.75 374 ALA A CA 1
ATOM 2950 C C . ALA A 1 374 ? 10.383 6.971 5.815 1.00 84.75 374 ALA A C 1
ATOM 2952 O O . ALA A 1 374 ? 10.189 6.816 7.021 1.00 84.75 374 ALA A O 1
ATOM 2953 N N . THR A 1 375 ? 10.379 8.178 5.239 1.00 81.06 375 THR A N 1
ATOM 2954 C CA . THR A 1 375 ? 10.147 9.435 5.978 1.00 81.06 375 THR A CA 1
ATOM 2955 C C . THR A 1 375 ? 8.766 10.048 5.749 1.00 81.06 375 THR A C 1
ATOM 2957 O O . THR A 1 375 ? 8.311 10.824 6.587 1.00 81.06 375 THR A O 1
ATOM 2960 N N . GLY A 1 376 ? 8.068 9.691 4.665 1.00 76.56 376 GLY A N 1
ATOM 2961 C CA . GLY A 1 376 ? 6.781 10.287 4.302 1.00 76.56 376 GLY A CA 1
ATOM 2962 C C . GLY A 1 376 ? 6.885 11.776 3.972 1.00 76.56 376 GLY A C 1
ATOM 2963 O O . GLY A 1 376 ? 5.956 12.526 4.265 1.00 76.56 376 GLY A O 1
ATOM 2964 N N . LEU A 1 377 ? 8.023 12.199 3.417 1.00 78.50 377 LEU A N 1
ATOM 2965 C CA . LEU A 1 377 ? 8.315 13.571 3.006 1.00 78.50 377 LEU A CA 1
ATOM 2966 C C . LEU A 1 377 ? 8.695 13.604 1.525 1.00 78.50 377 LEU A C 1
ATOM 2968 O O . LEU A 1 377 ? 9.343 12.687 1.019 1.00 78.50 377 LEU A O 1
ATOM 2972 N N . GLU A 1 378 ? 8.341 14.689 0.848 1.00 66.56 378 GLU A N 1
ATOM 2973 C CA . GLU A 1 378 ? 8.995 15.063 -0.404 1.00 66.56 378 GLU A CA 1
ATOM 2974 C C . GLU A 1 378 ? 10.317 15.774 -0.059 1.00 66.56 378 GLU A C 1
ATOM 2976 O O . GLU A 1 378 ? 10.348 16.555 0.900 1.00 66.56 378 GLU A O 1
ATOM 2981 N N . PRO A 1 379 ? 11.426 15.518 -0.779 1.00 55.91 379 PRO A N 1
ATOM 2982 C CA . PRO A 1 379 ? 12.620 16.338 -0.633 1.00 55.91 379 PRO A CA 1
ATOM 2983 C C . PRO A 1 379 ? 12.256 17.782 -0.982 1.00 55.91 379 PRO A C 1
ATOM 2985 O O . PRO A 1 379 ? 11.500 18.023 -1.925 1.00 55.91 379 PRO A O 1
ATOM 2988 N N . ALA A 1 380 ? 12.787 18.738 -0.219 1.00 44.12 380 ALA A N 1
ATOM 2989 C CA . ALA A 1 380 ? 12.563 20.157 -0.462 1.00 44.12 380 ALA A CA 1
ATOM 2990 C C . ALA A 1 380 ? 13.229 20.570 -1.781 1.00 44.12 380 ALA A C 1
ATOM 2992 O O . ALA A 1 380 ? 14.371 21.025 -1.808 1.00 44.12 380 ALA A O 1
ATOM 2993 N N . THR A 1 381 ? 12.514 20.378 -2.886 1.00 42.28 381 THR A N 1
ATOM 2994 C CA . THR A 1 381 ? 12.877 20.955 -4.172 1.00 42.28 381 THR A CA 1
ATOM 2995 C C . THR A 1 381 ? 12.635 22.452 -4.051 1.00 42.28 381 THR A C 1
ATOM 2997 O O . THR A 1 381 ? 11.481 22.881 -3.983 1.00 42.28 381 THR A O 1
ATOM 3000 N N . GLU A 1 382 ? 13.701 23.257 -4.027 1.00 33.56 382 GLU A N 1
ATOM 3001 C CA . GLU A 1 382 ? 13.561 24.648 -4.453 1.00 33.56 382 GLU A CA 1
ATOM 3002 C C . GLU A 1 382 ? 12.877 24.621 -5.818 1.00 33.56 382 GLU A C 1
ATOM 3004 O O . GLU A 1 382 ? 13.333 23.945 -6.745 1.00 33.56 382 GLU A O 1
ATOM 3009 N N . THR A 1 383 ? 11.740 25.303 -5.930 1.00 29.53 383 THR A N 1
ATOM 3010 C CA . THR A 1 383 ? 11.057 25.466 -7.208 1.00 29.53 383 THR A CA 1
ATOM 3011 C C . THR A 1 383 ? 12.009 26.176 -8.155 1.00 29.53 383 THR A C 1
ATOM 3013 O O . THR A 1 383 ? 12.219 27.382 -8.016 1.00 29.53 383 THR A O 1
ATOM 3016 N N . ALA A 1 384 ? 12.579 25.432 -9.106 1.00 33.94 384 ALA A N 1
ATOM 3017 C CA . ALA A 1 384 ? 13.370 25.996 -10.185 1.00 33.94 384 ALA A CA 1
ATOM 3018 C C . ALA A 1 384 ? 12.500 27.023 -10.921 1.00 33.94 384 ALA A C 1
ATOM 3020 O O . ALA A 1 384 ? 11.530 26.673 -11.599 1.00 33.94 384 ALA A O 1
ATOM 3021 N N . ALA A 1 385 ? 12.799 28.301 -10.702 1.00 31.36 385 ALA A N 1
ATOM 3022 C CA . ALA A 1 385 ? 12.020 29.401 -11.237 1.00 31.36 385 ALA A CA 1
ATOM 3023 C C . ALA A 1 385 ? 12.338 29.564 -12.727 1.00 31.36 385 ALA A C 1
ATOM 3025 O O . ALA A 1 385 ? 13.294 30.255 -13.080 1.00 31.36 385 ALA A O 1
ATOM 3026 N N . LEU A 1 386 ? 11.525 28.922 -13.571 1.00 28.41 386 LEU A N 1
ATOM 3027 C CA . LEU A 1 386 ? 11.521 29.114 -15.021 1.00 28.41 386 LEU A CA 1
ATOM 3028 C C . LEU A 1 386 ? 11.364 30.602 -15.357 1.00 28.41 386 LEU A C 1
ATOM 3030 O O . LEU A 1 386 ? 10.474 31.279 -14.830 1.00 28.41 386 LEU A O 1
ATOM 3034 N N . ARG A 1 387 ? 12.209 31.102 -16.255 1.00 34.41 387 ARG A N 1
ATOM 3035 C CA . ARG A 1 387 ? 12.194 32.476 -16.759 1.00 34.41 387 ARG A CA 1
ATOM 3036 C C . ARG A 1 387 ? 11.815 32.494 -18.235 1.00 34.41 387 ARG A C 1
ATOM 3038 O O . ARG A 1 387 ? 12.072 31.561 -18.993 1.00 34.41 387 ARG A O 1
ATOM 3045 N N . VAL A 1 388 ? 11.217 33.603 -18.666 1.00 29.78 388 VAL A N 1
ATOM 3046 C CA . VAL A 1 388 ? 10.992 33.858 -20.093 1.00 29.78 388 VAL A CA 1
ATOM 3047 C C . VAL A 1 388 ? 12.358 34.041 -20.758 1.00 29.78 388 VAL A C 1
ATOM 3049 O O . VAL A 1 388 ? 13.044 35.020 -20.477 1.00 29.78 388 VAL A O 1
ATOM 3052 N N . GLY A 1 389 ? 12.741 33.092 -21.616 1.00 38.66 389 GLY A N 1
ATOM 3053 C CA . GLY A 1 389 ? 14.040 33.065 -22.298 1.00 38.66 389 GLY A CA 1
ATOM 3054 C C . GLY A 1 389 ? 14.932 31.866 -21.957 1.00 38.66 389 GLY A C 1
ATOM 3055 O O . GLY A 1 389 ? 15.980 31.725 -22.583 1.00 38.66 389 GLY A O 1
ATOM 3056 N N . ASP A 1 390 ? 14.537 30.997 -21.020 1.00 42.91 390 ASP A N 1
ATOM 3057 C CA . ASP A 1 390 ? 15.272 29.754 -20.747 1.00 42.91 390 ASP A CA 1
ATOM 3058 C C . ASP A 1 390 ? 15.230 28.807 -21.965 1.00 42.91 390 ASP A C 1
ATOM 3060 O O . ASP A 1 390 ? 14.191 28.642 -22.611 1.00 42.91 390 ASP A O 1
ATOM 3064 N N . ALA A 1 391 ? 16.365 28.177 -22.282 1.00 33.06 391 ALA A N 1
ATOM 3065 C CA . ALA A 1 391 ? 16.467 27.224 -23.385 1.00 33.06 391 ALA A CA 1
ATOM 3066 C C . ALA A 1 391 ? 15.752 25.901 -23.051 1.00 33.06 391 ALA A C 1
ATOM 3068 O O . ALA A 1 391 ? 15.853 25.392 -21.934 1.00 33.06 391 ALA A O 1
ATOM 3069 N N . VAL A 1 392 ? 15.048 25.333 -24.035 1.00 34.12 392 VAL A N 1
ATOM 3070 C CA . VAL A 1 392 ? 14.324 24.061 -23.901 1.00 34.12 392 VAL A CA 1
ATOM 3071 C C . VAL A 1 392 ? 14.983 23.008 -24.785 1.00 34.12 392 VAL A C 1
ATOM 3073 O O . VAL A 1 392 ? 14.715 22.937 -25.984 1.00 34.12 392 VAL A O 1
ATOM 3076 N N . ASP A 1 393 ? 15.814 22.165 -24.178 1.00 34.00 393 ASP A N 1
ATOM 3077 C CA . ASP A 1 393 ? 16.385 21.000 -24.848 1.00 34.00 393 ASP A CA 1
ATOM 3078 C C . ASP A 1 393 ? 15.352 19.864 -24.905 1.00 34.00 393 ASP A C 1
ATOM 3080 O O . ASP A 1 393 ? 14.940 19.304 -23.885 1.00 34.00 393 ASP A O 1
ATOM 3084 N N . VAL A 1 394 ? 14.917 19.509 -26.115 1.00 31.58 394 VAL A N 1
ATOM 3085 C CA . VAL A 1 394 ? 13.998 18.385 -26.344 1.00 31.58 394 VAL A CA 1
ATOM 3086 C C . VAL A 1 394 ? 14.798 17.082 -26.336 1.00 31.58 394 VAL A C 1
ATOM 3088 O O . VAL A 1 394 ? 15.281 16.625 -27.368 1.00 31.58 394 VAL A O 1
ATOM 3091 N N . LEU A 1 395 ? 14.957 16.500 -25.146 1.00 33.31 395 LEU A N 1
ATOM 3092 C CA . LEU A 1 395 ? 15.816 15.330 -24.925 1.00 33.31 395 LEU A CA 1
ATOM 3093 C C . LEU A 1 395 ? 15.257 14.014 -25.496 1.00 33.31 395 LEU A C 1
ATOM 3095 O O . LEU A 1 395 ? 16.036 13.117 -25.804 1.00 33.31 395 LEU A O 1
ATOM 3099 N N . GLU A 1 396 ? 13.934 13.879 -25.644 1.00 29.08 396 GLU A N 1
ATOM 3100 C CA . GLU A 1 396 ? 13.309 12.702 -26.265 1.00 29.08 396 GLU A CA 1
ATOM 3101 C C . GLU A 1 396 ? 11.874 13.012 -26.736 1.00 29.08 396 GLU A C 1
ATOM 3103 O O . GLU A 1 396 ? 11.148 13.769 -26.086 1.00 29.08 396 GLU A O 1
ATOM 3108 N N . THR A 1 397 ? 11.430 12.398 -27.838 1.00 34.69 397 THR A N 1
ATOM 3109 C CA . THR A 1 397 ? 10.022 12.398 -28.277 1.00 34.69 397 THR A CA 1
ATOM 3110 C C . THR A 1 397 ? 9.574 10.966 -28.592 1.00 34.69 397 THR A C 1
ATOM 3112 O O . THR A 1 397 ? 10.167 10.281 -29.421 1.00 34.69 397 THR A O 1
ATOM 3115 N N . GLY A 1 398 ? 8.528 10.477 -27.915 1.00 32.12 398 GLY A N 1
ATOM 3116 C CA . GLY A 1 398 ? 8.072 9.088 -28.054 1.00 32.12 398 GLY A CA 1
ATOM 3117 C C . GLY A 1 398 ? 6.756 8.793 -27.326 1.00 32.12 398 GLY A C 1
ATOM 3118 O O . GLY A 1 398 ? 6.463 9.376 -26.284 1.00 32.12 398 GLY A O 1
ATOM 3119 N N . GLU A 1 399 ? 5.932 7.907 -27.897 1.00 32.47 399 GLU A N 1
ATOM 3120 C CA . GLU A 1 399 ? 4.532 7.721 -27.483 1.00 32.47 399 GLU A CA 1
ATOM 3121 C C . GLU A 1 399 ? 4.327 6.990 -26.138 1.00 32.47 399 GLU A C 1
ATOM 3123 O O . GLU A 1 399 ? 4.980 5.995 -25.809 1.00 32.47 399 GLU A O 1
ATOM 3128 N N . HIS A 1 400 ? 3.321 7.459 -25.389 1.00 26.98 400 HIS A N 1
ATOM 3129 C CA . HIS A 1 400 ? 2.872 6.889 -24.118 1.00 26.98 400 HIS A CA 1
ATOM 3130 C C . HIS A 1 400 ? 2.054 5.613 -24.258 1.00 26.98 400 HIS A C 1
ATOM 3132 O O . HIS A 1 400 ? 1.259 5.446 -25.176 1.00 26.98 400 HIS A O 1
ATOM 3138 N N . TRP A 1 401 ? 2.155 4.784 -23.224 1.00 29.78 401 TRP A N 1
ATOM 3139 C CA . TRP A 1 401 ? 1.691 3.402 -23.163 1.00 29.78 401 TRP A CA 1
ATOM 3140 C C . TRP A 1 401 ? 1.454 3.025 -21.631 1.00 29.78 401 TRP A C 1
ATOM 3142 O O . TRP A 1 401 ? 1.919 3.864 -20.880 1.00 29.78 401 TRP A O 1
ATOM 3152 N N . PHE A 1 402 ? 0.725 1.933 -21.171 1.00 33.19 402 PHE A N 1
ATOM 3153 C CA . PHE A 1 402 ? 0.527 1.273 -19.798 1.00 33.19 402 PHE A CA 1
ATOM 3154 C C . PHE A 1 402 ? 0.359 -0.280 -19.683 1.00 33.19 402 PHE A C 1
ATOM 3156 O O . PHE A 1 402 ? -0.408 -0.867 -20.432 1.00 33.19 402 PHE A O 1
ATOM 3163 N N . ILE A 1 403 ? 0.974 -0.962 -18.684 1.00 27.89 403 ILE A N 1
ATOM 3164 C CA . ILE A 1 403 ? 0.863 -2.440 -18.487 1.00 27.89 403 ILE A CA 1
ATOM 3165 C C . ILE A 1 403 ? -0.518 -2.825 -17.945 1.00 27.89 403 ILE A C 1
ATOM 3167 O O . ILE A 1 403 ? -1.012 -2.250 -16.976 1.00 27.89 403 ILE A O 1
ATOM 3171 N N . ALA A 1 404 ? -1.119 -3.840 -18.561 1.00 32.00 404 ALA A N 1
ATOM 3172 C CA . ALA A 1 404 ? -2.473 -4.290 -18.292 1.00 32.00 404 ALA A CA 1
ATOM 3173 C C . ALA A 1 404 ? -2.599 -5.751 -18.778 1.00 32.00 404 ALA A C 1
ATOM 3175 O O . ALA A 1 404 ? -2.513 -6.024 -19.975 1.00 32.00 404 ALA A O 1
ATOM 3176 N N . GLY A 1 405 ? -2.697 -6.699 -17.841 1.00 28.69 405 GLY A N 1
ATOM 3177 C CA . GLY A 1 405 ? -2.574 -8.133 -18.116 1.00 28.69 405 GLY A CA 1
ATOM 3178 C C . GLY A 1 405 ? -3.909 -8.804 -18.434 1.00 28.69 405 GLY A C 1
ATOM 3179 O O . GLY A 1 405 ? -4.894 -8.592 -17.738 1.00 28.69 405 GLY A O 1
ATOM 3180 N N . GLY A 1 406 ? -3.937 -9.667 -19.444 1.00 32.34 406 GLY A N 1
ATOM 3181 C CA . GLY A 1 406 ? -5.067 -10.549 -19.741 1.00 32.34 406 GLY A CA 1
ATOM 3182 C C . GLY A 1 406 ? -4.578 -11.946 -20.116 1.00 32.34 406 GLY A C 1
ATOM 3183 O O . GLY A 1 406 ? -3.400 -12.119 -20.431 1.00 32.34 406 GLY A O 1
ATOM 3184 N N . VAL A 1 407 ? -5.489 -12.922 -20.094 1.00 34.00 407 VAL A N 1
ATOM 3185 C CA . VAL A 1 407 ? -5.276 -14.287 -20.606 1.00 34.00 407 VAL A CA 1
ATOM 3186 C C . VAL A 1 407 ? -6.279 -14.525 -21.745 1.00 34.00 407 VAL A C 1
ATOM 3188 O O . VAL A 1 407 ? -7.428 -14.875 -21.462 1.00 34.00 407 VAL A O 1
ATOM 3191 N N . PRO A 1 408 ? -5.905 -14.288 -23.017 1.00 37.81 408 PRO A N 1
ATOM 3192 C CA . PRO A 1 408 ? -6.791 -14.484 -24.165 1.00 37.81 408 PRO A CA 1
ATOM 3193 C C . PRO A 1 408 ? -6.723 -15.916 -24.718 1.00 37.81 408 PRO A C 1
ATOM 3195 O O . PRO A 1 408 ? -5.740 -16.632 -24.527 1.00 37.81 408 PRO A O 1
ATOM 3198 N N . ARG A 1 409 ? -7.759 -16.324 -25.463 1.00 39.88 409 ARG A N 1
ATOM 3199 C CA . ARG A 1 409 ? -7.705 -17.515 -26.336 1.00 39.88 409 ARG A CA 1
ATOM 3200 C C . ARG A 1 409 ? -6.990 -17.169 -27.652 1.00 39.88 409 ARG A C 1
ATOM 3202 O O . ARG A 1 409 ? -7.048 -16.024 -28.090 1.00 39.88 409 ARG A O 1
ATOM 3209 N N . GLU A 1 410 ? -6.386 -18.160 -28.313 1.00 38.72 410 GLU A N 1
ATOM 3210 C CA . GLU A 1 410 ? -5.502 -17.992 -29.492 1.00 38.72 410 GLU A CA 1
ATOM 3211 C C . GLU A 1 410 ? -6.067 -17.113 -30.628 1.00 38.72 410 GLU A C 1
ATOM 3213 O O . GLU A 1 410 ? -5.326 -16.404 -31.307 1.00 38.72 410 GLU A O 1
ATOM 3218 N N . GLU A 1 411 ? -7.384 -17.117 -30.837 1.00 36.75 411 GLU A N 1
ATOM 3219 C CA . GLU A 1 411 ? -8.032 -16.313 -31.880 1.00 36.75 411 GLU A CA 1
ATOM 3220 C C . GLU A 1 411 ? -8.060 -14.802 -31.559 1.00 36.75 411 GLU A C 1
ATOM 3222 O O . GLU A 1 411 ? -8.033 -13.962 -32.462 1.00 36.75 411 GLU A O 1
ATOM 3227 N N . GLN A 1 412 ? -8.052 -14.434 -30.273 1.00 41.78 412 GLN A N 1
ATOM 3228 C CA . GLN A 1 412 ? -8.008 -13.038 -29.824 1.00 41.78 412 GLN A CA 1
ATOM 3229 C C . GLN A 1 412 ? -6.602 -12.439 -29.961 1.00 41.78 412 GLN A C 1
ATOM 3231 O O . GLN A 1 412 ? -6.484 -11.264 -30.313 1.00 41.78 412 GLN A O 1
ATOM 3236 N N . ASP A 1 413 ? -5.549 -13.245 -29.768 1.00 40.25 413 ASP A N 1
ATOM 3237 C CA . ASP A 1 413 ? -4.158 -12.829 -30.001 1.00 40.25 413 ASP A CA 1
ATOM 3238 C C . ASP A 1 413 ? -3.976 -12.308 -31.432 1.00 40.25 413 ASP A C 1
ATOM 3240 O O . ASP A 1 413 ? -3.446 -11.214 -31.638 1.00 40.25 413 ASP A O 1
ATOM 3244 N N . ARG A 1 414 ? -4.489 -13.047 -32.427 1.00 44.75 414 ARG A N 1
ATOM 3245 C CA . ARG A 1 414 ? -4.400 -12.661 -33.846 1.00 44.75 414 ARG A CA 1
ATOM 3246 C C . ARG A 1 414 ? -5.034 -11.293 -34.119 1.00 44.75 414 ARG A C 1
ATOM 3248 O O . ARG A 1 414 ? -4.456 -10.496 -34.853 1.00 44.75 414 ARG A O 1
ATOM 3255 N N . ARG A 1 415 ? -6.184 -10.985 -33.501 1.00 44.19 415 ARG A N 1
ATOM 3256 C CA . ARG A 1 415 ? -6.847 -9.674 -33.653 1.00 44.19 415 ARG A CA 1
ATOM 3257 C C . ARG A 1 415 ? -6.085 -8.548 -32.953 1.00 44.19 415 ARG A C 1
ATOM 3259 O O . ARG A 1 415 ? -5.955 -7.473 -33.528 1.00 44.19 415 ARG A O 1
ATOM 3266 N N . TYR A 1 416 ? -5.542 -8.792 -31.758 1.00 44.19 416 TYR A N 1
ATOM 3267 C CA . TYR A 1 416 ? -4.752 -7.797 -31.021 1.00 44.19 416 TYR A CA 1
ATOM 3268 C C . TYR A 1 416 ? -3.504 -7.352 -31.802 1.00 44.19 416 TYR A C 1
ATOM 3270 O O . TYR A 1 416 ? -3.240 -6.154 -31.923 1.00 44.19 416 TYR A O 1
ATOM 3278 N N . TYR A 1 417 ? -2.749 -8.298 -32.369 1.00 47.75 417 TYR A N 1
ATOM 3279 C CA . TYR A 1 417 ? -1.550 -7.968 -33.147 1.00 47.75 417 TYR A CA 1
ATOM 3280 C C . TYR A 1 417 ? -1.885 -7.289 -34.482 1.00 47.75 417 TYR A C 1
ATOM 3282 O O . TYR A 1 417 ? -1.288 -6.259 -34.789 1.00 47.75 417 TYR A O 1
ATOM 3290 N N . ALA A 1 418 ? -2.925 -7.744 -35.191 1.00 49.47 418 ALA A N 1
ATOM 3291 C CA . ALA A 1 418 ? -3.401 -7.102 -36.423 1.00 49.47 418 ALA A CA 1
ATOM 3292 C C . ALA A 1 418 ? -3.889 -5.646 -36.234 1.00 49.47 418 ALA A C 1
ATOM 3294 O O . ALA A 1 418 ? -3.976 -4.892 -37.204 1.00 49.47 418 ALA A O 1
ATOM 3295 N N . LEU A 1 419 ? -4.215 -5.231 -35.003 1.00 48.94 419 LEU A N 1
ATOM 3296 C CA . LEU A 1 419 ? -4.524 -3.835 -34.666 1.00 48.94 419 LEU A CA 1
ATOM 3297 C C . LEU A 1 419 ? -3.260 -3.010 -34.387 1.00 48.94 419 LEU A C 1
ATOM 3299 O O . LEU A 1 419 ? -3.187 -1.867 -34.830 1.00 48.94 419 LEU A O 1
ATOM 3303 N N . LYS A 1 420 ? -2.256 -3.580 -33.702 1.00 45.94 420 LYS A N 1
ATOM 3304 C CA . LYS A 1 420 ? -0.967 -2.907 -33.441 1.00 45.94 420 LYS A CA 1
ATOM 3305 C C . LYS A 1 420 ? -0.078 -2.767 -34.685 1.00 45.94 420 LYS A C 1
ATOM 3307 O O . LYS A 1 420 ? 0.796 -1.909 -34.684 1.00 45.94 420 LYS A O 1
ATOM 3312 N N . GLU A 1 421 ? -0.292 -3.572 -35.723 1.00 46.78 421 GLU A N 1
ATOM 3313 C CA . GLU A 1 421 ? 0.461 -3.504 -36.989 1.00 46.78 421 GLU A CA 1
ATOM 3314 C C . GLU A 1 421 ? -0.140 -2.540 -38.027 1.00 46.78 421 GLU A C 1
ATOM 3316 O O . GLU A 1 421 ? 0.483 -2.280 -39.055 1.00 46.78 421 GLU A O 1
ATOM 3321 N N . LYS A 1 422 ? -1.322 -1.958 -37.775 1.00 38.84 422 LYS A N 1
ATOM 3322 C CA . LYS A 1 422 ? -1.870 -0.918 -38.656 1.00 38.84 422 LYS A CA 1
ATOM 3323 C C . LYS A 1 422 ? -1.104 0.397 -38.465 1.00 38.84 422 LYS A C 1
ATOM 3325 O O . LYS A 1 422 ? -1.157 0.948 -37.362 1.00 38.84 422 LYS A O 1
ATOM 3330 N N . PRO A 1 423 ? -0.475 0.969 -39.511 1.00 36.75 423 PRO A N 1
ATOM 3331 C CA . PRO A 1 423 ? 0.044 2.327 -39.422 1.00 36.75 423 PRO A CA 1
ATOM 3332 C C . PRO A 1 423 ? -1.123 3.281 -39.150 1.00 36.75 423 PRO A C 1
ATOM 3334 O O . PRO A 1 423 ? -2.131 3.276 -39.867 1.00 36.75 423 PRO A O 1
ATOM 3337 N N . ARG A 1 424 ? -1.012 4.097 -38.096 1.00 41.44 424 ARG A N 1
ATOM 3338 C CA . ARG A 1 424 ? -1.969 5.184 -37.869 1.00 41.44 424 ARG A CA 1
ATOM 3339 C C . ARG A 1 424 ? -1.856 6.167 -39.028 1.00 41.44 424 ARG A C 1
ATOM 3341 O O . ARG A 1 424 ? -0.758 6.603 -39.361 1.00 41.44 424 ARG A O 1
ATOM 3348 N N . LYS A 1 425 ? -3.002 6.541 -39.604 1.00 38.69 425 LYS A N 1
ATOM 3349 C CA . LYS A 1 425 ? -3.077 7.732 -40.451 1.00 38.69 425 LYS A CA 1
ATOM 3350 C C . LYS A 1 425 ? -2.574 8.919 -39.632 1.00 38.69 425 LYS A C 1
ATOM 3352 O O . LYS A 1 425 ? -3.006 9.088 -38.490 1.00 38.69 425 LYS A O 1
ATOM 3357 N N . THR A 1 426 ? -1.672 9.700 -40.214 1.00 29.97 426 THR A N 1
ATOM 3358 C CA . THR A 1 426 ? -1.313 11.023 -39.708 1.00 29.97 426 THR A CA 1
ATOM 3359 C C . THR A 1 426 ? -2.588 11.847 -39.552 1.00 29.97 426 THR A C 1
ATOM 3361 O O . THR A 1 426 ? -3.459 11.804 -40.421 1.00 29.97 426 THR A O 1
ATOM 3364 N N . ALA A 1 427 ? -2.726 12.522 -38.415 1.00 35.84 427 ALA A N 1
ATOM 3365 C CA . ALA A 1 427 ? -3.772 13.513 -38.223 1.00 35.84 427 ALA A CA 1
ATOM 3366 C C . ALA A 1 427 ? -3.233 14.857 -38.718 1.00 35.84 427 ALA A C 1
ATOM 3368 O O . ALA A 1 427 ? -2.180 15.284 -38.237 1.00 35.84 427 ALA A O 1
ATOM 3369 N N . ASP A 1 428 ? -3.939 15.449 -39.680 1.00 30.69 428 ASP A N 1
ATOM 3370 C CA . ASP A 1 428 ? -3.807 16.859 -40.065 1.00 30.69 428 ASP A CA 1
ATOM 3371 C C . ASP A 1 428 ? -4.458 17.773 -39.004 1.00 30.69 428 ASP A C 1
ATOM 3373 O O . ASP A 1 428 ? -5.453 17.326 -38.376 1.00 30.69 428 ASP A O 1
#

Sequence (428 aa):
MGLFKMDLIRGTLVLSPPYYLMALCIPLLPIVVLIVLEYVHRREEQVAPAGCRPFGLMADSRLKDQYDKKYEKEGTCGTTPDGSPRAEVKGLFVYPVKSCAPVELQHGEVVSTGLRFDRQFSFAQLVSSKPPVQHRWICVTEREFPRLALVKTQLWVPDPKSPTYSAEGEWVKSGGCIVISFPFSPDWSGGVKAIASSFGAKLRQTSIRAEPQITFRIPFDPPRDRIKEKGYSTERMKIFADEPEALNMSAEIPANILAKLKYTLGVSNTFTLFRVDNEKRRDLFRCAPRKDEIGYQPVYPLHLLNLASVRDVASKLGPTGPRNLDALRFRSNIYITGPAAFAEDSWKRIRIGSGTYHVACRTARCGLPNVDPATGLEPATETAALRVGDAVDVLETGEHWFIAGGVPREEQDRRYYALKEKPRKTAD

Nearest PDB structures (foldseek):
  6fw2-assembly1_A  TM=6.188E-01  e=7.170E-12  Homo sapiens
  7p41-assembly1_D  TM=5.983E-01  e=6.768E-12  Homo sapiens

pLDDT: mean 75.8, std 19.04, range [26.98, 97.19]